Protein AF-0000000078642042 (afdb_homodimer)

Radius of gyration: 28.48 Å; Cα contacts (8 Å, |Δi|>4): 533; chains: 2; bounding box: 114×72×61 Å

Foldseek 3Di:
DPPLPDDLVVLLVQLVVCVVVVNLVSNQVSLVSNLVVQQPPVHAADDPSSLVSNCVSLCVQLVVLVVVLVVLVVLLPDPDPVCVVCNVVSVVVSVVSLVVLVVSLVVCLCSLPPGQLVNDPDLLSNLSSLLVNLQSLLSNLLVDDDPSNVVSLVSNQVSLVVSQVSCVVPHQLLALSNLVSLLRNLCSCCRHVNNLVVSLVSLVVSLVRNVVCLVVDDPVRNVSSVVSSVSSVVVNVVSVVVVVVVVVVVVVVPPPPPDD/DPPLPDDLVVLLVQLVVCVVVVNLVSNQVSLVSNLVVQQPPVHAADDPSSLVSNVVSLCVVLVVLVVVLVVLVVLLPDPDPVCVVCNVVSVVVSVVSLVVLVVSLVVCLCSLVPGQLVNDPDLLSNLSSLLVNLQSLLSNLLPDDDPSNVVSLVSNQVSLVVSQVSCVVPHQLLALSNLVSLLRNLCSCCPHVNNLVVSLVSLVVSLVRNVVCLVVDDPVRNVSSVVSSVSSVVVNVVSVVVVVVVVVVVVVPPPPPPDD

Nearest PDB structures (foldseek):
  7v9b-assembly1_A  TM=9.541E-01  e=5.172E-17  Homo sapiens
  5d2d-assembly1_A  TM=9.434E-01  e=5.401E-17  Homo sapiens
  6gn0-assembly2_D  TM=9.665E-01  e=3.203E-16  Homo sapiens
  5ltw-assembly3_I  TM=9.566E-01  e=2.933E-15  Homo sapiens
  6twz-assembly2_D  TM=9.523E-01  e=2.462E-14  Homo sapiens

InterPro domains:
  IPR000308 14-3-3 protein [PIRSF000868] (7-248)
  IPR000308 14-3-3 protein [PR00305] (45-74)
  IPR000308 14-3-3 protein [PR00305] (93-117)
  IPR000308 14-3-3 protein [PR00305] (124-146)
  IPR000308 14-3-3 protein [PR00305] (159-185)
  IPR000308 14-3-3 protein [PR00305] (186-212)
  IPR000308 14-3-3 protein [PR00305] (213-242)
  IPR000308 14-3-3 protein [PTHR18860] (8-244)
  IPR023410 14-3-3 domain [PF00244] (14-240)
  IPR023410 14-3-3 domain [SM00101] (8-253)
  IPR036815 14-3-3 domain superfamily [G3DSA:1.20.190.20] (2-253)
  IPR036815 14-3-3 domain superfamily [SSF48445] (7-242)

Organism: Amborella trichopoda (NCBI:txid13333)

Solvent-accessible surface area (backbone atoms only — not comparable to full-atom values): 27070 Å² total; per-residue (Å²): 123,78,75,69,84,63,54,62,69,49,25,52,49,49,22,52,52,21,50,72,28,69,32,49,70,57,14,36,54,24,42,50,45,38,50,59,56,42,64,37,86,89,39,64,64,79,49,74,66,51,50,51,50,45,51,51,28,53,46,53,61,46,48,55,45,49,51,22,38,55,45,41,51,53,47,62,70,40,85,48,70,72,38,61,79,39,37,69,58,43,51,52,51,38,51,51,42,51,49,51,50,46,51,55,36,62,63,47,46,56,48,40,67,70,41,51,41,73,56,37,84,46,67,68,53,30,26,51,41,26,40,50,50,15,51,44,28,46,57,47,34,74,76,42,62,72,68,62,20,53,53,29,46,49,52,17,52,51,26,38,51,55,21,46,55,48,35,67,72,74,43,55,57,29,35,48,69,48,42,52,48,41,49,53,47,21,50,45,32,35,71,68,82,59,35,54,66,63,15,44,50,49,32,50,49,46,43,55,46,14,66,76,35,46,84,77,47,57,73,75,54,36,56,55,22,51,52,50,43,49,50,38,51,50,50,45,54,51,51,53,52,51,54,49,49,55,53,54,61,54,56,66,70,66,61,76,71,85,76,138,123,79,77,67,84,61,55,63,67,49,25,53,49,48,21,51,52,22,48,73,27,69,33,50,69,58,14,36,54,25,41,50,44,38,52,59,55,40,64,37,85,89,39,65,66,79,49,75,66,52,48,51,51,45,51,49,28,54,46,52,59,46,48,56,44,49,51,23,39,53,46,41,52,52,48,62,67,40,84,49,70,73,34,62,81,39,37,71,59,45,51,52,50,38,51,50,42,51,49,52,50,47,51,56,38,62,63,49,46,58,49,39,66,70,42,51,40,73,58,39,83,47,69,68,52,30,25,50,42,25,39,52,50,14,50,45,29,46,58,46,34,73,75,43,60,70,69,62,20,53,52,30,45,49,51,17,52,52,26,39,50,54,20,48,56,48,36,66,73,75,43,57,56,30,34,47,67,48,42,52,48,42,46,53,47,21,49,44,32,36,72,67,81,60,34,52,66,60,14,44,50,49,33,49,49,48,44,55,48,14,66,76,35,45,86,76,48,56,74,75,53,34,55,55,21,52,53,49,44,50,50,39,50,51,50,46,53,51,52,54,51,51,55,49,50,56,56,55,61,56,59,66,68,68,62,76,74,81,79,132

pLDDT: mean 89.25, std 15.01, range [21.25, 98.12]

Structure (mmCIF, N/CA/C/O backbone):
data_AF-0000000078642042-model_v1
#
loop_
_entity.id
_entity.type
_entity.pdbx_description
1 polymer '14-3-3 domain-containing protein'
#
loop_
_atom_site.group_PDB
_atom_site.id
_atom_site.type_symbol
_atom_site.label_atom_id
_atom_site.label_alt_id
_atom_site.label_comp_id
_atom_site.label_asym_id
_atom_site.label_entity_id
_atom_site.label_seq_id
_atom_site.pdbx_PDB_ins_code
_atom_site.Cartn_x
_atom_site.Cartn_y
_atom_site.Cartn_z
_atom_site.occupancy
_atom_site.B_iso_or_equiv
_atom_site.auth_seq_id
_atom_site.auth_comp_id
_atom_site.auth_asym_id
_atom_site.auth_atom_id
_atom_site.pdbx_PDB_model_num
ATOM 1 N N . MET A 1 1 ? -6.234 -23.125 18.719 1 21.48 1 MET A N 1
ATOM 2 C CA . MET A 1 1 ? -7.012 -23.297 17.5 1 21.48 1 MET A CA 1
ATOM 3 C C . MET A 1 1 ? -7.621 -21.969 17.047 1 21.48 1 MET A C 1
ATOM 5 O O . MET A 1 1 ? -8.305 -21.297 17.828 1 21.48 1 MET A O 1
ATOM 9 N N . ILE A 1 2 ? -7.023 -21.125 16.344 1 31.45 2 ILE A N 1
ATOM 10 C CA . ILE A 1 2 ? -7.484 -19.75 16.188 1 31.45 2 ILE A CA 1
ATOM 11 C C . ILE A 1 2 ? -8.977 -19.734 15.852 1 31.45 2 ILE A C 1
ATOM 13 O O . ILE A 1 2 ? -9.422 -20.5 14.984 1 31.45 2 ILE A O 1
ATOM 17 N N . ASP A 1 3 ? -9.828 -19.781 16.672 1 36.25 3 ASP A N 1
ATOM 18 C CA . ASP A 1 3 ? -11.273 -19.906 16.562 1 36.25 3 ASP A CA 1
ATOM 19 C C . ASP A 1 3 ? -11.758 -19.484 15.172 1 36.25 3 ASP A C 1
ATOM 21 O O . ASP A 1 3 ? -11.617 -18.312 14.797 1 36.25 3 ASP A O 1
ATOM 25 N N . PRO A 1 4 ? -11.414 -20.25 14.094 1 46.56 4 PRO A N 1
ATOM 26 C CA . PRO A 1 4 ? -11.805 -19.969 12.711 1 46.56 4 PRO A CA 1
ATOM 27 C C . PRO A 1 4 ? -13.219 -19.391 12.602 1 46.56 4 PRO A C 1
ATOM 29 O O . PRO A 1 4 ? -14.195 -20.141 12.734 1 46.56 4 PRO A O 1
ATOM 32 N N . GLU A 1 5 ? -13.516 -18.375 13.133 1 56.38 5 GLU A N 1
ATOM 33 C CA . GLU A 1 5 ? -14.789 -17.656 13.156 1 56.38 5 GLU A CA 1
ATOM 34 C C . GLU A 1 5 ? -15.273 -17.344 11.742 1 56.38 5 GLU A C 1
ATOM 36 O O . GLU A 1 5 ? -14.594 -16.641 10.992 1 56.38 5 GLU A O 1
ATOM 41 N N . GLY A 1 6 ? -16.109 -18.188 11.266 1 78.31 6 GLY A N 1
ATOM 42 C CA . GLY A 1 6 ? -17.031 -18.094 10.141 1 78.31 6 GLY A CA 1
ATOM 43 C C . GLY A 1 6 ? -16.938 -19.297 9.203 1 78.31 6 GLY A C 1
ATOM 44 O O . GLY A 1 6 ? -15.977 -20.062 9.266 1 78.31 6 GLY A O 1
ATOM 45 N N . SER A 1 7 ? -17.906 -19.672 8.5 1 91 7 SER A N 1
ATOM 46 C CA . SER A 1 7 ? -17.969 -20.719 7.484 1 91 7 SER A CA 1
ATOM 47 C C . SER A 1 7 ? -16.953 -20.469 6.375 1 91 7 SER A C 1
ATOM 49 O O . SER A 1 7 ? -16.391 -19.375 6.27 1 91 7 SER A O 1
ATOM 51 N N . ARG A 1 8 ? -16.516 -21.547 5.68 1 94.81 8 ARG A N 1
ATOM 52 C CA . ARG A 1 8 ? -15.633 -21.438 4.527 1 94.81 8 ARG A CA 1
ATOM 53 C C . ARG A 1 8 ? -16.109 -20.359 3.562 1 94.81 8 ARG A C 1
ATOM 55 O O . ARG A 1 8 ? -15.328 -19.5 3.135 1 94.81 8 ARG A O 1
ATOM 62 N N . GLU A 1 9 ? -17.391 -20.344 3.338 1 93.38 9 GLU A N 1
ATOM 63 C CA . GLU A 1 9 ? -17.984 -19.375 2.416 1 93.38 9 GLU A CA 1
ATOM 64 C C . GLU A 1 9 ? -17.844 -17.953 2.945 1 93.38 9 GLU A C 1
ATOM 66 O O . GLU A 1 9 ? -17.609 -17.016 2.176 1 93.38 9 GLU A O 1
ATOM 71 N N . GLU A 1 10 ? -17.984 -17.875 4.191 1 93.25 10 GLU A N 1
ATOM 72 C CA . GLU A 1 10 ? -17.844 -16.562 4.816 1 93.25 10 GLU A CA 1
ATOM 73 C C . GLU A 1 10 ? -16.422 -16.047 4.723 1 93.25 10 GLU A C 1
ATOM 75 O O . GLU A 1 10 ? -16.188 -14.859 4.457 1 93.25 10 GLU A O 1
ATOM 80 N N . ASN A 1 11 ? -15.469 -16.891 4.973 1 96.5 11 ASN A N 1
ATOM 81 C CA . ASN A 1 11 ? -14.07 -16.484 4.898 1 96.5 11 ASN A CA 1
ATOM 82 C C . ASN A 1 11 ? -13.656 -16.141 3.467 1 96.5 11 ASN A C 1
ATOM 84 O O . ASN A 1 11 ? -12.836 -15.25 3.248 1 96.5 11 ASN A O 1
ATOM 88 N N . VAL A 1 12 ? -14.25 -16.844 2.504 1 96.94 12 VAL A N 1
ATOM 89 C CA . VAL A 1 12 ? -13.992 -16.516 1.103 1 96.94 12 VAL A CA 1
ATOM 90 C C . VAL A 1 12 ? -14.555 -15.133 0.782 1 96.94 12 VAL A C 1
ATOM 92 O O . VAL A 1 12 ? -13.883 -14.32 0.142 1 96.94 12 VAL A O 1
ATOM 95 N N . TYR A 1 13 ? -15.703 -14.914 1.28 1 95.06 13 TYR A N 1
ATOM 96 C CA . TYR A 1 13 ? -16.312 -13.609 1.062 1 95.06 13 TYR A CA 1
ATOM 97 C C . TYR A 1 13 ? -15.492 -12.5 1.693 1 95.06 13 TYR A C 1
ATOM 99 O O . TYR A 1 13 ? -15.258 -11.461 1.073 1 95.06 13 TYR A O 1
ATOM 107 N N . MET A 1 14 ? -15.094 -12.734 2.867 1 96.31 14 MET A N 1
ATOM 108 C CA . MET A 1 14 ? -14.305 -11.734 3.584 1 96.31 14 MET A CA 1
ATOM 109 C C . MET A 1 14 ? -12.969 -11.492 2.891 1 96.31 14 MET A C 1
ATOM 111 O O . MET A 1 14 ? -12.477 -10.367 2.869 1 96.31 14 MET A O 1
ATOM 115 N N . ALA A 1 15 ? -12.375 -12.523 2.379 1 97.75 15 ALA A N 1
ATOM 116 C CA . ALA A 1 15 ? -11.125 -12.367 1.635 1 97.75 15 ALA A CA 1
ATOM 117 C C . ALA A 1 15 ? -11.32 -11.453 0.428 1 97.75 15 ALA A C 1
ATOM 119 O O . ALA A 1 15 ? -10.484 -10.586 0.159 1 97.75 15 ALA A O 1
ATOM 120 N N . LYS A 1 16 ? -12.422 -11.625 -0.232 1 96.94 16 LYS A N 1
ATOM 121 C CA . LYS A 1 16 ? -12.727 -10.789 -1.388 1 96.94 16 LYS A CA 1
ATOM 122 C C . LYS A 1 16 ? -12.984 -9.344 -0.969 1 96.94 16 LYS A C 1
ATOM 124 O O . LYS A 1 16 ? -12.516 -8.414 -1.625 1 96.94 16 LYS A O 1
ATOM 129 N N . LEU A 1 17 ? -13.727 -9.211 0.118 1 95.69 17 LEU A N 1
ATOM 130 C CA . LEU A 1 17 ? -14.023 -7.887 0.646 1 95.69 17 LEU A CA 1
ATOM 131 C C . LEU A 1 17 ? -12.742 -7.164 1.053 1 95.69 17 LEU A C 1
ATOM 133 O O . LEU A 1 17 ? -12.57 -5.98 0.751 1 95.69 17 LEU A O 1
ATOM 137 N N . ALA A 1 18 ? -11.875 -7.867 1.681 1 97.62 18 ALA A N 1
ATOM 138 C CA . ALA A 1 18 ? -10.602 -7.305 2.105 1 97.62 18 ALA A CA 1
ATOM 139 C C . ALA A 1 18 ? -9.742 -6.914 0.903 1 97.62 18 ALA A C 1
ATOM 141 O O . ALA A 1 18 ? -9.07 -5.883 0.922 1 97.62 18 ALA A O 1
ATOM 142 N N . GLU A 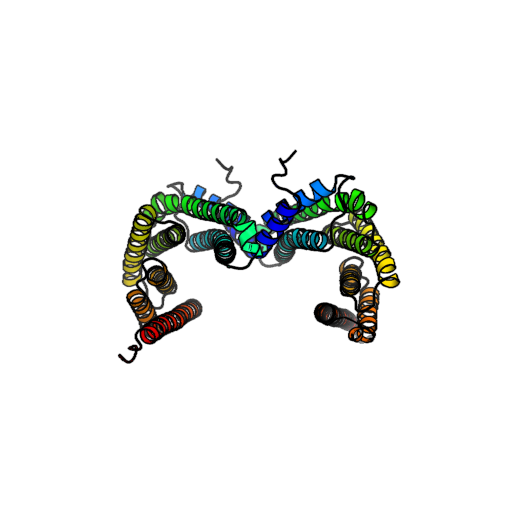1 19 ? -9.766 -7.723 -0.097 1 97.44 19 GLU A N 1
ATOM 143 C CA . GLU A 1 19 ? -9.031 -7.402 -1.318 1 97.44 19 GLU A CA 1
ATOM 144 C C . GLU A 1 19 ? -9.531 -6.105 -1.94 1 97.44 19 GLU A C 1
ATOM 146 O O . GLU A 1 19 ? -8.742 -5.234 -2.303 1 97.44 19 GLU A O 1
ATOM 151 N N . GLU A 1 20 ? -10.82 -6.012 -2.066 1 95.88 20 GLU A N 1
ATOM 152 C CA . GLU A 1 20 ? -11.422 -4.816 -2.643 1 95.88 20 GLU A CA 1
ATOM 153 C C . GLU A 1 20 ? -11.094 -3.578 -1.815 1 95.88 20 GLU A C 1
ATOM 155 O O . GLU A 1 20 ? -10.891 -2.494 -2.365 1 95.88 20 GLU A O 1
ATOM 160 N N . ALA A 1 21 ? -11.047 -3.787 -0.562 1 96.88 21 ALA A N 1
ATOM 161 C CA . ALA A 1 21 ? -10.773 -2.689 0.363 1 96.88 21 ALA A CA 1
ATOM 162 C C . ALA A 1 21 ? -9.273 -2.439 0.485 1 96.88 21 ALA A C 1
ATOM 164 O O . ALA A 1 21 ? -8.836 -1.603 1.28 1 96.88 21 ALA A O 1
ATOM 165 N N . GLU A 1 22 ? -8.453 -3.193 -0.223 1 96.75 22 GLU A N 1
ATOM 166 C CA . GLU A 1 22 ? -7 -3.084 -0.254 1 96.75 22 GLU A CA 1
ATOM 167 C C . GLU A 1 22 ? -6.398 -3.367 1.119 1 96.75 22 GLU A C 1
ATOM 169 O O . GLU A 1 22 ? -5.441 -2.709 1.529 1 96.75 22 GLU A O 1
ATOM 174 N N . ARG A 1 23 ? -7.055 -4.191 1.844 1 97.44 23 ARG A N 1
ATOM 175 C CA . ARG A 1 23 ? -6.57 -4.668 3.137 1 97.44 23 ARG A CA 1
ATOM 176 C C . ARG A 1 23 ? -5.984 -6.07 3.021 1 97.44 23 ARG A C 1
ATOM 178 O O . ARG A 1 23 ? -6.613 -7.047 3.428 1 97.44 23 ARG A O 1
ATOM 185 N N . TYR A 1 24 ? -4.781 -6.164 2.658 1 97 24 TYR A N 1
ATOM 186 C CA . TYR A 1 24 ? -4.18 -7.414 2.215 1 97 24 TYR A CA 1
ATOM 187 C C . TYR A 1 24 ? -3.781 -8.281 3.406 1 97 24 TYR A C 1
ATOM 189 O O . TYR A 1 24 ? -3.812 -9.508 3.324 1 97 24 TYR A O 1
ATOM 197 N N . ASP A 1 25 ? -3.459 -7.648 4.52 1 95.81 25 ASP A N 1
ATOM 198 C CA . ASP A 1 25 ? -3.221 -8.438 5.727 1 95.81 25 ASP A CA 1
ATOM 199 C C . ASP A 1 25 ? -4.484 -9.18 6.152 1 95.81 25 ASP A C 1
ATOM 201 O O . ASP A 1 25 ? -4.422 -10.352 6.52 1 95.81 25 ASP A O 1
ATOM 205 N N . ASP A 1 26 ? -5.59 -8.461 6.102 1 97.5 26 ASP A N 1
ATOM 206 C CA . ASP A 1 26 ? -6.867 -9.109 6.395 1 97.5 26 ASP A CA 1
ATOM 207 C C . ASP A 1 26 ? -7.16 -10.227 5.395 1 97.5 26 ASP A C 1
ATOM 209 O O . ASP A 1 26 ? -7.594 -11.312 5.781 1 97.5 26 ASP A O 1
ATOM 213 N N . MET A 1 27 ? -6.918 -9.898 4.129 1 97.88 27 MET A N 1
ATOM 214 C CA . MET A 1 27 ? -7.141 -10.898 3.09 1 97.88 27 MET A CA 1
ATOM 215 C C . MET A 1 27 ? -6.383 -12.188 3.396 1 97.88 27 MET A C 1
ATOM 217 O O . MET A 1 27 ? -6.941 -13.281 3.303 1 97.88 27 MET A O 1
ATOM 221 N N . LEU A 1 28 ? -5.145 -12.023 3.775 1 97.12 28 LEU A N 1
ATOM 222 C CA . LEU A 1 28 ? -4.305 -13.18 4.082 1 97.12 28 LEU A CA 1
ATOM 223 C C . LEU A 1 28 ? -4.863 -13.961 5.262 1 97.12 28 LEU A C 1
ATOM 225 O O . LEU A 1 28 ? -4.883 -15.195 5.242 1 97.12 28 LEU A O 1
ATOM 229 N N . THR A 1 29 ? -5.32 -13.258 6.262 1 97.19 29 THR A N 1
ATOM 230 C CA . THR A 1 29 ? -5.895 -13.891 7.441 1 97.19 29 THR A CA 1
ATOM 231 C C . THR A 1 29 ? -7.094 -14.758 7.062 1 97.19 29 THR A C 1
ATOM 233 O O . THR A 1 29 ? -7.195 -15.914 7.484 1 97.19 29 THR A O 1
ATOM 236 N N . TYR A 1 30 ? -7.934 -14.227 6.23 1 97.62 30 TYR A N 1
ATOM 237 C CA . TYR A 1 30 ? -9.141 -14.953 5.855 1 97.62 30 TYR A CA 1
ATOM 238 C C . TYR A 1 30 ? -8.82 -16.125 4.945 1 97.62 30 TYR A C 1
ATOM 240 O O . TYR A 1 30 ? -9.43 -17.188 5.055 1 97.62 30 TYR A O 1
ATOM 248 N N . ILE A 1 31 ? -7.887 -15.938 4.07 1 97.38 31 ILE A N 1
ATOM 249 C CA . ILE A 1 31 ? -7.516 -17.031 3.176 1 97.38 31 ILE A CA 1
ATOM 250 C C . ILE A 1 31 ? -6.859 -18.156 3.977 1 97.38 31 ILE A C 1
ATOM 252 O O . ILE A 1 31 ? -7.051 -19.328 3.678 1 97.38 31 ILE A O 1
ATOM 256 N N . ASN A 1 32 ? -6.086 -17.797 4.969 1 95.69 32 ASN A N 1
ATOM 257 C CA . ASN A 1 32 ? -5.48 -18.812 5.824 1 95.69 32 ASN A CA 1
ATOM 258 C C . ASN A 1 32 ? -6.535 -19.609 6.594 1 95.69 32 ASN A C 1
ATOM 260 O O . ASN A 1 32 ? -6.363 -20.797 6.848 1 95.69 32 ASN A O 1
ATOM 264 N N . LYS A 1 33 ? -7.609 -18.938 6.938 1 96.31 33 LYS A N 1
ATOM 265 C CA . LYS A 1 33 ? -8.727 -19.641 7.559 1 96.31 33 LYS A CA 1
ATOM 266 C C . LYS A 1 33 ? -9.359 -20.641 6.582 1 96.31 33 LYS A C 1
ATOM 268 O O . LYS A 1 33 ? -9.711 -21.75 6.965 1 96.31 33 LYS A O 1
ATOM 273 N N . VAL A 1 34 ? -9.516 -20.219 5.328 1 96.19 34 VAL A N 1
ATOM 274 C CA . VAL A 1 34 ? -10.031 -21.109 4.293 1 96.19 34 VAL A CA 1
ATOM 275 C C . VAL A 1 34 ? -9.117 -22.328 4.148 1 96.19 34 VAL A C 1
ATOM 277 O O . VAL A 1 34 ? -9.594 -23.469 4.082 1 96.19 34 VAL A O 1
ATOM 280 N N . LEU A 1 35 ? -7.836 -22.109 4.152 1 93.56 35 LEU A N 1
ATOM 281 C CA . LEU A 1 35 ? -6.855 -23.188 4.023 1 93.56 35 LEU A CA 1
ATOM 282 C C . LEU A 1 35 ? -6.949 -24.156 5.199 1 93.56 35 LEU A C 1
ATOM 284 O O . LEU A 1 35 ? -6.859 -25.375 5.02 1 93.56 35 LEU A O 1
ATOM 288 N N . ALA A 1 36 ? -7.133 -23.594 6.367 1 91.94 36 ALA A N 1
ATOM 289 C CA . ALA A 1 36 ? -7.234 -24.422 7.57 1 91.94 36 ALA A CA 1
ATOM 290 C C . ALA A 1 36 ? -8.453 -25.328 7.508 1 91.94 36 ALA A C 1
ATOM 292 O O . ALA A 1 36 ? -8.383 -26.5 7.898 1 91.94 36 ALA A O 1
ATOM 293 N N . ILE A 1 37 ? -9.523 -24.781 6.992 1 92.5 37 ILE A N 1
ATOM 294 C CA . ILE A 1 37 ? -10.742 -25.562 6.844 1 92.5 37 ILE A CA 1
ATOM 295 C C . ILE A 1 37 ? -10.547 -26.641 5.77 1 92.5 37 ILE A C 1
ATOM 297 O O . ILE A 1 37 ? -10.914 -27.797 5.961 1 92.5 37 ILE A O 1
ATOM 301 N N . ALA A 1 38 ? -9.938 -26.266 4.738 1 89.38 38 ALA A N 1
ATOM 302 C CA . ALA A 1 38 ? -9.719 -27.156 3.602 1 89.38 38 ALA A CA 1
ATOM 303 C C . ALA A 1 38 ? -8.703 -28.25 3.941 1 89.38 38 ALA A C 1
ATOM 305 O O . ALA A 1 38 ? -8.57 -29.234 3.205 1 89.38 38 ALA A O 1
ATOM 306 N N . ALA A 1 39 ? -7.988 -28.094 5.004 1 84.94 39 ALA A N 1
ATOM 307 C CA . ALA A 1 39 ? -6.996 -29.078 5.43 1 84.94 39 ALA A CA 1
ATOM 308 C C . ALA A 1 39 ? -7.668 -30.359 5.914 1 84.94 39 ALA A C 1
ATOM 310 O O . ALA A 1 39 ? -7.039 -31.422 5.953 1 84.94 39 ALA A O 1
ATOM 311 N N . ASP A 1 40 ? -8.891 -30.141 6.281 1 86.69 40 ASP A N 1
ATOM 312 C CA . ASP A 1 40 ? -9.672 -31.312 6.629 1 86.69 40 ASP A CA 1
ATOM 313 C C . ASP A 1 40 ? -9.906 -32.188 5.406 1 86.69 40 ASP A C 1
ATOM 315 O O . ASP A 1 40 ? -10.461 -31.75 4.406 1 86.69 40 ASP A O 1
ATOM 319 N N . PRO A 1 41 ? -9.539 -33.5 5.52 1 84.38 41 PRO A N 1
ATOM 320 C CA . PRO A 1 41 ? -9.688 -34.406 4.371 1 84.38 41 PRO A CA 1
ATOM 321 C C . PRO A 1 41 ? -11.141 -34.562 3.936 1 84.38 41 PRO A C 1
ATOM 323 O O . PRO A 1 41 ? -11.406 -34.969 2.801 1 84.38 41 PRO A O 1
ATOM 326 N N . GLN A 1 42 ? -12.031 -34.25 4.805 1 87.31 42 GLN A N 1
ATOM 327 C CA . GLN A 1 42 ? -13.445 -34.375 4.484 1 87.31 42 GLN A CA 1
ATOM 328 C C . GLN A 1 42 ? -13.945 -33.188 3.682 1 87.31 42 GLN A C 1
ATOM 330 O O . GLN A 1 42 ? -15.055 -33.219 3.143 1 87.31 42 GLN A O 1
ATOM 335 N N . GLN A 1 43 ? -13.102 -32.25 3.559 1 88.38 43 GLN A N 1
ATOM 336 C CA . GLN A 1 43 ? -13.484 -31.031 2.83 1 88.38 43 GLN A CA 1
ATOM 337 C C . GLN A 1 43 ? -12.977 -31.078 1.391 1 88.38 43 GLN A C 1
ATOM 339 O O . GLN A 1 43 ? -11.945 -31.672 1.11 1 88.38 43 GLN A O 1
ATOM 344 N N . PRO A 1 44 ? -13.758 -30.453 0.598 1 89.62 44 PRO A N 1
ATOM 345 C CA . PRO A 1 44 ? -13.289 -30.406 -0.79 1 89.62 44 PRO A CA 1
ATOM 346 C C . PRO A 1 44 ? -12.016 -29.594 -0.954 1 89.62 44 PRO A C 1
ATOM 348 O O . PRO A 1 44 ? -11.711 -28.734 -0.115 1 89.62 44 PRO A O 1
ATOM 351 N N . GLU A 1 45 ? -11.336 -29.891 -1.999 1 91.81 45 GLU A N 1
ATOM 352 C CA . GLU A 1 45 ? -10.164 -29.094 -2.35 1 91.81 45 GLU A CA 1
ATOM 353 C C . GLU A 1 45 ? -10.539 -27.656 -2.674 1 91.81 45 GLU A C 1
ATOM 355 O O . GLU A 1 45 ? -11.727 -27.344 -2.834 1 91.81 45 GLU A O 1
ATOM 360 N N . LEU A 1 46 ? -9.547 -26.844 -2.727 1 94.56 46 LEU A N 1
ATOM 361 C CA . LEU A 1 46 ? -9.812 -25.438 -3.035 1 94.56 46 LEU A CA 1
ATOM 362 C C . LEU A 1 46 ? -10.398 -25.297 -4.438 1 94.56 46 LEU A C 1
ATOM 364 O O . LEU A 1 46 ? -9.938 -25.953 -5.375 1 94.56 46 LEU A O 1
ATOM 368 N N . SER A 1 47 ? -11.438 -24.531 -4.52 1 93.25 47 SER A N 1
ATOM 369 C CA . SER A 1 47 ? -12.008 -24.219 -5.824 1 93.25 47 SER A CA 1
ATOM 370 C C . SER A 1 47 ? -11.07 -23.328 -6.637 1 93.25 47 SER A C 1
ATOM 372 O O . SER A 1 47 ? -10.078 -22.812 -6.109 1 93.25 47 SER A O 1
ATOM 374 N N . THR A 1 48 ? -11.359 -23.094 -7.895 1 91.75 48 THR A N 1
ATOM 375 C CA . THR A 1 48 ? -10.578 -22.234 -8.766 1 91.75 48 THR A CA 1
ATOM 376 C C . THR A 1 48 ? -10.523 -20.812 -8.211 1 91.75 48 THR A C 1
ATOM 378 O O . THR A 1 48 ? -9.461 -20.188 -8.18 1 91.75 48 THR A O 1
ATOM 381 N N . GLU A 1 49 ? -11.586 -20.391 -7.715 1 94.44 49 GLU A N 1
ATOM 382 C CA . GLU A 1 49 ? -11.672 -19.047 -7.148 1 94.44 49 GLU A CA 1
ATOM 383 C C . GLU A 1 49 ? -10.828 -18.922 -5.879 1 94.44 49 GLU A C 1
ATOM 385 O O . GLU A 1 49 ? -10.117 -17.938 -5.688 1 94.44 49 GLU A O 1
ATOM 390 N N . GLU A 1 50 ? -10.906 -19.922 -5.082 1 95.94 50 GLU A N 1
ATOM 391 C CA . GLU A 1 50 ? -10.156 -19.922 -3.832 1 95.94 50 GLU A CA 1
ATOM 392 C C . GLU A 1 50 ? -8.648 -19.969 -4.09 1 95.94 50 GLU A C 1
ATOM 394 O O . GLU A 1 50 ? -7.875 -19.312 -3.391 1 95.94 50 GLU A O 1
ATOM 399 N N . ARG A 1 51 ? -8.227 -20.703 -5.078 1 95.06 51 ARG A N 1
ATOM 400 C CA . ARG A 1 51 ? -6.816 -20.75 -5.457 1 95.06 51 ARG A CA 1
ATOM 401 C C . ARG A 1 51 ? -6.34 -19.391 -5.941 1 95.06 51 ARG A C 1
ATOM 403 O O . ARG A 1 51 ? -5.23 -18.953 -5.609 1 95.06 51 ARG A O 1
ATOM 410 N N . GLY A 1 52 ? -7.172 -18.781 -6.703 1 94.06 52 GLY A N 1
ATOM 411 C CA . GLY A 1 52 ? -6.859 -17.438 -7.145 1 94.06 52 GLY A CA 1
ATOM 412 C C . GLY A 1 52 ? -6.68 -16.453 -6 1 94.06 52 GLY A C 1
ATOM 413 O O . GLY A 1 52 ? -5.734 -15.664 -5.996 1 94.06 52 GLY A O 1
ATOM 414 N N . LEU A 1 53 ? -7.586 -16.516 -5.016 1 97.06 53 LEU A N 1
ATOM 415 C CA . LEU A 1 53 ? -7.512 -15.648 -3.85 1 97.06 53 LEU A CA 1
ATOM 416 C C . LEU A 1 53 ? -6.258 -15.945 -3.029 1 97.06 53 LEU A C 1
ATOM 418 O O . LEU A 1 53 ? -5.625 -15.031 -2.504 1 97.06 53 LEU A O 1
ATOM 422 N N . LEU A 1 54 ? -5.961 -17.219 -2.908 1 96.88 54 LEU A N 1
ATOM 423 C CA . LEU A 1 54 ? -4.754 -17.656 -2.207 1 96.88 54 LEU A CA 1
ATOM 424 C C . LEU A 1 54 ? -3.512 -17.031 -2.836 1 96.88 54 LEU A C 1
ATOM 426 O O . LEU A 1 54 ? -2.699 -16.422 -2.143 1 96.88 54 LEU A O 1
ATOM 430 N N . SER A 1 55 ? -3.41 -17.172 -4.086 1 95.31 55 SER A N 1
ATOM 431 C CA . SER A 1 55 ? -2.268 -16.625 -4.82 1 95.31 55 SER A CA 1
ATOM 432 C C . SER A 1 55 ? -2.189 -15.117 -4.684 1 95.31 55 SER A C 1
ATOM 434 O O . SER A 1 55 ? -1.118 -14.562 -4.418 1 95.31 55 SER A O 1
ATOM 436 N N . LEU A 1 56 ? -3.305 -14.523 -4.832 1 96 56 LEU A N 1
ATOM 437 C CA . LEU A 1 56 ? -3.365 -13.07 -4.762 1 96 56 LEU A CA 1
ATOM 438 C C . LEU A 1 56 ? -2.959 -12.57 -3.377 1 96 56 LEU A C 1
ATOM 440 O O . LEU A 1 56 ? -2.193 -11.609 -3.256 1 96 56 LEU A O 1
ATOM 444 N N . ALA A 1 57 ? -3.445 -13.203 -2.342 1 97.38 57 ALA A N 1
ATOM 445 C CA . ALA A 1 57 ? -3.17 -12.797 -0.965 1 97.38 57 ALA A CA 1
ATOM 446 C C . ALA A 1 57 ? -1.679 -12.891 -0.653 1 97.38 57 ALA A C 1
ATOM 448 O O . ALA A 1 57 ? -1.076 -11.922 -0.181 1 97.38 57 ALA A O 1
ATOM 449 N N . TYR A 1 58 ? -1.096 -13.977 -0.976 1 96.75 58 TYR A N 1
ATOM 450 C CA . TYR A 1 58 ? 0.316 -14.18 -0.67 1 96.75 58 TYR A CA 1
ATOM 451 C C . TYR A 1 58 ? 1.196 -13.312 -1.56 1 96.75 58 TYR A C 1
ATOM 453 O O . TYR A 1 58 ? 2.219 -12.789 -1.11 1 96.75 58 TYR A O 1
ATOM 461 N N . ASN A 1 59 ? 0.805 -13.156 -2.787 1 94.75 59 ASN A N 1
ATOM 462 C CA . ASN A 1 59 ? 1.585 -12.32 -3.695 1 94.75 59 ASN A CA 1
ATOM 463 C C . ASN A 1 59 ? 1.62 -10.867 -3.232 1 94.75 59 ASN A C 1
ATOM 465 O O . ASN A 1 59 ? 2.658 -10.211 -3.312 1 94.75 59 ASN A O 1
ATOM 469 N N . ASN A 1 60 ? 0.539 -10.367 -2.785 1 95.56 60 ASN A N 1
ATOM 470 C CA . ASN A 1 60 ? 0.484 -8.984 -2.316 1 95.56 60 ASN A CA 1
ATOM 471 C C . ASN A 1 60 ? 1.41 -8.766 -1.123 1 95.56 60 ASN A C 1
ATOM 473 O O . ASN A 1 60 ? 2.146 -7.777 -1.081 1 95.56 60 ASN A O 1
ATOM 477 N N . ILE A 1 61 ? 1.3 -9.68 -0.216 1 96 61 ILE A N 1
ATOM 478 C CA . ILE A 1 61 ? 2.113 -9.562 0.989 1 96 61 ILE A CA 1
ATOM 479 C C . ILE A 1 61 ? 3.592 -9.688 0.627 1 96 61 ILE A C 1
ATOM 481 O O . ILE A 1 61 ? 4.426 -8.914 1.112 1 96 61 ILE A O 1
ATOM 485 N N . PHE A 1 62 ? 3.914 -10.594 -0.212 1 96.12 62 PHE A N 1
ATOM 486 C CA . PHE A 1 62 ? 5.285 -10.812 -0.656 1 96.12 62 PHE A CA 1
ATOM 487 C C . PHE A 1 62 ? 5.805 -9.617 -1.44 1 96.12 62 PHE A C 1
ATOM 489 O O . PHE A 1 62 ? 6.902 -9.125 -1.176 1 96.12 62 PHE A O 1
ATOM 496 N N . GLU A 1 63 ? 5.051 -9.133 -2.404 1 95 63 GLU A N 1
ATOM 497 C CA . GLU A 1 63 ? 5.473 -8.062 -3.301 1 95 63 GLU A CA 1
ATOM 498 C C . GLU A 1 63 ? 5.805 -6.793 -2.523 1 95 63 GLU A C 1
ATOM 500 O O . GLU A 1 63 ? 6.766 -6.094 -2.848 1 95 63 GLU A O 1
ATOM 505 N N . ALA A 1 64 ? 5.012 -6.508 -1.568 1 96.06 64 ALA A N 1
ATOM 506 C CA . ALA A 1 64 ? 5.285 -5.332 -0.747 1 96.06 64 ALA A CA 1
ATOM 507 C C . ALA A 1 64 ? 6.664 -5.422 -0.1 1 96.06 64 ALA A C 1
ATOM 509 O O . ALA A 1 64 ? 7.418 -4.449 -0.1 1 96.06 64 ALA A O 1
ATOM 510 N N . ARG A 1 65 ? 7.027 -6.582 0.432 1 97.31 65 ARG A N 1
ATOM 511 C CA . ARG A 1 65 ? 8.328 -6.773 1.067 1 97.31 65 ARG A CA 1
ATOM 512 C C . ARG A 1 65 ? 9.445 -6.773 0.033 1 97.31 65 ARG A C 1
ATOM 514 O O . ARG A 1 65 ? 10.531 -6.254 0.288 1 97.31 65 ARG A O 1
ATOM 521 N N . ARG A 1 66 ? 9.125 -7.355 -1.079 1 95.62 66 ARG A N 1
ATOM 522 C CA . ARG A 1 66 ? 10.133 -7.398 -2.133 1 95.62 66 ARG A CA 1
ATOM 523 C C . ARG A 1 66 ? 10.484 -5.996 -2.611 1 95.62 66 ARG A C 1
ATOM 525 O O . ARG A 1 66 ? 11.656 -5.676 -2.816 1 95.62 66 ARG A O 1
ATOM 532 N N . ILE A 1 67 ? 9.547 -5.176 -2.764 1 96.12 67 ILE A N 1
ATOM 533 C CA . ILE A 1 67 ? 9.766 -3.791 -3.17 1 96.12 67 ILE A CA 1
ATOM 534 C C . ILE A 1 67 ? 10.633 -3.08 -2.137 1 96.12 67 ILE A C 1
ATOM 536 O O . ILE A 1 67 ? 11.609 -2.414 -2.49 1 96.12 67 ILE A O 1
ATOM 540 N N . SER A 1 68 ? 10.25 -3.246 -0.913 1 97.62 68 SER A N 1
ATOM 541 C CA . SER A 1 68 ? 11.047 -2.666 0.159 1 97.62 68 SER A CA 1
ATOM 542 C C . SER A 1 68 ? 12.492 -3.152 0.091 1 97.62 68 SER A C 1
ATOM 544 O O . SER A 1 68 ? 13.43 -2.357 0.215 1 97.62 68 SER A O 1
ATOM 546 N N . TRP A 1 69 ? 12.609 -4.43 -0.099 1 96.75 69 TRP A N 1
ATOM 547 C CA . TRP A 1 69 ? 13.93 -5.055 -0.159 1 96.75 69 TRP A CA 1
ATOM 548 C C . TRP A 1 69 ? 14.75 -4.48 -1.305 1 96.75 69 TRP A C 1
ATOM 550 O O . TRP A 1 69 ? 15.93 -4.152 -1.129 1 96.75 69 TRP A O 1
ATOM 560 N N . CYS A 1 70 ? 14.148 -4.359 -2.471 1 94.94 70 CYS A N 1
ATOM 561 C CA . CYS A 1 70 ? 14.836 -3.826 -3.645 1 94.94 70 CYS A CA 1
ATOM 562 C C . CYS A 1 70 ? 15.305 -2.396 -3.4 1 94.94 70 CYS A C 1
ATOM 564 O O . CYS A 1 70 ? 16.438 -2.049 -3.715 1 94.94 70 CYS A O 1
ATOM 566 N N . ILE A 1 71 ? 14.5 -1.597 -2.76 1 95.75 71 ILE A N 1
ATOM 567 C CA . ILE A 1 71 ? 14.812 -0.195 -2.504 1 95.75 71 ILE A CA 1
ATOM 568 C C . ILE A 1 71 ? 15.961 -0.098 -1.5 1 95.75 71 ILE A C 1
ATOM 570 O O . ILE A 1 71 ? 16.953 0.594 -1.745 1 95.75 71 ILE A O 1
ATOM 574 N N . VAL A 1 72 ? 15.852 -0.804 -0.439 1 95.5 72 VAL A N 1
ATOM 575 C CA . VAL A 1 72 ? 16.859 -0.722 0.617 1 95.5 72 VAL A CA 1
ATOM 576 C C . VAL A 1 72 ? 18.188 -1.293 0.117 1 95.5 72 VAL A C 1
ATOM 578 O O . VAL A 1 72 ? 19.25 -0.763 0.429 1 95.5 72 VAL A O 1
ATOM 581 N N . SER A 1 73 ? 18.094 -2.354 -0.66 1 92.81 73 SER A N 1
ATOM 582 C CA . SER A 1 73 ? 19.297 -2.945 -1.238 1 92.81 73 SER A CA 1
ATOM 583 C C . SER A 1 73 ? 20 -1.965 -2.166 1 92.81 73 SER A C 1
ATOM 585 O O . SER A 1 73 ? 21.234 -1.883 -2.168 1 92.81 73 SER A O 1
ATOM 587 N N . SER A 1 74 ? 19.234 -1.263 -2.912 1 92.19 74 SER A N 1
ATOM 588 C CA . SER A 1 74 ? 19.812 -0.26 -3.801 1 92.19 74 SER A CA 1
ATOM 589 C C . SER A 1 74 ? 20.484 0.858 -3.01 1 92.19 74 SER A C 1
ATOM 591 O O . SER A 1 74 ? 21.516 1.384 -3.424 1 92.19 74 SER A O 1
ATOM 593 N N . MET A 1 75 ? 19.938 1.225 -1.885 1 90.19 75 MET A N 1
ATOM 594 C CA . MET A 1 75 ? 20.5 2.26 -1.03 1 90.19 75 MET A CA 1
ATOM 595 C C . MET A 1 75 ? 21.812 1.786 -0.401 1 90.19 75 MET A C 1
ATOM 597 O O . MET A 1 75 ? 22.734 2.582 -0.183 1 90.19 75 MET A O 1
ATOM 601 N N . GLU A 1 76 ? 21.812 0.604 -0.066 1 88.94 76 GLU A N 1
ATOM 602 C CA . GLU A 1 76 ? 23 0.02 0.532 1 88.94 76 GLU A CA 1
ATOM 603 C C . GLU A 1 76 ? 24.188 0.083 -0.43 1 88.94 76 GLU A C 1
ATOM 605 O O . GLU A 1 76 ? 25.328 0.229 -0.003 1 88.94 76 GLU A O 1
ATOM 610 N N . HIS A 1 77 ? 23.922 0.023 -1.731 1 83.81 77 HIS A N 1
ATOM 611 C CA . HIS A 1 77 ? 24.984 -0.014 -2.73 1 83.81 77 HIS A CA 1
ATOM 612 C C . HIS A 1 77 ? 25.266 1.375 -3.301 1 83.81 77 HIS A C 1
ATOM 614 O O . HIS A 1 77 ? 26.172 1.552 -4.109 1 83.81 77 HIS A O 1
ATOM 620 N N . PHE A 1 78 ? 24.422 2.271 -2.826 1 77.25 78 PHE A N 1
ATOM 621 C CA . PHE A 1 78 ? 24.594 3.637 -3.307 1 77.25 78 PHE A CA 1
ATOM 622 C C . PHE A 1 78 ? 25.797 4.289 -2.643 1 77.25 78 PHE A C 1
ATOM 624 O O . PHE A 1 78 ? 25.969 4.215 -1.423 1 77.25 78 PHE A O 1
ATOM 631 N N . ASP A 1 79 ? 26.828 4.73 -3.35 1 68.31 79 ASP A N 1
ATOM 632 C CA . ASP A 1 79 ? 28.109 5.25 -2.893 1 68.31 79 ASP A CA 1
ATOM 633 C C . ASP A 1 79 ? 27.969 6.68 -2.373 1 68.31 79 ASP A C 1
ATOM 635 O O . ASP A 1 79 ? 28.969 7.359 -2.137 1 68.31 79 ASP A O 1
ATOM 639 N N . GLY A 1 80 ? 26.828 7.129 -2.168 1 65.38 80 GLY A N 1
ATOM 640 C CA . GLY A 1 80 ? 26.766 8.484 -1.637 1 65.38 80 GLY A CA 1
ATOM 641 C C . GLY A 1 80 ? 27.156 8.57 -0.176 1 65.38 80 GLY A C 1
ATOM 642 O O . GLY A 1 80 ? 27.016 7.598 0.571 1 65.38 80 GLY A O 1
ATOM 643 N N . VAL A 1 81 ? 27.734 9.664 0.255 1 61.12 81 VAL A N 1
ATOM 644 C CA . VAL A 1 81 ? 28.312 9.938 1.562 1 61.12 81 VAL A CA 1
ATOM 645 C C . VAL A 1 81 ? 27.328 9.562 2.662 1 61.12 81 VAL A C 1
ATOM 647 O O . VAL A 1 81 ? 27.688 8.883 3.625 1 61.12 81 VAL A O 1
ATOM 650 N N . ALA A 1 82 ? 26.109 9.969 2.574 1 62.09 82 ALA A N 1
ATOM 651 C CA . ALA A 1 82 ? 25.125 9.719 3.615 1 62.09 82 ALA A CA 1
ATOM 652 C C . ALA A 1 82 ? 24.906 8.219 3.811 1 62.09 82 ALA A C 1
ATOM 654 O O . ALA A 1 82 ? 24.766 7.746 4.941 1 62.09 82 ALA A O 1
ATOM 655 N N . ALA A 1 83 ? 25.016 7.492 2.854 1 66.75 83 ALA A N 1
ATOM 656 C CA . ALA A 1 83 ? 24.797 6.047 2.906 1 66.75 83 ALA A CA 1
ATOM 657 C C . ALA A 1 83 ? 25.984 5.344 3.576 1 66.75 83 ALA A C 1
ATOM 659 O O . ALA A 1 83 ? 25.797 4.383 4.324 1 66.75 83 ALA A O 1
ATOM 660 N N . ILE A 1 84 ? 27.047 6.012 3.408 1 71.62 84 ILE A N 1
ATOM 661 C CA . ILE A 1 84 ? 28.25 5.379 3.945 1 71.62 84 ILE A CA 1
ATOM 662 C C . ILE A 1 84 ? 28.234 5.453 5.473 1 71.62 84 ILE A C 1
ATOM 664 O O . ILE A 1 84 ? 28.547 4.473 6.148 1 71.62 84 ILE A O 1
ATOM 668 N N . ASP A 1 85 ? 27.672 6.512 6.039 1 83.25 85 ASP A N 1
ATOM 669 C CA . ASP A 1 85 ? 27.656 6.711 7.484 1 83.25 85 ASP A CA 1
ATOM 670 C C . ASP A 1 85 ? 26.594 5.836 8.148 1 83.25 85 ASP A C 1
ATOM 672 O O . ASP A 1 85 ? 26.688 5.531 9.336 1 83.25 85 ASP A O 1
ATOM 676 N N . HIS A 1 86 ? 25.656 5.391 7.312 1 88.38 86 HIS A N 1
ATOM 677 C CA . HIS A 1 86 ? 24.547 4.633 7.887 1 88.38 86 HIS A CA 1
ATOM 678 C C . HIS A 1 86 ? 24.5 3.213 7.328 1 88.38 86 HIS A C 1
ATOM 680 O O . HIS A 1 86 ? 23.5 2.521 7.453 1 88.38 86 HIS A O 1
ATOM 686 N N . LEU A 1 87 ? 25.594 2.826 6.762 1 90.75 87 LEU A N 1
ATOM 687 C CA . LEU A 1 87 ? 25.656 1.551 6.055 1 90.75 87 LEU A CA 1
ATOM 688 C C . LEU A 1 87 ? 25.266 0.4 6.98 1 90.75 87 LEU A C 1
ATOM 690 O O . LEU A 1 87 ? 24.484 -0.474 6.598 1 90.75 87 LEU A O 1
ATOM 694 N N . PRO A 1 88 ? 25.766 0.413 8.242 1 91.19 88 PRO A N 1
ATOM 695 C CA . PRO A 1 88 ? 25.375 -0.688 9.125 1 91.19 88 PRO A CA 1
ATOM 696 C C . PRO A 1 88 ? 23.859 -0.711 9.398 1 91.19 88 PRO A C 1
ATOM 698 O O . PRO A 1 88 ? 23.266 -1.786 9.477 1 91.19 88 PRO A O 1
ATOM 701 N N . THR A 1 89 ? 23.297 0.423 9.5 1 92.38 89 THR A N 1
ATOM 702 C CA . THR A 1 89 ? 21.859 0.542 9.758 1 92.38 89 THR A CA 1
ATOM 703 C C . THR A 1 89 ? 21.047 0.074 8.555 1 92.38 89 THR A C 1
ATOM 705 O O . THR A 1 89 ? 20.062 -0.653 8.703 1 92.38 89 THR A O 1
ATOM 708 N N . ILE A 1 90 ? 21.5 0.461 7.438 1 94.25 90 ILE A N 1
ATOM 709 C CA . ILE A 1 90 ? 20.828 0.077 6.199 1 94.25 90 ILE A CA 1
ATOM 710 C C . ILE A 1 90 ? 20.922 -1.436 6.008 1 94.25 90 ILE A C 1
ATOM 712 O O . ILE A 1 90 ? 19.922 -2.088 5.676 1 94.25 90 ILE A O 1
ATOM 716 N N . SER A 1 91 ? 22.078 -1.978 6.266 1 94.25 91 SER A N 1
ATOM 717 C CA . SER A 1 91 ? 22.297 -3.412 6.121 1 94.25 91 SER A CA 1
ATOM 718 C C . SER A 1 91 ? 21.438 -4.207 7.09 1 94.25 91 SER A C 1
ATOM 720 O O . SER A 1 91 ? 20.875 -5.242 6.727 1 94.25 91 SER A O 1
ATOM 722 N N . ALA A 1 92 ? 21.344 -3.719 8.281 1 95.25 92 ALA A N 1
ATOM 723 C CA . ALA A 1 92 ? 20.516 -4.383 9.273 1 95.25 92 ALA A CA 1
ATOM 724 C C . ALA A 1 92 ? 19.047 -4.355 8.867 1 95.25 92 ALA A C 1
ATOM 726 O O . ALA A 1 92 ? 18.328 -5.336 9.055 1 95.25 92 ALA A O 1
ATOM 727 N N . TYR A 1 93 ? 18.641 -3.23 8.367 1 96.12 93 TYR A N 1
ATOM 728 C CA . TYR A 1 93 ? 17.266 -3.088 7.91 1 96.12 93 TYR A CA 1
ATOM 729 C C . TYR A 1 93 ? 16.984 -4.02 6.738 1 96.12 93 TYR A C 1
ATOM 731 O O . TYR A 1 93 ? 15.922 -4.66 6.688 1 96.12 93 TYR A O 1
ATOM 739 N N . ARG A 1 94 ? 17.891 -4.125 5.801 1 96.06 94 ARG A N 1
ATOM 740 C CA . ARG A 1 94 ? 17.781 -5.039 4.668 1 96.06 94 ARG A CA 1
ATOM 741 C C . ARG A 1 94 ? 17.625 -6.48 5.141 1 96.06 94 ARG A C 1
ATOM 743 O O . ARG A 1 94 ? 16.766 -7.211 4.652 1 96.06 94 ARG A O 1
ATOM 750 N N . THR A 1 95 ? 18.406 -6.832 6.09 1 96.5 95 THR A N 1
ATOM 751 C CA . THR A 1 95 ? 18.391 -8.18 6.637 1 96.5 95 THR A CA 1
ATOM 752 C C . THR A 1 95 ? 17.047 -8.477 7.301 1 96.5 95 THR A C 1
ATOM 754 O O . THR A 1 95 ? 16.516 -9.586 7.188 1 96.5 95 THR A O 1
ATOM 757 N N . ARG A 1 96 ? 16.531 -7.504 7.969 1 97.31 96 ARG A N 1
ATOM 758 C CA . ARG A 1 96 ? 15.227 -7.664 8.594 1 97.31 96 ARG A CA 1
ATOM 759 C C . ARG A 1 96 ? 14.148 -7.93 7.547 1 97.31 96 ARG A C 1
ATOM 761 O O . ARG A 1 96 ? 13.312 -8.82 7.723 1 97.31 96 ARG A O 1
ATOM 768 N N . ILE A 1 97 ? 14.188 -7.188 6.477 1 97.38 97 ILE A N 1
ATOM 769 C CA . ILE A 1 97 ? 13.211 -7.355 5.41 1 97.38 97 ILE A CA 1
ATOM 770 C C . ILE A 1 97 ? 13.367 -8.734 4.781 1 97.38 97 ILE A C 1
ATOM 772 O O . ILE A 1 97 ? 12.367 -9.406 4.492 1 97.38 97 ILE A O 1
ATOM 776 N N . GLU A 1 98 ? 14.586 -9.195 4.594 1 96.94 98 GLU A N 1
ATOM 777 C CA . GLU A 1 98 ? 14.844 -10.531 4.055 1 96.94 98 GLU A CA 1
ATOM 778 C C . GLU A 1 98 ? 14.25 -11.617 4.945 1 96.94 98 GLU A C 1
ATOM 780 O O . GLU A 1 98 ? 13.68 -12.586 4.449 1 96.94 98 GLU A O 1
ATOM 785 N N . SER A 1 99 ? 14.383 -11.391 6.191 1 97.12 99 SER A N 1
ATOM 786 C CA . SER A 1 99 ? 13.828 -12.352 7.137 1 97.12 99 SER A CA 1
ATOM 787 C C . SER A 1 99 ? 12.305 -12.406 7.031 1 97.12 99 SER A C 1
ATOM 789 O O . SER A 1 99 ? 11.703 -13.469 7.195 1 97.12 99 SER A O 1
ATOM 791 N N . GLU A 1 100 ? 11.734 -11.258 6.828 1 97 100 GLU A N 1
ATOM 792 C CA . GLU A 1 100 ? 10.289 -11.211 6.633 1 97 100 GLU A CA 1
ATOM 793 C C . GLU A 1 100 ? 9.875 -11.969 5.371 1 97 100 GLU A C 1
ATOM 795 O O . GLU A 1 100 ? 8.883 -12.703 5.375 1 97 100 GLU A O 1
ATOM 800 N N . ILE A 1 101 ? 10.594 -11.781 4.281 1 96.81 101 ILE A N 1
ATOM 801 C CA . ILE A 1 101 ? 10.336 -12.477 3.025 1 96.81 101 ILE A CA 1
ATOM 802 C C . ILE A 1 101 ? 10.445 -13.984 3.234 1 96.81 101 ILE A C 1
ATOM 804 O O . ILE A 1 101 ? 9.562 -14.742 2.816 1 96.81 101 ILE A O 1
ATOM 808 N N . GLU A 1 102 ? 11.438 -14.391 3.887 1 95.56 102 GLU A N 1
ATOM 809 C CA . GLU A 1 102 ? 11.656 -15.805 4.156 1 95.56 102 GLU A CA 1
ATOM 810 C C . GLU A 1 102 ? 10.516 -16.391 4.98 1 95.56 102 GLU A C 1
ATOM 812 O O . GLU A 1 102 ? 10.062 -17.516 4.715 1 95.56 102 GLU A O 1
ATOM 817 N N . ALA A 1 103 ? 10.117 -15.648 5.961 1 96.06 103 ALA A N 1
ATOM 818 C CA . ALA A 1 103 ? 9.039 -16.109 6.824 1 96.06 103 ALA A CA 1
ATOM 819 C C . ALA A 1 103 ? 7.758 -16.344 6.027 1 96.06 103 ALA A C 1
ATOM 821 O O . ALA A 1 103 ? 7.031 -17.312 6.277 1 96.06 103 ALA A O 1
ATOM 822 N N . ILE A 1 104 ? 7.492 -15.469 5.047 1 95.62 104 ILE A N 1
ATOM 823 C CA . ILE A 1 104 ? 6.316 -15.617 4.195 1 95.62 104 ILE A CA 1
ATOM 824 C C . ILE A 1 104 ? 6.434 -16.891 3.363 1 95.62 104 ILE A C 1
ATOM 826 O O . ILE A 1 104 ? 5.5 -17.703 3.318 1 95.62 104 ILE A O 1
ATOM 830 N N . CYS A 1 105 ? 7.547 -17.094 2.766 1 95.19 105 CYS A N 1
ATOM 831 C CA . CYS A 1 105 ? 7.77 -18.266 1.921 1 95.19 105 CYS A CA 1
ATOM 832 C C . CYS A 1 105 ? 7.719 -19.547 2.74 1 95.19 105 CYS A C 1
ATOM 834 O O . CYS A 1 105 ? 7.125 -20.547 2.309 1 95.19 105 CYS A O 1
ATOM 836 N N . GLU A 1 106 ? 8.273 -19.469 3.904 1 92.88 106 GLU A N 1
ATOM 837 C CA . GLU A 1 106 ? 8.312 -20.641 4.773 1 92.88 106 GLU A CA 1
ATOM 838 C C . GLU A 1 106 ? 6.926 -20.984 5.301 1 92.88 106 GLU A C 1
ATOM 840 O O . GLU A 1 106 ? 6.68 -22.109 5.73 1 92.88 106 GLU A O 1
ATOM 845 N N . SER A 1 107 ? 6.09 -20.094 5.371 1 93.75 107 SER A N 1
ATOM 846 C CA . SER A 1 107 ? 4.742 -20.344 5.863 1 93.75 107 SER A CA 1
ATOM 847 C C . SER A 1 107 ? 3.893 -21.047 4.812 1 93.75 107 SER A C 1
ATOM 849 O O . SER A 1 107 ? 3.018 -21.844 5.152 1 93.75 107 SER A O 1
ATOM 851 N N . ILE A 1 108 ? 4.168 -20.781 3.529 1 94.56 108 ILE A N 1
ATOM 852 C CA . ILE A 1 108 ? 3.252 -21.297 2.514 1 94.56 108 ILE A CA 1
ATOM 853 C C . ILE A 1 108 ? 3.842 -22.531 1.86 1 94.56 108 ILE A C 1
ATOM 855 O O . ILE A 1 108 ? 3.105 -23.438 1.443 1 94.56 108 ILE A O 1
ATOM 859 N N . LEU A 1 109 ? 5.16 -22.688 1.796 1 95.81 109 LEU A N 1
ATOM 860 C CA . LEU A 1 109 ? 5.812 -23.766 1.049 1 95.81 109 LEU A CA 1
ATOM 861 C C . LEU A 1 109 ? 5.461 -25.125 1.637 1 95.81 109 LEU A C 1
ATOM 863 O O . LEU A 1 109 ? 5.082 -26.047 0.906 1 95.81 109 LEU A O 1
ATOM 867 N N . PRO A 1 110 ? 5.504 -25.281 2.951 1 93.56 110 PRO A N 1
ATOM 868 C CA . PRO A 1 110 ? 5.133 -26.578 3.502 1 93.56 110 PRO A CA 1
ATOM 869 C C . PRO A 1 110 ? 3.678 -26.953 3.223 1 93.56 110 PRO A C 1
ATOM 871 O O . PRO A 1 110 ? 3.361 -28.125 3.012 1 93.56 110 PRO A O 1
ATOM 874 N N . LEU A 1 111 ? 2.826 -25.984 3.229 1 91.62 111 LEU A N 1
ATOM 875 C CA . LEU A 1 111 ? 1.42 -26.219 2.93 1 91.62 111 LEU A CA 1
ATOM 876 C C . LEU A 1 111 ? 1.244 -26.688 1.489 1 91.62 111 LEU A C 1
ATOM 878 O O . LEU A 1 111 ? 0.468 -27.609 1.221 1 91.62 111 LEU A O 1
ATOM 882 N N . ILE A 1 112 ? 1.952 -26.062 0.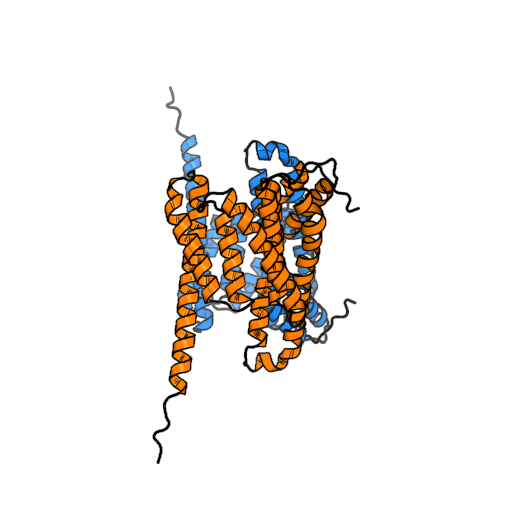602 1 94.25 112 ILE A N 1
ATOM 883 C CA . ILE A 1 112 ? 1.901 -26.422 -0.81 1 94.25 112 ILE A CA 1
ATOM 884 C C . ILE A 1 112 ? 2.385 -27.859 -0.988 1 94.25 112 ILE A C 1
ATOM 886 O O . ILE A 1 112 ? 1.709 -28.688 -1.619 1 94.25 112 ILE A O 1
ATOM 890 N N . ASP A 1 113 ? 3.418 -28.219 -0.367 1 90.56 113 ASP A N 1
ATOM 891 C CA . ASP A 1 113 ? 4.09 -29.5 -0.562 1 90.56 113 ASP A CA 1
ATOM 892 C C . ASP A 1 113 ? 3.318 -30.625 0.116 1 90.56 113 ASP A C 1
ATOM 894 O O . ASP A 1 113 ? 3.139 -31.703 -0.466 1 90.56 113 ASP A O 1
ATOM 898 N N . SER A 1 114 ? 2.881 -30.375 1.242 1 85.56 114 SER A N 1
ATOM 899 C CA . SER A 1 114 ? 2.357 -31.469 2.051 1 85.56 114 SER A CA 1
ATOM 900 C C . SER A 1 114 ? 0.865 -31.672 1.812 1 85.56 114 SER A C 1
ATOM 902 O O . SER A 1 114 ? 0.351 -32.781 1.958 1 85.56 114 SER A O 1
ATOM 904 N N . ARG A 1 115 ? 0.258 -30.672 1.301 1 86.44 115 ARG A N 1
ATOM 905 C CA . ARG A 1 115 ? -1.194 -30.812 1.335 1 86.44 115 ARG A CA 1
ATOM 906 C C . ARG A 1 115 ? -1.814 -30.406 -0.001 1 86.44 115 ARG A C 1
ATOM 908 O O . ARG A 1 115 ? -2.564 -31.188 -0.596 1 86.44 115 ARG A O 1
ATOM 915 N N . LEU A 1 116 ? -1.45 -29.344 -0.521 1 92.44 116 LEU A N 1
ATOM 916 C CA . LEU A 1 116 ? -2.193 -28.766 -1.636 1 92.44 116 LEU A CA 1
ATOM 917 C C . LEU A 1 116 ? -1.907 -29.516 -2.93 1 92.44 116 LEU A C 1
ATOM 919 O O . LEU A 1 116 ? -2.83 -29.844 -3.68 1 92.44 116 LEU A O 1
ATOM 923 N N . ILE A 1 117 ? -0.679 -29.922 -3.145 1 93.12 117 ILE A N 1
ATOM 924 C CA . ILE A 1 117 ? -0.331 -30.656 -4.355 1 93.12 117 ILE A CA 1
ATOM 925 C C . ILE A 1 117 ? -0.945 -32.062 -4.309 1 93.12 117 ILE A C 1
ATOM 927 O O . ILE A 1 117 ? -1.538 -32.5 -5.285 1 93.12 117 ILE A O 1
ATOM 931 N N . SER A 1 118 ? -0.882 -32.656 -3.168 1 89.31 118 SER A N 1
ATOM 932 C CA . SER A 1 118 ? -1.352 -34.031 -3.029 1 89.31 118 SER A CA 1
ATOM 933 C C . SER A 1 118 ? -2.873 -34.094 -3.074 1 89.31 118 SER A C 1
ATOM 935 O O . SER A 1 118 ? -3.439 -35.094 -3.502 1 89.31 118 SER A O 1
ATOM 937 N N . SER A 1 119 ? -3.521 -33.062 -2.643 1 87.56 119 SER A N 1
ATOM 938 C CA . SER A 1 119 ? -4.98 -33.062 -2.596 1 87.56 119 SER A CA 1
ATOM 939 C C . SER A 1 119 ? -5.574 -32.625 -3.93 1 87.56 119 SER A C 1
ATOM 941 O O . SER A 1 119 ? -6.789 -32.719 -4.133 1 87.56 119 SER A O 1
ATOM 943 N N . ALA A 1 120 ? -4.699 -32.156 -4.82 1 91.5 120 ALA A N 1
ATOM 944 C CA . ALA A 1 120 ? -5.203 -31.688 -6.105 1 91.5 120 ALA A CA 1
ATOM 945 C C . ALA A 1 120 ? -5.758 -32.844 -6.938 1 91.5 120 ALA A C 1
ATOM 947 O O . ALA A 1 120 ? -5.062 -33.844 -7.18 1 91.5 120 ALA A O 1
ATOM 948 N N . THR A 1 121 ? -7.008 -32.719 -7.32 1 89 121 THR A N 1
ATOM 949 C CA . THR A 1 121 ? -7.648 -33.75 -8.102 1 89 121 THR A CA 1
ATOM 950 C C . THR A 1 121 ? -7.523 -33.469 -9.594 1 89 121 THR A C 1
ATOM 952 O O . THR A 1 121 ? -7.492 -34.406 -10.414 1 89 121 THR A O 1
ATOM 955 N N . SER A 1 122 ? -7.535 -32.25 -9.953 1 88.88 122 SER A N 1
ATOM 956 C CA . SER A 1 122 ? -7.391 -31.906 -11.359 1 88.88 122 SER A CA 1
ATOM 957 C C . SER A 1 122 ? -5.941 -31.578 -11.703 1 88.88 122 SER A C 1
ATOM 959 O O . SER A 1 122 ? -5.188 -31.094 -10.859 1 88.88 122 SER A O 1
ATOM 961 N N . ARG A 1 123 ? -5.539 -31.844 -12.883 1 90.31 123 ARG A N 1
ATOM 962 C CA . ARG A 1 123 ? -4.195 -31.578 -13.375 1 90.31 123 ARG A CA 1
ATOM 963 C C . ARG A 1 123 ? -3.914 -30.078 -13.383 1 90.31 123 ARG A C 1
ATOM 965 O O . ARG A 1 123 ? -2.793 -29.641 -13.102 1 90.31 123 ARG A O 1
ATOM 972 N N . GLU A 1 124 ? -4.879 -29.297 -13.641 1 89.31 124 GLU A N 1
ATOM 973 C CA . GLU A 1 124 ? -4.742 -27.844 -13.641 1 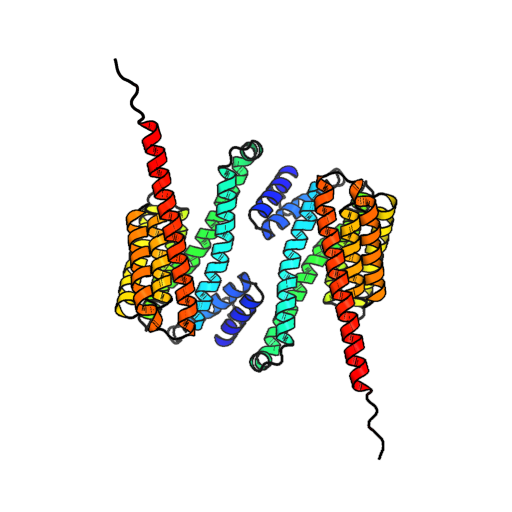89.31 124 GLU A CA 1
ATOM 974 C C . GLU A 1 124 ? -4.441 -27.312 -12.234 1 89.31 124 GLU A C 1
ATOM 976 O O . GLU A 1 124 ? -3.604 -26.422 -12.07 1 89.31 124 GLU A O 1
ATOM 981 N N . ALA A 1 125 ? -5.105 -27.891 -11.289 1 92.5 125 ALA A N 1
ATOM 982 C CA . ALA A 1 125 ? -4.852 -27.516 -9.906 1 92.5 125 ALA A CA 1
ATOM 983 C C . ALA A 1 125 ? -3.434 -27.875 -9.484 1 92.5 125 ALA A C 1
ATOM 985 O O . ALA A 1 125 ? -2.748 -27.094 -8.828 1 92.5 125 ALA A O 1
ATOM 986 N N . LYS A 1 126 ? -3.059 -29.031 -9.883 1 94.38 126 LYS A N 1
ATOM 987 C CA . LYS A 1 126 ? -1.705 -29.469 -9.562 1 94.38 126 LYS A CA 1
ATOM 988 C C . LYS A 1 126 ? -0.663 -28.547 -10.172 1 94.38 126 LYS A C 1
ATOM 990 O O . LYS A 1 126 ? 0.301 -28.156 -9.5 1 94.38 126 LYS A O 1
ATOM 995 N N . ALA A 1 127 ? -0.863 -28.188 -11.43 1 95.12 127 ALA A N 1
ATOM 996 C CA . ALA A 1 127 ? 0.052 -27.266 -12.102 1 95.12 127 ALA A CA 1
ATOM 997 C C . ALA A 1 127 ? 0.09 -25.922 -11.398 1 95.12 127 ALA A C 1
ATOM 999 O O . ALA A 1 127 ? 1.152 -25.297 -11.281 1 95.12 127 ALA A O 1
ATOM 1000 N N . PHE A 1 128 ? -1.058 -25.531 -10.914 1 94.81 128 PHE A N 1
ATOM 1001 C CA . PHE A 1 128 ? -1.169 -24.266 -10.195 1 94.81 128 PHE A CA 1
ATOM 1002 C C . PHE A 1 128 ? -0.302 -24.281 -8.945 1 94.81 128 PHE A C 1
ATOM 1004 O O . PHE A 1 128 ? 0.474 -23.344 -8.711 1 94.81 128 PHE A O 1
ATOM 1011 N N . TYR A 1 129 ? -0.361 -25.266 -8.188 1 96.62 129 TYR A N 1
ATOM 1012 C CA . TYR A 1 129 ? 0.38 -25.344 -6.934 1 96.62 129 TYR A CA 1
ATOM 1013 C C . TYR A 1 129 ? 1.872 -25.516 -7.191 1 96.62 129 TYR A C 1
ATOM 1015 O O . TYR A 1 129 ? 2.703 -25 -6.441 1 96.62 129 TYR A O 1
ATOM 1023 N N . LEU A 1 130 ? 2.168 -26.25 -8.227 1 97.12 130 LEU A N 1
ATOM 1024 C CA . LEU A 1 130 ? 3.568 -26.422 -8.594 1 97.12 130 LEU A CA 1
ATOM 1025 C C . LEU A 1 130 ? 4.188 -25.094 -9.016 1 97.12 130 LEU A C 1
ATOM 1027 O O . LEU A 1 130 ? 5.336 -24.797 -8.672 1 97.12 130 LEU A O 1
ATOM 1031 N N . GLN A 1 131 ? 3.436 -24.328 -9.773 1 97.25 131 GLN A N 1
ATOM 1032 C CA . GLN A 1 131 ? 3.91 -23 -10.109 1 97.25 131 GLN A CA 1
ATOM 1033 C C . GLN A 1 131 ? 4.156 -22.172 -8.852 1 97.25 131 GLN A C 1
ATOM 1035 O O . GLN A 1 131 ? 5.18 -21.484 -8.742 1 97.25 131 GLN A O 1
ATOM 1040 N N . MET A 1 132 ? 3.232 -22.203 -7.945 1 96.88 132 MET A N 1
ATOM 1041 C CA . MET A 1 132 ? 3.373 -21.469 -6.688 1 96.88 132 MET A CA 1
ATOM 1042 C C . MET A 1 132 ? 4.637 -21.891 -5.949 1 96.88 132 MET A C 1
ATOM 1044 O O . MET A 1 132 ? 5.371 -21.062 -5.426 1 96.88 132 MET A O 1
ATOM 1048 N N . LYS A 1 133 ? 4.82 -23.234 -5.891 1 97 133 LYS A N 1
ATOM 1049 C CA . LYS A 1 133 ? 6.02 -23.781 -5.258 1 97 133 LYS A CA 1
ATOM 1050 C C . LYS A 1 133 ? 7.285 -23.219 -5.906 1 97 133 LYS A C 1
ATOM 1052 O O . LYS A 1 133 ? 8.219 -22.812 -5.211 1 97 133 LYS A O 1
ATOM 1057 N N . GLY A 1 134 ? 7.312 -23.219 -7.215 1 97.69 134 GLY A N 1
ATOM 1058 C CA . GLY A 1 134 ? 8.43 -22.625 -7.938 1 97.69 134 GLY A CA 1
ATOM 1059 C C . GLY A 1 134 ? 8.633 -21.156 -7.633 1 97.69 134 GLY A C 1
ATOM 1060 O O . GLY A 1 134 ? 9.758 -20.719 -7.371 1 97.69 134 GLY A O 1
ATOM 1061 N N . ASP A 1 135 ? 7.555 -20.422 -7.617 1 96.94 135 ASP A N 1
ATOM 1062 C CA . ASP A 1 135 ? 7.605 -18.984 -7.391 1 96.94 135 ASP A CA 1
ATOM 1063 C C . ASP A 1 135 ? 8.219 -18.656 -6.027 1 96.94 135 ASP A C 1
ATOM 1065 O O . ASP A 1 135 ? 9.141 -17.844 -5.93 1 96.94 135 ASP A O 1
ATOM 1069 N N . TYR A 1 136 ? 7.734 -19.25 -5.031 1 96.94 136 TYR A N 1
ATOM 1070 C CA . TYR A 1 136 ? 8.156 -18.891 -3.686 1 96.94 136 TYR A CA 1
ATOM 1071 C C . TYR A 1 136 ? 9.562 -19.391 -3.4 1 96.94 136 TYR A C 1
ATOM 1073 O O . TYR A 1 136 ? 10.328 -18.75 -2.666 1 96.94 136 TYR A O 1
ATOM 1081 N N . ASN A 1 137 ? 9.961 -20.547 -4.004 1 96.44 137 ASN A N 1
ATOM 1082 C CA . ASN A 1 137 ? 11.359 -20.953 -3.945 1 96.44 137 ASN A CA 1
ATOM 1083 C C . ASN A 1 137 ? 12.258 -19.969 -4.691 1 96.44 137 ASN A C 1
ATOM 1085 O O . ASN A 1 137 ? 13.375 -19.688 -4.254 1 96.44 137 ASN A O 1
ATOM 1089 N N . ARG A 1 138 ? 11.773 -19.516 -5.793 1 96.38 138 ARG A N 1
ATOM 1090 C CA . ARG A 1 138 ? 12.516 -18.516 -6.559 1 96.38 138 ARG A CA 1
ATOM 1091 C C . ARG A 1 138 ? 12.758 -17.266 -5.727 1 96.38 138 ARG A C 1
ATOM 1093 O O . ARG A 1 138 ? 13.852 -16.688 -5.754 1 96.38 138 ARG A O 1
ATOM 1100 N N . TYR A 1 139 ? 11.758 -16.859 -4.973 1 94.88 139 TYR A N 1
ATOM 1101 C CA . TYR A 1 139 ? 11.883 -15.664 -4.137 1 94.88 139 TYR A CA 1
ATOM 1102 C C . TYR A 1 139 ? 12.93 -15.875 -3.051 1 94.88 139 TYR A C 1
ATOM 1104 O O . TYR A 1 139 ? 13.719 -14.969 -2.762 1 94.88 139 TYR A O 1
ATOM 1112 N N . ILE A 1 140 ? 12.961 -17.078 -2.521 1 95.5 140 ILE A N 1
ATOM 1113 C CA . ILE A 1 140 ? 13.977 -17.406 -1.524 1 95.5 140 ILE A CA 1
ATOM 1114 C C . ILE A 1 140 ? 15.359 -17.391 -2.172 1 95.5 140 ILE A C 1
ATOM 1116 O O . ILE A 1 140 ? 16.328 -16.906 -1.573 1 95.5 140 ILE A O 1
ATOM 1120 N N . ALA A 1 141 ? 15.5 -17.812 -3.371 1 95.56 141 ALA A N 1
ATOM 1121 C CA . ALA A 1 141 ? 16.766 -17.891 -4.086 1 95.56 141 ALA A CA 1
ATOM 1122 C C . ALA A 1 141 ? 17.359 -16.516 -4.34 1 95.56 141 ALA A C 1
ATOM 1124 O O . ALA A 1 141 ? 18.578 -16.359 -4.469 1 95.56 141 ALA A O 1
ATOM 1125 N N . GLU A 1 142 ? 16.531 -15.531 -4.418 1 92.25 142 GLU A N 1
ATOM 1126 C CA . GLU A 1 142 ? 16.969 -14.164 -4.668 1 92.25 142 GLU A CA 1
ATOM 1127 C C . GLU A 1 142 ? 17.797 -13.625 -3.494 1 92.25 142 GLU A C 1
ATOM 1129 O O . GLU A 1 142 ? 18.609 -12.727 -3.664 1 92.25 142 GLU A O 1
ATOM 1134 N N . ILE A 1 143 ? 17.547 -14.195 -2.318 1 92.94 143 ILE A N 1
ATOM 1135 C CA . ILE A 1 143 ? 18.156 -13.57 -1.15 1 92.94 143 ILE A CA 1
ATOM 1136 C C . ILE A 1 143 ? 19.172 -14.531 -0.528 1 92.94 143 ILE A C 1
ATOM 1138 O O . ILE A 1 143 ? 20 -14.117 0.287 1 92.94 143 ILE A O 1
ATOM 1142 N N . LYS A 1 144 ? 19.047 -15.82 -0.924 1 93.38 144 LYS A N 1
ATOM 1143 C CA . LYS A 1 144 ? 19.953 -16.812 -0.337 1 93.38 144 LYS A CA 1
ATOM 1144 C C . LYS A 1 144 ? 21.219 -16.953 -1.174 1 93.38 144 LYS A C 1
ATOM 1146 O O . LYS A 1 144 ? 21.25 -16.562 -2.346 1 93.38 144 LYS A O 1
ATOM 1151 N N . THR A 1 145 ? 22.234 -17.438 -0.486 1 92.25 145 THR A N 1
ATOM 1152 C CA . THR A 1 145 ? 23.516 -17.688 -1.149 1 92.25 145 THR A CA 1
ATOM 1153 C C . THR A 1 145 ? 24.062 -19.062 -0.753 1 92.25 145 THR A C 1
ATOM 1155 O O . THR A 1 145 ? 23.516 -19.719 0.127 1 92.25 145 THR A O 1
ATOM 1158 N N . GLY A 1 146 ? 25.016 -19.562 -1.499 1 94.19 146 G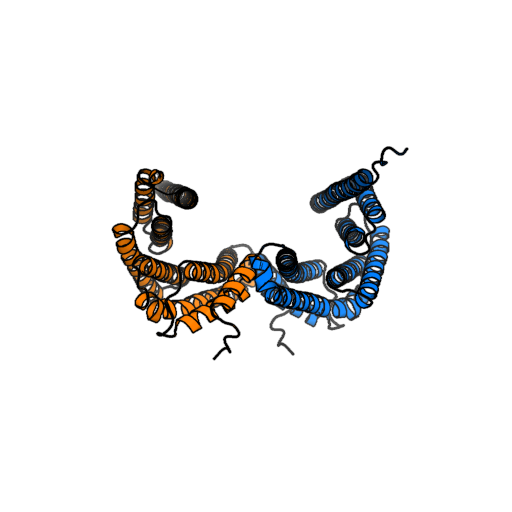LY A N 1
ATOM 1159 C CA . GLY A 1 146 ? 25.734 -20.781 -1.143 1 94.19 146 GLY A CA 1
ATOM 1160 C C . GLY A 1 146 ? 24.906 -22.031 -1.336 1 94.19 146 GLY A C 1
ATOM 1161 O O . GLY A 1 146 ? 24.25 -22.203 -2.361 1 94.19 146 GLY A O 1
ATOM 1162 N N . GLU A 1 147 ? 24.953 -22.891 -0.39 1 95.19 147 GLU A N 1
ATOM 1163 C CA . GLU A 1 147 ? 24.312 -24.203 -0.487 1 95.19 147 GLU A CA 1
ATOM 1164 C C . GLU A 1 147 ? 22.797 -24.078 -0.493 1 95.19 147 GLU A C 1
ATOM 1166 O O . GLU A 1 147 ? 22.109 -24.797 -1.226 1 95.19 147 GLU A O 1
ATOM 1171 N N . GLN A 1 148 ? 22.328 -23.234 0.301 1 94.06 148 GLN A N 1
ATOM 1172 C CA . GLN A 1 148 ? 20.891 -23.031 0.353 1 94.06 148 GLN A CA 1
ATOM 1173 C C . GLN A 1 148 ? 20.359 -22.516 -0.984 1 94.06 148 GLN A C 1
ATOM 1175 O O . GLN A 1 148 ? 19.281 -22.938 -1.426 1 94.06 148 GLN A O 1
ATOM 1180 N N . TRP A 1 149 ? 21.109 -21.625 -1.598 1 95.75 149 TRP A N 1
ATOM 1181 C CA . TRP A 1 149 ? 20.734 -21.125 -2.918 1 95.75 149 TRP A CA 1
ATOM 1182 C C . TRP A 1 149 ? 20.625 -22.266 -3.924 1 95.75 149 TRP A C 1
ATOM 1184 O O . TRP A 1 149 ? 19.672 -22.344 -4.688 1 95.75 149 TRP A O 1
ATOM 1194 N N . LEU A 1 150 ? 21.562 -23.172 -3.926 1 96.25 150 LEU A N 1
ATOM 1195 C CA . LEU A 1 150 ? 21.594 -24.312 -4.852 1 96.25 150 LEU A CA 1
ATOM 1196 C C . LEU A 1 150 ? 20.375 -25.203 -4.652 1 96.25 150 LEU A C 1
ATOM 1198 O O . LEU A 1 150 ? 19.719 -25.594 -5.625 1 96.25 150 LEU A O 1
ATOM 1202 N N . GLU A 1 151 ? 20.094 -25.438 -3.422 1 96.12 151 GLU A N 1
ATOM 1203 C CA . GLU A 1 151 ? 18.969 -26.328 -3.096 1 96.12 151 GLU A CA 1
ATOM 1204 C C . GLU A 1 151 ? 17.641 -25.719 -3.557 1 96.12 151 GLU A C 1
ATOM 1206 O O . GLU A 1 151 ? 16.844 -26.406 -4.191 1 96.12 151 GLU A O 1
ATOM 1211 N N . VAL A 1 152 ? 17.484 -24.5 -3.244 1 96.12 152 VAL A N 1
ATOM 1212 C CA . VAL A 1 152 ? 16.219 -23.859 -3.564 1 96.12 152 VAL A CA 1
ATOM 1213 C C . VAL A 1 152 ? 16.109 -23.641 -5.074 1 96.12 152 VAL A C 1
ATOM 1215 O O . VAL A 1 152 ? 15.023 -23.719 -5.645 1 96.12 152 VAL A O 1
ATOM 1218 N N . THR A 1 153 ? 17.219 -23.359 -5.719 1 97.06 153 THR A N 1
ATOM 1219 C CA . THR A 1 153 ? 17.25 -23.188 -7.168 1 97.06 153 THR A CA 1
ATOM 1220 C C . THR A 1 153 ? 16.844 -24.484 -7.871 1 97.06 153 THR A C 1
ATOM 1222 O O . THR A 1 153 ? 16.047 -24.453 -8.82 1 97.06 153 THR A O 1
ATOM 1225 N N . GLU A 1 154 ? 17.328 -25.531 -7.379 1 97.19 154 GLU A N 1
ATOM 1226 C CA . GLU A 1 154 ? 16.969 -26.828 -7.953 1 97.19 154 GLU A CA 1
ATOM 1227 C C . GLU A 1 154 ? 15.492 -27.141 -7.727 1 97.19 154 GLU A C 1
ATOM 1229 O O . GLU A 1 154 ? 14.82 -27.656 -8.617 1 97.19 154 GLU A O 1
ATOM 1234 N N . ALA A 1 155 ? 15.062 -26.859 -6.539 1 96.38 155 ALA A N 1
ATOM 1235 C CA . ALA A 1 155 ? 13.656 -27.078 -6.23 1 96.38 155 ALA A CA 1
ATOM 1236 C C . ALA A 1 155 ? 12.766 -26.234 -7.141 1 96.38 155 ALA A C 1
ATOM 1238 O O . ALA A 1 155 ? 11.711 -26.688 -7.582 1 96.38 155 ALA A O 1
ATOM 1239 N N . THR A 1 156 ? 13.172 -25.016 -7.383 1 97.69 156 THR A N 1
ATOM 1240 C CA . THR A 1 156 ? 12.445 -24.109 -8.273 1 97.69 156 THR A CA 1
ATOM 1241 C C . THR A 1 156 ? 12.367 -24.703 -9.68 1 97.69 156 THR A C 1
ATOM 1243 O O . THR A 1 156 ? 11.273 -24.812 -10.25 1 97.69 156 THR A O 1
ATOM 1246 N N . ASN A 1 157 ? 13.523 -25.109 -10.172 1 97.62 157 ASN A N 1
ATOM 1247 C CA . ASN A 1 157 ? 13.594 -25.672 -11.523 1 97.62 157 ASN A CA 1
ATOM 1248 C C . ASN A 1 157 ? 12.711 -26.906 -11.664 1 97.62 157 ASN A C 1
ATOM 1250 O O . ASN A 1 157 ? 11.977 -27.031 -12.648 1 97.62 157 ASN A O 1
ATOM 1254 N N . SER A 1 158 ? 12.805 -27.719 -10.719 1 97.81 158 SER A N 1
ATOM 1255 C CA . SER A 1 158 ? 12.039 -28.969 -10.742 1 97.81 158 SER A CA 1
ATOM 1256 C C . SER A 1 158 ? 10.539 -28.688 -10.727 1 97.81 158 SER A C 1
ATOM 1258 O O . SER A 1 158 ? 9.773 -29.312 -11.477 1 97.81 158 SER A O 1
ATOM 1260 N N . ALA A 1 159 ? 10.125 -27.766 -9.898 1 97.81 159 ALA A N 1
ATOM 1261 C CA . ALA A 1 159 ? 8.711 -27.438 -9.781 1 97.81 159 ALA A CA 1
ATOM 1262 C C . ALA A 1 159 ? 8.172 -26.859 -11.086 1 97.81 159 ALA A C 1
ATOM 1264 O O . ALA A 1 159 ? 7.117 -27.266 -11.57 1 97.81 159 ALA A O 1
ATOM 1265 N N . TYR A 1 160 ? 8.898 -25.906 -11.656 1 98.12 160 TYR A N 1
ATOM 1266 C CA . TYR A 1 160 ? 8.477 -25.281 -12.906 1 98.12 160 TYR A CA 1
ATOM 1267 C C . TYR A 1 160 ? 8.445 -26.312 -14.039 1 98.12 160 TYR A C 1
ATOM 1269 O O . TYR A 1 160 ? 7.535 -26.297 -14.875 1 98.12 160 TYR A O 1
ATOM 1277 N N . LYS A 1 161 ? 9.438 -27.203 -14.086 1 97.62 161 LYS A N 1
ATOM 1278 C CA . LYS A 1 161 ? 9.492 -28.219 -15.133 1 97.62 161 LYS A CA 1
ATOM 1279 C C . LYS A 1 161 ? 8.281 -29.156 -15.055 1 97.62 161 LYS A C 1
ATOM 1281 O O . LYS A 1 161 ? 7.648 -29.422 -16.078 1 97.62 161 LYS A O 1
ATOM 1286 N N . GLU A 1 162 ? 8.039 -29.625 -13.883 1 97.25 162 GLU A N 1
ATOM 1287 C CA . GLU A 1 162 ? 6.891 -30.516 -13.703 1 97.25 162 GLU A CA 1
ATOM 1288 C C . GLU A 1 162 ? 5.59 -29.812 -14.07 1 97.25 162 GLU A C 1
ATOM 1290 O O . GLU A 1 162 ? 4.734 -30.391 -14.742 1 97.25 162 GLU A O 1
ATOM 1295 N N . ALA A 1 163 ? 5.398 -28.594 -13.609 1 97.75 163 ALA A N 1
ATOM 1296 C CA . ALA A 1 163 ? 4.215 -27.812 -13.953 1 97.75 163 ALA A CA 1
ATOM 1297 C C . ALA A 1 163 ? 4.098 -27.641 -15.469 1 97.75 163 ALA A C 1
ATOM 1299 O O . ALA A 1 163 ? 3.004 -27.75 -16.031 1 97.75 163 ALA A O 1
ATOM 1300 N N . THR A 1 164 ? 5.211 -27.344 -16.109 1 97.44 164 THR A N 1
ATOM 1301 C CA . THR A 1 164 ? 5.242 -27.141 -17.547 1 97.44 164 THR A CA 1
ATOM 1302 C C . THR A 1 164 ? 4.781 -28.391 -18.281 1 97.44 164 THR A C 1
ATOM 1304 O O . THR A 1 164 ? 4.016 -28.297 -19.25 1 97.44 164 THR A O 1
ATOM 1307 N N . GLU A 1 165 ? 5.23 -29.5 -17.844 1 97.12 165 GLU A N 1
ATOM 1308 C CA . GLU A 1 165 ? 4.828 -30.75 -18.469 1 97.12 165 GLU A CA 1
ATOM 1309 C C . GLU A 1 165 ? 3.32 -30.953 -18.391 1 97.12 165 GLU A C 1
ATOM 1311 O O . GLU A 1 165 ? 2.689 -31.391 -19.359 1 97.12 165 GLU A O 1
ATOM 1316 N N . ILE A 1 166 ? 2.76 -30.625 -17.297 1 96.31 166 ILE A N 1
ATOM 1317 C CA . ILE A 1 166 ? 1.328 -30.797 -17.078 1 96.31 166 ILE A CA 1
ATOM 1318 C C . ILE A 1 166 ? 0.549 -29.859 -18 1 96.31 166 ILE A C 1
ATOM 1320 O O . ILE A 1 166 ? -0.357 -30.281 -18.719 1 96.31 166 ILE A O 1
ATOM 1324 N N . VAL A 1 167 ? 0.914 -28.625 -18.031 1 95.69 167 VAL A N 1
ATOM 1325 C CA . VAL A 1 167 ? 0.122 -27.625 -18.766 1 95.69 167 VAL A CA 1
ATOM 1326 C C . VAL A 1 167 ? 0.305 -27.812 -20.266 1 95.69 167 VAL A C 1
ATOM 1328 O O . VAL A 1 167 ? -0.617 -27.578 -21.047 1 95.69 167 VAL A O 1
ATOM 1331 N N . GLU A 1 168 ? 1.453 -28.219 -20.672 1 94.81 168 GLU A N 1
ATOM 1332 C CA . GLU A 1 168 ? 1.69 -28.438 -22.094 1 94.81 168 GLU A CA 1
ATOM 1333 C C . GLU A 1 168 ? 0.865 -29.609 -22.625 1 94.81 168 GLU A C 1
ATOM 1335 O O . GLU A 1 168 ? 0.49 -29.641 -23.797 1 94.81 168 GLU A O 1
ATOM 1340 N N . ALA A 1 169 ? 0.561 -30.5 -21.75 1 94.5 169 ALA A N 1
ATOM 1341 C CA . ALA A 1 169 ? -0.216 -31.672 -22.141 1 94.5 169 ALA A CA 1
ATOM 1342 C C . ALA A 1 169 ? -1.71 -31.359 -22.156 1 94.5 169 ALA A C 1
ATOM 1344 O O . ALA A 1 169 ? -2.451 -31.906 -22.984 1 94.5 169 ALA A O 1
ATOM 1345 N N . ASP A 1 170 ? -2.164 -30.453 -21.359 1 91.5 170 ASP A N 1
ATOM 1346 C CA . ASP A 1 170 ? -3.6 -30.375 -21.109 1 91.5 170 ASP A CA 1
ATOM 1347 C C . ASP A 1 170 ? -4.176 -29.047 -21.578 1 91.5 170 ASP A C 1
ATOM 1349 O O . ASP A 1 170 ? -5.383 -28.922 -21.797 1 91.5 170 ASP A O 1
ATOM 1353 N N . LEU A 1 171 ? -3.312 -28.078 -21.672 1 90.69 171 LEU A N 1
ATOM 1354 C CA . LEU A 1 171 ? -3.85 -26.75 -21.922 1 90.69 171 LEU A CA 1
ATOM 1355 C C . LEU A 1 171 ? -3.352 -26.203 -23.266 1 90.69 171 LEU A C 1
ATOM 1357 O O . LEU A 1 171 ? -2.258 -26.562 -23.703 1 90.69 171 LEU A O 1
ATOM 1361 N N . SER A 1 172 ? -4.184 -25.344 -23.859 1 92.44 172 SER A N 1
ATOM 1362 C CA . SER A 1 172 ? -3.795 -24.641 -25.062 1 92.44 172 SER A CA 1
ATOM 1363 C C . SER A 1 172 ? -2.574 -23.75 -24.812 1 92.44 172 SER A C 1
ATOM 1365 O O . SER A 1 172 ? -2.414 -23.203 -23.734 1 92.44 172 SER A O 1
ATOM 1367 N N . PRO A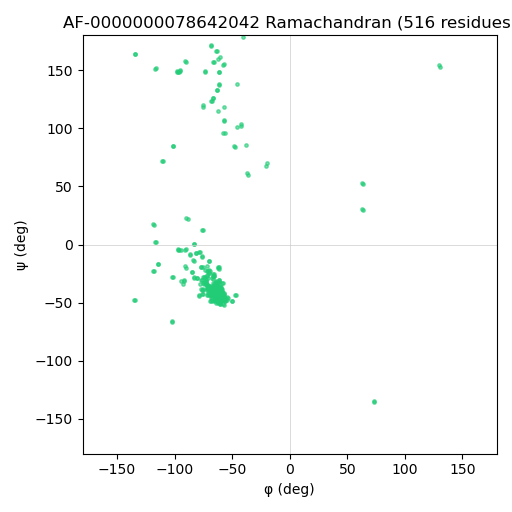 1 173 ? -1.747 -23.578 -25.844 1 94.5 173 PRO A N 1
ATOM 1368 C CA . PRO A 1 173 ? -0.575 -22.703 -25.688 1 94.5 173 PRO A CA 1
ATOM 1369 C C . PRO A 1 173 ? -0.946 -21.266 -25.375 1 94.5 173 PRO A C 1
ATOM 1371 O O . PRO A 1 173 ? -0.13 -20.516 -24.812 1 94.5 173 PRO A O 1
ATOM 1374 N N . ALA A 1 174 ? -2.111 -20.906 -25.641 1 94.62 174 ALA A N 1
ATOM 1375 C CA . ALA A 1 174 ? -2.535 -19.531 -25.406 1 94.62 174 ALA A CA 1
ATOM 1376 C C . ALA A 1 174 ? -3.234 -19.391 -24.062 1 94.62 174 ALA A C 1
ATOM 1378 O O . ALA A 1 174 ? -3.584 -18.281 -23.641 1 94.62 174 ALA A O 1
ATOM 1379 N N . HIS A 1 175 ? -3.418 -20.5 -23.422 1 91.75 175 HIS A N 1
ATOM 1380 C CA . HIS A 1 175 ? -4.117 -20.453 -22.141 1 91.75 175 HIS A CA 1
ATOM 1381 C C . HIS A 1 175 ? -3.359 -19.609 -21.141 1 91.75 175 HIS A C 1
ATOM 1383 O O . HIS A 1 175 ? -2.145 -19.75 -20.984 1 91.75 175 HIS A O 1
ATOM 1389 N N . PRO A 1 176 ? -4.059 -18.781 -20.375 1 90.69 176 PRO A N 1
ATOM 1390 C CA . PRO A 1 176 ? -3.395 -17.859 -19.453 1 90.69 176 PRO A CA 1
ATOM 1391 C C . PRO A 1 176 ? -2.531 -18.578 -18.422 1 90.69 176 PRO A C 1
ATOM 1393 O O . PRO A 1 176 ? -1.453 -18.078 -18.062 1 90.69 176 PRO A O 1
ATOM 1396 N N . THR A 1 177 ? -2.926 -19.656 -17.938 1 90.44 177 THR A N 1
ATOM 1397 C CA . THR A 1 177 ? -2.176 -20.406 -16.922 1 90.44 177 THR A CA 1
ATOM 1398 C C . THR A 1 177 ? -0.842 -20.875 -17.5 1 90.44 177 THR A C 1
ATOM 1400 O O . THR A 1 177 ? 0.186 -20.812 -16.812 1 90.44 177 THR A O 1
ATOM 1403 N N . ARG A 1 178 ? -0.903 -21.375 -18.703 1 94.19 178 ARG A N 1
ATOM 1404 C CA . ARG A 1 178 ? 0.311 -21.828 -19.375 1 94.19 178 ARG A CA 1
ATOM 1405 C C . ARG A 1 178 ? 1.257 -20.672 -19.641 1 94.19 178 ARG A C 1
ATOM 1407 O O . ARG A 1 178 ? 2.465 -20.781 -19.422 1 94.19 178 ARG A O 1
ATOM 1414 N N . LEU A 1 179 ? 0.697 -19.562 -20.031 1 95.75 179 LEU A N 1
ATOM 1415 C CA . LEU A 1 179 ? 1.495 -18.359 -20.312 1 95.75 179 LEU A CA 1
ATOM 1416 C C . LEU A 1 179 ? 2.102 -17.812 -19.016 1 95.75 179 LEU A C 1
ATOM 1418 O O . LEU A 1 179 ? 3.266 -17.406 -19 1 95.75 179 LEU A O 1
ATOM 1422 N N . ALA A 1 180 ? 1.343 -17.812 -17.969 1 94.62 180 ALA A N 1
ATOM 1423 C CA . ALA A 1 180 ? 1.828 -17.328 -16.688 1 94.62 180 ALA A CA 1
ATOM 1424 C C . ALA A 1 180 ? 3.016 -18.156 -16.203 1 94.62 180 ALA A C 1
ATOM 1426 O O . ALA A 1 180 ? 3.99 -17.609 -15.672 1 94.62 180 ALA A O 1
ATOM 1427 N N . LEU A 1 181 ? 2.932 -19.406 -16.344 1 97 181 LEU A N 1
ATOM 1428 C CA . LEU A 1 181 ? 4.02 -20.312 -15.969 1 97 181 LEU A CA 1
ATOM 1429 C C . LEU A 1 181 ? 5.266 -20.031 -16.812 1 97 181 LEU A C 1
ATOM 1431 O O . LEU A 1 181 ? 6.375 -19.984 -16.266 1 97 181 LEU A O 1
ATOM 1435 N N . ALA A 1 182 ? 5.078 -19.859 -18.109 1 97.62 182 ALA A N 1
ATOM 1436 C CA . ALA A 1 182 ? 6.203 -19.562 -19 1 97.62 182 ALA A CA 1
ATOM 1437 C C . ALA A 1 182 ? 6.898 -18.266 -18.594 1 97.62 182 ALA A C 1
ATOM 1439 O O . ALA A 1 182 ? 8.133 -18.188 -18.609 1 97.62 182 ALA A O 1
ATOM 1440 N N . ILE A 1 183 ? 6.109 -17.312 -18.203 1 97.56 183 ILE A N 1
ATOM 1441 C CA . ILE A 1 183 ? 6.656 -16.047 -17.75 1 97.56 183 ILE A CA 1
ATOM 1442 C C . ILE A 1 183 ? 7.512 -16.266 -16.5 1 97.56 183 ILE A C 1
ATOM 1444 O O . ILE A 1 183 ? 8.68 -15.859 -16.453 1 97.56 183 ILE A O 1
ATOM 1448 N N . SER A 1 184 ? 7 -16.922 -15.555 1 97.06 184 SER A N 1
ATOM 1449 C CA . SER A 1 184 ? 7.695 -17.156 -14.297 1 97.06 184 SER A CA 1
ATOM 1450 C C . SER A 1 184 ? 8.961 -17.984 -14.5 1 97.06 184 SER A C 1
ATOM 1452 O O . SER A 1 184 ? 10.016 -17.656 -13.945 1 97.06 184 SER A O 1
ATOM 1454 N N . PHE A 1 185 ? 8.82 -18.984 -15.297 1 97.88 185 PHE A N 1
ATOM 1455 C CA . PHE A 1 185 ? 9.938 -19.891 -15.539 1 97.88 185 PHE A CA 1
ATOM 1456 C C . PHE A 1 185 ? 11.055 -19.172 -16.281 1 97.88 185 PHE A C 1
ATOM 1458 O O . PHE A 1 185 ? 12.227 -19.297 -15.922 1 97.88 185 PHE A O 1
ATOM 1465 N N . SER A 1 186 ? 10.703 -18.391 -17.266 1 97.88 186 SER A N 1
ATOM 1466 C CA . SER A 1 186 ? 11.703 -17.656 -18.016 1 97.88 186 SER A CA 1
ATOM 1467 C C . SER A 1 186 ? 12.398 -16.609 -17.141 1 97.88 186 SER A C 1
ATOM 1469 O O . SER A 1 186 ? 13.617 -16.422 -17.25 1 97.88 186 SER A O 1
ATOM 1471 N N . VAL A 1 187 ? 11.695 -15.953 -16.328 1 96.56 187 VAL A N 1
ATOM 1472 C CA . VAL A 1 187 ? 12.281 -14.984 -15.406 1 96.56 187 VAL A CA 1
ATOM 1473 C C . VAL A 1 187 ? 13.25 -15.688 -14.461 1 96.56 187 VAL A C 1
ATOM 1475 O O . VAL A 1 187 ? 14.344 -15.18 -14.195 1 96.56 187 VAL A O 1
ATOM 1478 N N . PHE A 1 188 ? 12.852 -16.797 -13.977 1 97.38 188 PHE A N 1
ATOM 1479 C CA . PHE A 1 188 ? 13.719 -17.594 -13.109 1 97.38 188 PHE A CA 1
ATOM 1480 C C . PHE A 1 188 ? 15.039 -17.906 -13.812 1 97.38 188 PHE A C 1
ATOM 1482 O O . PHE A 1 188 ? 16.109 -17.656 -13.258 1 97.38 188 PHE A O 1
ATOM 1489 N N . LEU A 1 189 ? 14.961 -18.375 -15.023 1 97 189 LEU A N 1
ATOM 1490 C CA . LEU A 1 189 ? 16.141 -18.766 -15.773 1 97 189 LEU A CA 1
ATOM 1491 C C . LEU A 1 189 ? 17.062 -17.578 -16.016 1 97 189 LEU A C 1
ATOM 1493 O O . LEU A 1 189 ? 18.281 -17.703 -16 1 97 189 LEU A O 1
ATOM 1497 N N . TYR A 1 190 ? 16.5 -16.469 -16.156 1 95.5 190 TYR A N 1
ATOM 1498 C CA . TYR A 1 190 ? 17.266 -15.266 -16.453 1 95.5 190 TYR A CA 1
ATOM 1499 C C . TYR A 1 190 ? 17.922 -14.719 -15.18 1 95.5 190 TYR A C 1
ATOM 1501 O O . TYR A 1 190 ? 19.094 -14.359 -15.188 1 95.5 190 TYR A O 1
ATOM 1509 N N . GLU A 1 191 ? 17.219 -14.664 -14.125 1 92.69 191 GLU A N 1
ATOM 1510 C CA . GLU A 1 191 ? 17.594 -13.875 -12.961 1 92.69 191 GLU A CA 1
ATOM 1511 C C . GLU A 1 191 ? 18.406 -14.703 -11.977 1 92.69 191 GLU A C 1
ATOM 1513 O O . GLU A 1 191 ? 19.25 -14.164 -11.242 1 92.69 191 GLU A O 1
ATOM 1518 N N . ILE A 1 192 ? 18.141 -15.984 -11.93 1 94.06 192 ILE A N 1
ATOM 1519 C CA . ILE A 1 192 ? 18.703 -16.734 -10.812 1 94.06 192 ILE A CA 1
ATOM 1520 C C . ILE A 1 192 ? 19.922 -17.531 -11.273 1 94.06 192 ILE A C 1
ATOM 1522 O O . ILE A 1 192 ? 21.062 -17.188 -10.938 1 94.06 192 ILE A O 1
ATOM 1526 N N . PRO A 1 193 ? 19.766 -18.562 -12.18 1 89.5 193 PRO A N 1
ATOM 1527 C CA . PRO A 1 193 ? 20.953 -19.281 -12.641 1 89.5 193 PRO A CA 1
ATOM 1528 C C . PRO A 1 193 ? 21.734 -18.531 -13.711 1 89.5 193 PRO A C 1
ATOM 1530 O O . PRO A 1 193 ? 22.812 -18.953 -14.133 1 89.5 193 PRO A O 1
ATOM 1533 N N . ASP A 1 194 ? 21.219 -17.406 -14.203 1 87.44 194 ASP A N 1
ATOM 1534 C CA . ASP A 1 194 ? 21.859 -16.531 -15.188 1 87.44 194 ASP A CA 1
ATOM 1535 C C . ASP A 1 194 ? 22.062 -17.266 -16.516 1 87.44 194 ASP A C 1
ATOM 1537 O O . ASP A 1 194 ? 23.172 -17.328 -17.031 1 87.44 194 ASP A O 1
ATOM 1541 N N . CYS A 1 195 ? 20.984 -17.812 -16.969 1 90.94 195 CYS A N 1
ATOM 1542 C CA . CYS A 1 195 ? 20.922 -18.438 -18.281 1 90.94 195 CYS A CA 1
ATOM 1543 C C . CYS A 1 195 ? 20.047 -17.625 -19.234 1 90.94 195 CYS A C 1
ATOM 1545 O O . CYS A 1 195 ? 18.969 -18.078 -19.625 1 90.94 195 CYS A O 1
ATOM 1547 N N . PRO A 1 196 ? 20.531 -16.484 -19.656 1 93.94 196 PRO A N 1
ATOM 1548 C CA . PRO A 1 196 ? 19.703 -15.57 -20.438 1 93.94 196 PRO A CA 1
ATOM 1549 C C . PRO A 1 196 ? 19.266 -16.172 -21.781 1 93.94 196 PRO A C 1
ATOM 1551 O O . PRO A 1 196 ? 18.156 -15.914 -22.25 1 93.94 196 PRO A O 1
ATOM 1554 N N . HIS A 1 197 ? 20.094 -17 -22.375 1 94.62 197 HIS A N 1
ATOM 1555 C CA . HIS A 1 197 ? 19.75 -17.594 -23.672 1 94.62 197 HIS A CA 1
ATOM 1556 C C . HIS A 1 197 ? 18.594 -18.578 -23.531 1 94.62 197 HIS A C 1
ATOM 1558 O O . HIS A 1 197 ? 17.641 -18.531 -24.328 1 94.62 197 HIS A O 1
ATOM 1564 N N . ARG A 1 198 ? 18.703 -19.391 -22.562 1 95.62 198 ARG A N 1
ATOM 1565 C CA . ARG A 1 198 ? 17.609 -20.328 -22.312 1 95.62 198 ARG A CA 1
ATOM 1566 C C . ARG A 1 198 ? 16.328 -19.578 -21.938 1 95.62 198 ARG A C 1
ATOM 1568 O O . ARG A 1 198 ? 15.234 -20 -22.344 1 95.62 198 ARG A O 1
ATOM 1575 N N . ALA A 1 199 ? 16.453 -18.562 -21.156 1 97.06 199 ALA A N 1
ATOM 1576 C CA . ALA A 1 199 ? 15.305 -17.734 -20.766 1 97.06 199 ALA A CA 1
ATOM 1577 C C . ALA A 1 199 ? 14.609 -17.141 -21.984 1 97.06 199 ALA A C 1
ATOM 1579 O O . ALA A 1 199 ? 13.391 -17.25 -22.125 1 97.06 199 ALA A O 1
ATOM 1580 N N . CYS A 1 200 ? 15.43 -16.594 -22.844 1 96.62 200 CYS A N 1
ATOM 1581 C CA . CYS A 1 200 ? 14.891 -15.977 -24.047 1 96.62 200 CYS A CA 1
ATOM 1582 C C . CYS A 1 200 ? 14.234 -17.016 -24.953 1 96.62 200 CYS A C 1
ATOM 1584 O O . CYS A 1 200 ? 13.18 -16.75 -25.547 1 96.62 200 CYS A O 1
ATOM 1586 N N . LYS A 1 201 ? 14.883 -18.125 -25.078 1 97.06 201 LYS A N 1
ATOM 1587 C CA . LYS A 1 201 ? 14.328 -19.188 -25.906 1 97.06 201 LYS A CA 1
ATOM 1588 C C . LYS A 1 201 ? 12.961 -19.625 -25.391 1 97.06 201 LYS A C 1
ATOM 1590 O O . LYS A 1 201 ? 12.008 -19.766 -26.172 1 97.06 201 LYS A O 1
ATOM 1595 N N . LEU A 1 202 ? 12.867 -19.859 -24.141 1 97 202 LEU A N 1
ATOM 1596 C CA . LEU A 1 202 ? 11.617 -20.281 -23.531 1 97 202 LEU A CA 1
ATOM 1597 C C . LEU A 1 202 ? 10.531 -19.219 -23.703 1 97 202 LEU A C 1
ATOM 1599 O O . LEU A 1 202 ? 9.406 -19.547 -24.094 1 97 202 LEU A O 1
ATOM 1603 N N . ALA A 1 203 ? 10.836 -17.984 -23.453 1 97.5 203 ALA A N 1
ATOM 1604 C CA . ALA A 1 203 ? 9.883 -16.875 -23.578 1 97.5 203 ALA A CA 1
ATOM 1605 C C . ALA A 1 203 ? 9.406 -16.734 -25.016 1 97.5 203 ALA A C 1
ATOM 1607 O O . ALA A 1 203 ? 8.211 -16.547 -25.266 1 97.5 203 ALA A O 1
ATOM 1608 N N . LYS A 1 204 ? 10.32 -16.812 -25.938 1 97.5 204 LYS A N 1
ATOM 1609 C CA . LYS A 1 204 ? 9.984 -16.672 -27.344 1 97.5 204 LYS A CA 1
ATOM 1610 C C . LYS A 1 204 ? 9.086 -17.812 -27.812 1 97.5 204 LYS A C 1
ATOM 1612 O O . LYS A 1 204 ? 8.109 -17.594 -28.531 1 97.5 204 LYS A O 1
ATOM 1617 N N . GLN A 1 205 ? 9.484 -18.984 -27.453 1 97.38 205 GLN A N 1
ATOM 1618 C CA . GLN A 1 205 ? 8.68 -20.141 -27.828 1 97.38 205 GLN A CA 1
ATOM 1619 C C . GLN A 1 205 ? 7.262 -20.031 -27.281 1 97.38 205 GLN A C 1
ATOM 1621 O O . GLN A 1 205 ? 6.293 -20.312 -27.984 1 97.38 205 GLN A O 1
ATOM 1626 N N . ALA A 1 206 ? 7.164 -19.672 -26.062 1 97.44 206 ALA A N 1
ATOM 1627 C CA . ALA A 1 206 ? 5.848 -19.516 -25.438 1 97.44 206 ALA A CA 1
ATOM 1628 C C . ALA A 1 206 ? 5.027 -18.453 -26.172 1 97.44 206 ALA A C 1
ATOM 1630 O O . ALA A 1 206 ? 3.836 -18.656 -26.438 1 97.44 206 ALA A O 1
ATOM 1631 N N . PHE A 1 207 ? 5.648 -17.344 -26.516 1 97.38 207 PHE A N 1
ATOM 1632 C CA . PHE A 1 207 ? 4.988 -16.266 -27.234 1 97.38 207 PHE A CA 1
ATOM 1633 C C . PHE A 1 207 ? 4.504 -16.75 -28.609 1 97.38 207 PHE A C 1
ATOM 1635 O O . PHE A 1 207 ? 3.344 -16.547 -28.969 1 97.38 207 PHE A O 1
ATOM 1642 N N . ASP A 1 208 ? 5.355 -17.406 -29.344 1 96.94 208 ASP A N 1
ATOM 1643 C CA . ASP A 1 208 ? 5.055 -17.859 -30.703 1 96.94 208 ASP A CA 1
ATOM 1644 C C . ASP A 1 208 ? 3.936 -18.906 -30.703 1 96.94 208 ASP A C 1
ATOM 1646 O O . ASP A 1 208 ? 3.021 -18.844 -31.516 1 96.94 208 ASP A O 1
ATOM 1650 N N . ASP A 1 209 ? 4.047 -19.797 -29.781 1 96.31 209 ASP A N 1
ATOM 1651 C CA . ASP A 1 209 ? 3.018 -20.828 -29.672 1 96.31 209 ASP A CA 1
ATOM 1652 C C . ASP A 1 209 ? 1.66 -20.203 -29.344 1 96.31 209 ASP A C 1
ATOM 1654 O O . ASP A 1 209 ? 0.635 -20.625 -29.891 1 96.31 209 ASP A O 1
ATOM 1658 N N . ALA A 1 210 ? 1.695 -19.297 -28.453 1 96.31 210 ALA A N 1
ATOM 1659 C CA . ALA A 1 210 ? 0.447 -18.656 -28.047 1 96.31 210 ALA A CA 1
ATOM 1660 C C . ALA A 1 210 ? -0.153 -17.844 -29.188 1 96.31 210 ALA A C 1
ATOM 1662 O O . ALA A 1 210 ? -1.375 -17.797 -29.344 1 96.31 210 ALA A O 1
ATOM 1663 N N . ALA A 1 211 ? 0.694 -17.203 -29.938 1 94.5 211 ALA A N 1
ATOM 1664 C CA . ALA A 1 211 ? 0.255 -16.359 -31.062 1 94.5 211 ALA A CA 1
ATOM 1665 C C . ALA A 1 211 ? -0.542 -17.188 -32.062 1 94.5 211 ALA A C 1
ATOM 1667 O O . ALA A 1 211 ? -1.496 -16.688 -32.688 1 94.5 211 ALA A O 1
ATOM 1668 N N . THR A 1 212 ? -0.224 -18.422 -32.219 1 93.06 212 THR A N 1
ATOM 1669 C CA . THR A 1 212 ? -0.875 -19.281 -33.219 1 93.06 212 THR A CA 1
ATOM 1670 C C . THR A 1 212 ? -2.184 -19.844 -32.656 1 93.06 212 THR A C 1
ATOM 1672 O O . THR A 1 212 ? -3.035 -20.312 -33.406 1 93.06 212 THR A O 1
ATOM 1675 N N . ALA A 1 213 ? -2.326 -19.688 -31.344 1 92.56 213 ALA A N 1
ATOM 1676 C CA . ALA A 1 213 ? -3.465 -20.344 -30.719 1 92.56 213 ALA A CA 1
ATOM 1677 C C . ALA A 1 213 ? -4.434 -19.328 -30.109 1 92.56 213 ALA A C 1
ATOM 1679 O O . ALA A 1 213 ? -5.469 -19.703 -29.562 1 92.56 213 ALA A O 1
ATOM 1680 N N . LEU A 1 214 ? -4.191 -18.062 -30.234 1 89.06 214 LEU A N 1
ATOM 1681 C CA . LEU A 1 214 ? -4.941 -17.016 -29.562 1 89.06 214 LEU A CA 1
ATOM 1682 C C . LEU A 1 214 ? -6.391 -16.984 -30.031 1 89.06 214 LEU A C 1
ATOM 1684 O O . LEU A 1 214 ? -7.305 -16.75 -29.234 1 89.06 214 LEU A O 1
ATOM 1688 N N . ASP A 1 215 ? -6.602 -17.344 -31.297 1 84.5 215 ASP A N 1
ATOM 1689 C CA . ASP A 1 215 ? -7.926 -17.234 -31.906 1 84.5 215 ASP A CA 1
ATOM 1690 C C . ASP A 1 215 ? -8.836 -18.359 -31.422 1 84.5 215 ASP A C 1
ATOM 1692 O O . ASP A 1 215 ? -10.055 -18.297 -31.594 1 84.5 215 ASP A O 1
ATOM 1696 N N . THR A 1 216 ? -8.25 -19.344 -30.75 1 83.06 216 THR A N 1
ATOM 1697 C CA . THR A 1 216 ? -9.039 -20.484 -30.312 1 83.06 216 THR A CA 1
ATOM 1698 C C . THR A 1 216 ? -9.625 -20.25 -28.922 1 83.06 216 THR A C 1
ATOM 1700 O O . THR A 1 216 ? -10.461 -21.016 -28.453 1 83.06 216 THR A O 1
ATOM 1703 N N . LEU A 1 217 ? -9.336 -19.188 -28.281 1 83 217 LEU A N 1
ATOM 1704 C CA . LEU A 1 217 ? -9.742 -18.938 -26.891 1 83 217 LEU A CA 1
ATOM 1705 C C . LEU A 1 217 ? -11.023 -18.109 -26.844 1 83 217 LEU A C 1
ATOM 1707 O O . LEU A 1 217 ? -11.328 -17.375 -27.797 1 83 217 LEU A O 1
ATOM 1711 N N . GLY A 1 218 ? -11.789 -18.359 -25.812 1 78.56 218 GLY A N 1
ATOM 1712 C CA . GLY A 1 218 ? -12.93 -17.5 -25.547 1 78.56 218 GLY A CA 1
ATOM 1713 C C . GLY A 1 218 ? -12.539 -16.047 -25.297 1 78.56 218 GLY A C 1
ATOM 1714 O O . GLY A 1 218 ? -11.367 -15.758 -25.031 1 78.56 218 GLY A O 1
ATOM 1715 N N . LYS A 1 219 ? -13.43 -15.156 -25.406 1 74.06 219 LYS A N 1
ATOM 1716 C CA . LYS A 1 219 ? -13.195 -13.711 -25.375 1 74.06 219 LYS A CA 1
ATOM 1717 C C . LYS A 1 219 ? -12.508 -13.305 -24.062 1 74.06 219 LYS A C 1
ATOM 1719 O O . LYS A 1 219 ? -11.555 -12.523 -24.078 1 74.06 219 LYS A O 1
ATOM 1724 N N . GLY A 1 220 ? -13.031 -13.828 -22.859 1 78.25 220 GLY A N 1
ATOM 1725 C CA . GLY A 1 220 ? -12.469 -13.477 -21.562 1 78.25 220 GLY A CA 1
ATOM 1726 C C . GLY A 1 220 ? -11.039 -13.953 -21.391 1 78.25 220 GLY A C 1
ATOM 1727 O O . GLY A 1 220 ? -10.18 -13.203 -20.922 1 78.25 220 GLY A O 1
ATOM 1728 N N . GLN A 1 221 ? -10.75 -15.07 -21.781 1 81.31 221 GLN A N 1
ATOM 1729 C CA . GLN A 1 221 ? -9.414 -15.656 -21.672 1 81.31 221 GLN A CA 1
ATOM 1730 C C . GLN A 1 221 ? -8.453 -14.984 -22.656 1 81.31 221 GLN A C 1
ATOM 1732 O O . GLN A 1 221 ? -7.262 -14.844 -22.359 1 81.31 221 GLN A O 1
ATOM 1737 N N . CYS A 1 222 ? -9.047 -14.453 -23.594 1 86.38 222 CYS A N 1
ATOM 1738 C CA . CYS A 1 222 ? -8.234 -13.844 -24.641 1 86.38 222 CYS A CA 1
ATOM 1739 C C . CYS A 1 222 ? -7.57 -12.562 -24.141 1 86.38 222 CYS A C 1
ATOM 1741 O O . CYS A 1 222 ? -6.398 -12.32 -24.422 1 86.38 222 CYS A O 1
ATOM 1743 N N . LYS A 1 223 ? -8.297 -11.766 -23.453 1 90.56 223 LYS A N 1
ATOM 1744 C CA . LYS A 1 223 ? -7.719 -10.531 -22.922 1 90.56 223 LYS A CA 1
ATOM 1745 C C . LYS A 1 223 ? -6.57 -10.828 -21.969 1 90.56 223 LYS A C 1
ATOM 1747 O O . LYS A 1 223 ? -5.508 -10.203 -22.062 1 90.56 223 LYS A O 1
ATOM 1752 N N . LYS A 1 224 ? -6.707 -11.68 -21.094 1 90.44 224 LYS A N 1
ATOM 1753 C CA . LYS A 1 224 ? -5.676 -12.062 -20.141 1 90.44 224 LYS A CA 1
ATOM 1754 C C . LYS A 1 224 ? -4.445 -12.625 -20.844 1 90.44 224 LYS A C 1
ATOM 1756 O O . LYS A 1 224 ? -3.312 -12.273 -20.5 1 90.44 224 LYS A O 1
ATOM 1761 N N . SER A 1 225 ? -4.719 -13.445 -21.797 1 94.31 225 SER A N 1
ATOM 1762 C CA . SER A 1 225 ? -3.631 -14.047 -22.562 1 94.31 225 SER A CA 1
ATOM 1763 C C . SER A 1 225 ? -2.83 -12.992 -23.312 1 94.31 225 SER A C 1
ATOM 1765 O O . SER A 1 225 ? -1.598 -13.031 -23.328 1 94.31 225 SER A O 1
ATOM 1767 N N . ARG A 1 226 ? -3.545 -12.047 -23.875 1 94.06 226 ARG A N 1
ATOM 1768 C CA . ARG A 1 226 ? -2.867 -10.969 -24.594 1 94.06 226 ARG A CA 1
ATOM 1769 C C . ARG A 1 226 ? -1.972 -10.164 -23.656 1 94.06 226 ARG A C 1
ATOM 1771 O O . ARG A 1 226 ? -0.857 -9.789 -24.031 1 94.06 226 ARG A O 1
ATOM 1778 N N . ASN A 1 227 ? -2.461 -9.938 -22.516 1 95 227 ASN A N 1
ATOM 1779 C CA . ASN A 1 227 ? -1.665 -9.219 -21.531 1 95 227 ASN A CA 1
ATOM 1780 C C . ASN A 1 227 ? -0.409 -9.992 -21.141 1 95 227 ASN A C 1
ATOM 1782 O O . ASN A 1 227 ? 0.671 -9.414 -21.016 1 95 227 ASN A O 1
ATOM 1786 N N . MET A 1 228 ? -0.542 -11.234 -20.953 1 95.5 228 MET A N 1
ATOM 1787 C CA . MET A 1 228 ? 0.594 -12.078 -20.594 1 95.5 228 MET A CA 1
ATOM 1788 C C . MET A 1 228 ? 1.604 -12.156 -21.734 1 95.5 228 MET A C 1
ATOM 1790 O O . MET A 1 228 ? 2.814 -12.156 -21.5 1 95.5 228 MET A O 1
ATOM 1794 N N . MET A 1 229 ? 1.053 -12.211 -22.938 1 96.19 229 MET A N 1
ATOM 1795 C CA . MET A 1 229 ? 1.924 -12.227 -24.109 1 96.19 229 MET A CA 1
ATOM 1796 C C . MET A 1 229 ? 2.719 -10.922 -24.203 1 96.19 229 MET A C 1
ATOM 1798 O O . MET A 1 229 ? 3.898 -10.938 -24.547 1 96.19 229 MET A O 1
ATOM 1802 N N . LYS A 1 230 ? 2.076 -9.867 -23.875 1 96.69 230 LYS A N 1
ATOM 1803 C CA . LYS A 1 230 ? 2.764 -8.578 -23.875 1 96.69 230 LYS A CA 1
ATOM 1804 C C . LYS A 1 230 ? 3.893 -8.562 -22.844 1 96.69 230 LYS A C 1
ATOM 1806 O O . LYS A 1 230 ? 4.957 -7.996 -23.094 1 96.69 230 LYS A O 1
ATOM 1811 N N . LEU A 1 231 ? 3.609 -9.148 -21.781 1 96.56 231 LEU A N 1
ATOM 1812 C CA . LEU A 1 231 ? 4.633 -9.242 -20.734 1 96.56 231 LEU A CA 1
ATOM 1813 C C . LEU A 1 231 ? 5.828 -10.055 -21.219 1 96.56 231 LEU A C 1
ATOM 1815 O O . LEU A 1 231 ? 6.977 -9.672 -21 1 96.56 231 LEU A O 1
ATOM 1819 N N . LEU A 1 232 ? 5.559 -11.164 -21.875 1 97.06 232 LEU A N 1
ATOM 1820 C CA . LEU A 1 232 ? 6.621 -11.992 -22.453 1 97.06 232 LEU A CA 1
ATOM 1821 C C . LEU A 1 232 ? 7.453 -11.195 -23.453 1 97.06 232 LEU A C 1
ATOM 1823 O O . LEU A 1 232 ? 8.688 -11.227 -23.406 1 97.06 232 LEU A O 1
ATOM 1827 N N . GLU A 1 233 ? 6.746 -10.508 -24.25 1 96.44 233 GLU A N 1
ATOM 1828 C CA . GLU A 1 233 ? 7.41 -9.688 -25.266 1 96.44 233 GLU A CA 1
ATOM 1829 C C . GLU A 1 233 ? 8.266 -8.602 -24.609 1 96.44 233 GLU A C 1
ATOM 1831 O O . GLU A 1 233 ? 9.391 -8.344 -25.031 1 96.44 233 GLU A O 1
ATOM 1836 N N . GLY A 1 234 ? 7.699 -7.973 -23.688 1 96.5 234 GLY A N 1
ATOM 1837 C CA . GLY A 1 234 ? 8.445 -6.957 -22.953 1 96.5 234 GLY A CA 1
ATOM 1838 C C . GLY A 1 234 ? 9.711 -7.488 -22.328 1 96.5 234 GLY A C 1
ATOM 1839 O O . GLY A 1 234 ? 10.766 -6.852 -22.406 1 96.5 234 GLY A O 1
ATOM 1840 N N . ASN A 1 235 ? 9.633 -8.602 -21.672 1 95.56 235 ASN A N 1
ATOM 1841 C CA . ASN A 1 235 ? 10.812 -9.227 -21.078 1 95.56 235 ASN A CA 1
ATOM 1842 C C . ASN A 1 235 ? 11.867 -9.562 -22.125 1 95.56 235 ASN A C 1
ATOM 1844 O O . ASN A 1 235 ? 13.055 -9.297 -21.938 1 95.56 235 ASN A O 1
ATOM 1848 N N . LEU A 1 236 ? 11.391 -10.109 -23.219 1 95.62 236 LEU A N 1
ATOM 1849 C CA . LEU A 1 236 ? 12.297 -10.484 -24.297 1 95.62 236 LEU A CA 1
ATOM 1850 C C . LEU A 1 236 ? 13.062 -9.266 -24.812 1 95.62 236 LEU A C 1
ATOM 1852 O O . LEU A 1 236 ? 14.273 -9.336 -25.016 1 95.62 236 LEU A O 1
ATOM 1856 N N . SER A 1 237 ? 12.367 -8.211 -24.953 1 95.56 237 SER A N 1
ATOM 1857 C CA . SER A 1 237 ? 12.984 -6.977 -25.438 1 95.56 237 SER A CA 1
ATOM 1858 C C . SER A 1 237 ? 14.039 -6.473 -24.453 1 95.56 237 SER A C 1
ATOM 1860 O O . SER A 1 237 ? 15.156 -6.121 -24.859 1 95.56 237 SER A O 1
ATOM 1862 N N . LYS A 1 238 ? 13.695 -6.473 -23.266 1 94.94 238 LYS A N 1
ATOM 1863 C CA . LYS A 1 238 ? 14.609 -6.02 -22.234 1 94.94 238 LYS A CA 1
ATOM 1864 C C . LYS A 1 238 ? 15.852 -6.91 -22.156 1 94.94 238 LYS A C 1
ATOM 1866 O O . LYS A 1 238 ? 16.969 -6.414 -22.109 1 94.94 238 LYS A O 1
ATOM 1871 N N . TRP A 1 239 ? 15.672 -8.195 -22.156 1 94.56 239 TRP A N 1
ATOM 1872 C CA . TRP A 1 239 ? 16.766 -9.148 -21.984 1 94.56 239 TRP A CA 1
ATOM 1873 C C . TRP A 1 239 ? 17.703 -9.125 -23.188 1 94.56 239 TRP A C 1
ATOM 1875 O O . TRP A 1 239 ? 18.922 -9.211 -23.031 1 94.56 239 TRP A O 1
ATOM 1885 N N . THR A 1 240 ? 17.109 -8.992 -24.312 1 92.44 240 THR A N 1
ATOM 1886 C CA . THR A 1 240 ? 17.922 -8.93 -25.516 1 92.44 240 THR A CA 1
ATOM 1887 C C . THR A 1 240 ? 18.766 -7.648 -25.531 1 92.44 240 THR A C 1
ATOM 1889 O O . THR A 1 240 ? 19.922 -7.664 -25.969 1 92.44 240 THR A O 1
ATOM 1892 N N . SER A 1 241 ? 18.188 -6.594 -25.094 1 91.56 241 SER A N 1
ATOM 1893 C CA . SER A 1 241 ? 18.922 -5.34 -24.984 1 91.56 241 SER A CA 1
ATOM 1894 C C . SER A 1 241 ? 20.062 -5.453 -23.969 1 91.56 241 SER A C 1
ATOM 1896 O O . SER A 1 241 ? 21.172 -4.98 -24.219 1 91.56 241 SER A O 1
ATOM 1898 N N . ASP A 1 242 ? 19.828 -6.074 -22.922 1 90.06 242 ASP A N 1
ATOM 1899 C CA . ASP A 1 242 ? 20.828 -6.262 -21.859 1 90.06 242 ASP A CA 1
ATOM 1900 C C . ASP A 1 242 ? 22 -7.105 -22.359 1 90.06 242 ASP A C 1
ATOM 1902 O O . ASP A 1 242 ? 23.156 -6.84 -22.016 1 90.06 242 ASP A O 1
ATOM 1906 N N . MET A 1 243 ? 21.625 -8.117 -23.078 1 88.19 243 MET A N 1
ATOM 1907 C CA . MET A 1 243 ? 22.656 -9.023 -23.609 1 88.19 243 MET A CA 1
ATOM 1908 C C . MET A 1 243 ? 23.531 -8.32 -24.641 1 88.19 243 MET A C 1
ATOM 1910 O O . MET A 1 243 ? 24.719 -8.625 -24.75 1 88.19 243 MET A O 1
ATOM 1914 N N . LYS A 1 244 ? 22.969 -7.355 -25.328 1 83.06 244 LYS A N 1
ATOM 1915 C CA . LYS A 1 244 ? 23.719 -6.586 -26.312 1 83.06 244 LYS A CA 1
ATOM 1916 C C . LYS A 1 244 ? 24.641 -5.586 -25.625 1 83.06 244 LYS A C 1
ATOM 1918 O O . LYS A 1 244 ? 25.781 -5.371 -26.078 1 83.06 244 LYS A O 1
ATOM 1923 N N . GLU A 1 245 ? 24.219 -5.023 -24.625 1 76.5 245 GLU A N 1
ATOM 1924 C CA . GLU A 1 245 ? 25.031 -4.059 -23.891 1 76.5 245 GLU A CA 1
ATOM 1925 C C . GLU A 1 245 ? 26.188 -4.746 -23.172 1 76.5 245 GLU A C 1
ATOM 1927 O O . GLU A 1 245 ? 27.297 -4.211 -23.109 1 76.5 245 GLU A O 1
ATOM 1932 N N . ASP A 1 246 ? 25.953 -5.82 -22.688 1 73.19 246 ASP A N 1
ATOM 1933 C CA . ASP A 1 246 ? 27.016 -6.566 -22.031 1 73.19 246 ASP A CA 1
ATOM 1934 C C . ASP A 1 246 ? 28.078 -7.02 -23.031 1 73.19 246 ASP A C 1
ATOM 1936 O O . ASP A 1 246 ? 29.266 -7.027 -22.703 1 73.19 246 ASP A O 1
ATOM 1940 N N . ARG A 1 247 ? 27.641 -7.402 -24.25 1 63.5 247 ARG A N 1
ATOM 1941 C CA . ARG A 1 247 ? 28.578 -7.797 -25.297 1 63.5 247 ARG A CA 1
ATOM 1942 C C . ARG A 1 247 ? 29.359 -6.594 -25.828 1 63.5 247 ARG A C 1
ATOM 1944 O O . ARG A 1 247 ? 30.547 -6.699 -26.141 1 63.5 247 ARG A O 1
ATOM 1951 N N . SER A 1 248 ? 28.625 -5.387 -25.922 1 58.88 248 SER A N 1
ATOM 1952 C CA . SER A 1 248 ? 29.281 -4.172 -26.391 1 58.88 248 SER A CA 1
ATOM 1953 C C . SER A 1 248 ? 30.234 -3.617 -25.328 1 58.88 248 SER A C 1
ATOM 1955 O O . SER A 1 248 ? 31.25 -3.008 -25.656 1 58.88 248 SER A O 1
ATOM 1957 N N . GLY A 1 249 ? 30 -3.73 -24.203 1 52 249 GLY A N 1
ATOM 1958 C CA . GLY A 1 249 ? 30.922 -3.305 -23.156 1 52 249 GLY A CA 1
ATOM 1959 C C . GLY A 1 249 ? 32.125 -4.191 -23.031 1 52 249 GLY A C 1
ATOM 1960 O O . GLY A 1 249 ? 33.188 -3.736 -22.594 1 52 249 GLY A O 1
ATOM 1961 N N . GLN A 1 250 ? 32.125 -5.426 -23.359 1 50.75 250 GLN A N 1
ATOM 1962 C CA . GLN A 1 250 ? 33.281 -6.324 -23.391 1 50.75 250 GLN A CA 1
ATOM 1963 C C . GLN A 1 250 ? 34.125 -6.086 -24.625 1 50.75 250 GLN A C 1
ATOM 1965 O O . GLN A 1 250 ? 35.344 -6.266 -24.578 1 50.75 250 GLN A O 1
ATOM 1970 N N . VAL A 1 251 ? 33.75 -5.75 -25.75 1 43.06 251 VAL A N 1
ATOM 1971 C CA . VAL A 1 251 ? 34.562 -5.484 -26.922 1 43.06 251 VAL A CA 1
ATOM 1972 C C . VAL A 1 251 ? 35.312 -4.164 -26.75 1 43.06 251 VAL A C 1
ATOM 1974 O O . VAL A 1 251 ? 36.375 -3.965 -27.344 1 43.06 251 VAL A O 1
ATOM 1977 N N . LYS A 1 252 ? 34.812 -3.285 -25.984 1 43.81 252 LYS A N 1
ATOM 1978 C CA . LYS A 1 252 ? 35.594 -2.039 -25.891 1 43.81 252 LYS A CA 1
ATOM 1979 C C . LYS A 1 252 ? 36.875 -2.24 -25.109 1 43.81 252 LYS A C 1
ATOM 1981 O O . LYS A 1 252 ? 37.75 -1.359 -25.109 1 43.81 252 LYS A O 1
ATOM 1986 N N . GLU A 1 253 ? 37.062 -3.203 -24.344 1 42.62 253 GLU A N 1
ATOM 1987 C CA . GLU A 1 253 ? 38.312 -3.361 -23.594 1 42.62 253 GLU A CA 1
ATOM 1988 C C . GLU A 1 253 ? 39.375 -4.059 -24.438 1 42.62 253 GLU A C 1
ATOM 1990 O O . GLU A 1 253 ? 40.531 -4.109 -24.062 1 42.62 253 GLU A O 1
ATOM 1995 N N . SER A 1 254 ? 38.938 -4.805 -25.422 1 35.31 254 SER A N 1
ATOM 1996 C CA . SER A 1 254 ? 40.031 -5.5 -26.094 1 35.31 254 SER A CA 1
ATOM 1997 C C . SER A 1 254 ? 40.594 -4.672 -27.266 1 35.31 254 SER A C 1
ATOM 1999 O O . SER A 1 254 ? 40.562 -5.113 -28.406 1 35.31 254 SER A O 1
ATOM 2001 N N . ALA A 1 255 ? 40.375 -3.336 -27.203 1 42.97 255 ALA A N 1
ATOM 2002 C CA . ALA A 1 255 ? 41.062 -2.635 -28.281 1 42.97 255 ALA A CA 1
ATOM 2003 C C . ALA A 1 255 ? 42.562 -2.918 -28.25 1 42.97 255 ALA A C 1
ATOM 2005 O O . ALA A 1 255 ? 43.188 -2.775 -27.203 1 42.97 255 ALA A O 1
ATOM 2006 N N . PRO A 1 256 ? 43.062 -3.537 -29.344 1 37.31 256 PRO A N 1
ATOM 2007 C CA . PRO A 1 256 ? 44.469 -3.959 -29.484 1 37.31 256 PRO A CA 1
ATOM 2008 C C . PRO A 1 256 ? 45.438 -2.803 -29.312 1 37.31 256 PRO A C 1
ATOM 2010 O O . PRO A 1 256 ? 45.156 -1.68 -29.75 1 37.31 256 PRO A O 1
ATOM 2013 N N . ILE A 1 257 ? 46.188 -2.672 -28.219 1 39.56 257 ILE A N 1
ATOM 2014 C CA . ILE A 1 257 ? 47.344 -1.788 -28.156 1 39.56 257 ILE A CA 1
ATOM 2015 C C . ILE A 1 257 ? 48.156 -1.903 -29.453 1 39.56 257 ILE A C 1
ATOM 2017 O O . ILE A 1 257 ? 48.406 -3.008 -29.938 1 39.56 257 ILE A O 1
ATOM 2021 N N . PRO A 1 258 ? 48.031 -0.866 -30.359 1 40.81 258 PRO A N 1
ATOM 2022 C CA . PRO A 1 258 ? 48.906 -0.861 -31.531 1 40.81 258 PRO A CA 1
ATOM 2023 C C . PRO A 1 258 ? 50.312 -1.347 -31.234 1 40.81 258 PRO A C 1
ATOM 2025 O O . PRO A 1 258 ? 50.938 -0.866 -30.297 1 40.81 258 PRO A O 1
ATOM 2028 N N . GLY A 1 259 ? 50.469 -2.637 -31.297 1 24.97 259 GLY A N 1
ATOM 2029 C CA . GLY A 1 259 ? 51.75 -3.293 -31.094 1 24.97 259 GLY A CA 1
ATOM 2030 C C . GLY A 1 259 ? 52.906 -2.559 -31.75 1 24.97 259 GLY A C 1
ATOM 2031 O O . GLY A 1 259 ? 52.719 -1.763 -32.688 1 24.97 259 GLY A O 1
ATOM 2032 N N . ARG A 1 260 ? 54.406 -3.014 -31.672 1 24.45 260 ARG A N 1
ATOM 2033 C CA . ARG A 1 260 ? 55.781 -2.625 -32.031 1 24.45 260 ARG A CA 1
ATOM 2034 C C . ARG A 1 260 ? 55.969 -2.529 -33.531 1 24.45 260 ARG A C 1
ATOM 2036 O O . ARG A 1 260 ? 55.5 -3.402 -34.281 1 24.45 260 ARG A O 1
ATOM 2043 N N . MET B 1 1 ? 8.055 1.526 28.719 1 21.25 1 MET B N 1
ATOM 2044 C CA . MET B 1 1 ? 8.898 2.523 28.062 1 21.25 1 MET B CA 1
ATOM 2045 C C . MET B 1 1 ? 9.5 1.971 26.781 1 21.25 1 MET B C 1
ATOM 2047 O O . MET B 1 1 ? 10.141 0.919 26.797 1 21.25 1 MET B O 1
ATOM 2051 N N . ILE B 1 2 ? 8.859 1.979 25.672 1 31.8 2 ILE B N 1
ATOM 2052 C CA . ILE B 1 2 ? 9.312 1.215 24.516 1 31.8 2 ILE B CA 1
ATOM 2053 C C . ILE B 1 2 ? 10.805 1.446 24.297 1 31.8 2 ILE B C 1
ATOM 2055 O O . ILE B 1 2 ? 11.273 2.588 24.328 1 31.8 2 ILE B O 1
ATOM 2059 N N . ASP B 1 3 ? 11.648 0.835 24.875 1 35.84 3 ASP B N 1
ATOM 2060 C CA . ASP B 1 3 ? 13.102 0.973 24.812 1 35.84 3 ASP B CA 1
ATOM 2061 C C . ASP B 1 3 ? 13.539 1.694 23.547 1 35.84 3 ASP B C 1
ATOM 2063 O O . ASP B 1 3 ? 13.328 1.193 22.438 1 35.84 3 ASP B O 1
ATOM 2067 N N . PRO B 1 4 ? 13.266 3.037 23.438 1 46.66 4 PRO B N 1
ATOM 2068 C CA . PRO B 1 4 ? 13.656 3.857 22.281 1 46.66 4 PRO B CA 1
ATOM 2069 C C . PRO B 1 4 ? 15.023 3.469 21.719 1 46.66 4 PRO B C 1
ATOM 2071 O O . PRO B 1 4 ? 16.047 3.814 22.297 1 46.66 4 PRO B O 1
ATOM 2074 N N . GLU B 1 5 ? 15.227 2.395 21.281 1 57.06 5 GLU B N 1
ATOM 2075 C CA . GLU B 1 5 ? 16.484 1.93 20.688 1 57.06 5 GLU B CA 1
ATOM 2076 C C . GLU B 1 5 ? 16.891 2.809 19.516 1 57.06 5 GLU B C 1
ATOM 2078 O O . GLU B 1 5 ? 16.156 2.926 18.531 1 57.06 5 GLU B O 1
ATOM 2083 N N . GLY B 1 6 ? 17.734 3.74 19.797 1 78.56 6 GLY B N 1
ATOM 2084 C CA . GLY B 1 6 ? 18.594 4.562 18.953 1 78.56 6 GLY B CA 1
ATOM 2085 C C . GLY B 1 6 ? 18.469 6.047 19.25 1 78.56 6 GLY B C 1
ATOM 2086 O O . GLY B 1 6 ? 17.547 6.473 19.938 1 78.56 6 GLY B O 1
ATOM 2087 N N . SER B 1 7 ? 19.406 6.867 19 1 91.12 7 SER B N 1
ATOM 2088 C CA . SER B 1 7 ? 19.422 8.32 19.109 1 91.12 7 SER B CA 1
ATOM 2089 C C . SER B 1 7 ? 18.328 8.961 18.281 1 91.12 7 SER B C 1
ATOM 2091 O O . SER B 1 7 ? 17.734 8.305 17.422 1 91.12 7 SER B O 1
ATOM 2093 N N . ARG B 1 8 ? 17.891 10.18 18.656 1 94.81 8 ARG B N 1
ATOM 2094 C CA . ARG B 1 8 ? 16.922 10.945 17.891 1 94.81 8 ARG B CA 1
ATOM 2095 C C . ARG B 1 8 ? 17.281 10.984 16.422 1 94.81 8 ARG B C 1
ATOM 2097 O O . ARG B 1 8 ? 16.453 10.719 15.555 1 94.81 8 ARG B O 1
ATOM 2104 N N . GLU B 1 9 ? 18.547 11.188 16.156 1 93.31 9 GLU B N 1
ATOM 2105 C CA . GLU B 1 9 ? 19.031 11.273 14.789 1 93.31 9 GLU B CA 1
ATOM 2106 C C . GLU B 1 9 ? 18.906 9.938 14.07 1 93.31 9 GLU B C 1
ATOM 2108 O O . GLU B 1 9 ? 18.562 9.898 12.883 1 93.31 9 GLU B O 1
ATOM 2113 N N . GLU B 1 10 ? 19.109 8.953 14.812 1 93.25 10 GLU B N 1
ATOM 2114 C CA . GLU B 1 10 ? 18.984 7.617 14.234 1 93.25 10 GLU B CA 1
ATOM 2115 C C . GLU B 1 10 ? 17.531 7.301 13.891 1 93.25 10 GLU B C 1
ATOM 2117 O O . GLU B 1 10 ? 17.25 6.719 12.844 1 93.25 10 GLU B O 1
ATOM 2122 N N . ASN B 1 11 ? 16.656 7.633 14.766 1 96.56 11 ASN B N 1
ATOM 2123 C CA . ASN B 1 11 ? 15.234 7.383 14.516 1 96.56 11 ASN B CA 1
ATOM 2124 C C . ASN B 1 11 ? 14.711 8.227 13.359 1 96.56 11 ASN B C 1
ATOM 2126 O O . ASN B 1 11 ? 13.844 7.777 12.602 1 96.56 11 ASN B O 1
ATOM 2130 N N . VAL B 1 12 ? 15.242 9.43 13.211 1 96.94 12 VAL B N 1
ATOM 2131 C CA . VAL B 1 12 ? 14.875 10.273 12.07 1 96.94 12 VAL B CA 1
ATOM 2132 C C . VAL B 1 12 ? 15.367 9.625 10.773 1 96.94 12 VAL B C 1
ATOM 2134 O O . VAL B 1 12 ? 14.625 9.555 9.789 1 96.94 12 VAL B O 1
ATOM 2137 N N . TYR B 1 13 ? 16.547 9.148 10.859 1 95.06 13 TYR B N 1
ATOM 2138 C CA . TYR B 1 13 ? 17.094 8.477 9.688 1 95.06 13 TYR B CA 1
ATOM 2139 C C . TYR B 1 13 ? 16.281 7.246 9.32 1 95.06 13 TYR B C 1
ATOM 2141 O O . TYR B 1 13 ? 15.977 7.023 8.148 1 95.06 13 TYR B O 1
ATOM 2149 N N . MET B 1 14 ? 15.977 6.5 10.289 1 96.31 14 MET B N 1
ATOM 2150 C CA . MET B 1 14 ? 15.219 5.273 10.055 1 96.31 14 MET B CA 1
ATOM 2151 C C . MET B 1 14 ? 13.828 5.594 9.516 1 96.31 14 MET B C 1
ATOM 2153 O O . MET B 1 14 ? 13.297 4.859 8.688 1 96.31 14 MET B O 1
ATOM 2157 N N . ALA B 1 15 ? 13.234 6.645 10.008 1 97.75 15 ALA B N 1
ATOM 2158 C CA . ALA B 1 15 ? 11.93 7.062 9.5 1 97.75 15 ALA B CA 1
ATOM 2159 C C . ALA B 1 15 ? 12 7.383 8.008 1 97.75 15 ALA B C 1
ATOM 2161 O O . ALA B 1 15 ? 11.125 6.984 7.238 1 97.75 15 ALA B O 1
ATOM 2162 N N . LYS B 1 16 ? 13.047 8.031 7.621 1 96.88 16 LYS B N 1
ATOM 2163 C CA . LYS B 1 16 ? 13.25 8.367 6.215 1 96.88 16 LYS B CA 1
ATOM 2164 C C . LYS B 1 16 ? 13.484 7.113 5.379 1 96.88 16 LYS B C 1
ATOM 2166 O O . LYS B 1 16 ? 12.938 6.98 4.281 1 96.88 16 LYS B O 1
ATOM 2171 N N . LEU B 1 17 ? 14.305 6.227 5.934 1 95.69 17 LEU B N 1
ATOM 2172 C CA . LEU B 1 17 ? 14.594 4.973 5.25 1 95.69 17 LEU B CA 1
ATOM 2173 C C . LEU B 1 17 ? 13.328 4.145 5.062 1 95.69 17 LEU B C 1
ATOM 2175 O O . LEU B 1 17 ? 13.094 3.594 3.986 1 95.69 17 LEU B O 1
ATOM 2179 N N . ALA B 1 18 ? 12.531 4.102 6.07 1 97.62 18 ALA B N 1
ATOM 2180 C CA . ALA B 1 18 ? 11.273 3.365 6.012 1 97.62 18 ALA B CA 1
ATOM 2181 C C . ALA B 1 18 ? 10.32 3.99 4.996 1 97.62 18 ALA B C 1
ATOM 2183 O O . ALA B 1 18 ? 9.609 3.277 4.277 1 97.62 18 ALA B O 1
ATOM 2184 N N . GLU B 1 19 ? 10.281 5.273 4.957 1 97.44 19 GLU B N 1
ATOM 2185 C CA . GLU B 1 19 ? 9.445 5.961 3.973 1 97.44 19 GLU B CA 1
ATOM 2186 C C . GLU B 1 19 ? 9.867 5.602 2.549 1 97.44 19 GLU B C 1
ATOM 2188 O O . GLU B 1 19 ? 9.023 5.273 1.714 1 97.44 19 GLU B O 1
ATOM 2193 N N . GLU B 1 20 ? 11.133 5.695 2.305 1 95.81 20 GLU B N 1
ATOM 2194 C CA . GLU B 1 20 ? 11.656 5.367 0.981 1 95.81 20 GLU B CA 1
ATOM 2195 C C . GLU B 1 20 ? 11.352 3.922 0.607 1 95.81 20 GLU B C 1
ATOM 2197 O O . GLU B 1 20 ? 11.07 3.621 -0.556 1 95.81 20 GLU B O 1
ATOM 2202 N N . ALA B 1 21 ? 11.406 3.098 1.581 1 96.94 21 ALA B N 1
ATOM 2203 C CA . ALA B 1 21 ? 11.164 1.673 1.371 1 96.94 21 ALA B CA 1
ATOM 2204 C C . ALA B 1 21 ? 9.664 1.364 1.37 1 96.94 21 ALA B C 1
ATOM 2206 O O . ALA B 1 21 ? 9.266 0.2 1.284 1 96.94 21 ALA B O 1
ATOM 2207 N N . GLU B 1 22 ? 8.82 2.363 1.545 1 96.81 22 GLU B N 1
ATOM 2208 C CA . GLU B 1 22 ? 7.363 2.266 1.545 1 96.81 22 GLU B CA 1
ATOM 2209 C C . GLU B 1 22 ? 6.871 1.395 2.697 1 96.81 22 GLU B C 1
ATOM 2211 O O . GLU B 1 22 ? 5.926 0.621 2.535 1 96.81 22 GLU B O 1
ATOM 2216 N N . ARG B 1 23 ? 7.609 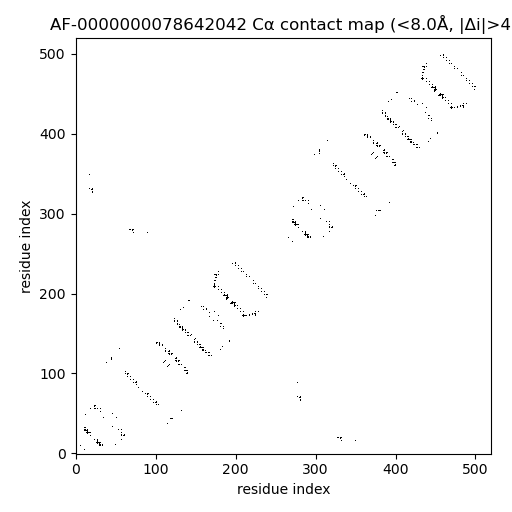1.403 3.736 1 97.44 23 ARG B N 1
ATOM 2217 C CA . ARG B 1 23 ? 7.234 0.721 4.973 1 97.44 23 ARG B CA 1
ATOM 2218 C C . ARG B 1 23 ? 6.688 1.707 5.996 1 97.44 23 ARG B C 1
ATOM 2220 O O . ARG B 1 23 ? 7.379 2.066 6.953 1 97.44 23 ARG B O 1
ATOM 2227 N N . TYR B 1 24 ? 5.465 2.014 5.93 1 96.94 24 TYR B N 1
ATOM 2228 C CA . TYR B 1 24 ? 4.871 3.148 6.625 1 96.94 24 TYR B CA 1
ATOM 2229 C C . TYR B 1 24 ? 4.59 2.807 8.086 1 96.94 24 TYR B C 1
ATOM 2231 O O . TYR B 1 24 ? 4.656 3.678 8.953 1 96.94 24 TYR B O 1
ATOM 2239 N N . ASP B 1 25 ? 4.336 1.536 8.359 1 95.75 25 ASP B N 1
ATOM 2240 C CA . ASP B 1 25 ? 4.211 1.133 9.758 1 95.75 25 ASP B CA 1
ATOM 2241 C C . ASP B 1 25 ? 5.523 1.339 10.508 1 95.75 25 ASP B C 1
ATOM 2243 O O . ASP B 1 25 ? 5.527 1.829 11.633 1 95.75 25 ASP B O 1
ATOM 2247 N N . ASP B 1 26 ? 6.602 0.952 9.852 1 97.5 26 ASP B N 1
ATOM 2248 C CA . ASP B 1 26 ? 7.918 1.189 10.438 1 97.5 26 ASP B CA 1
ATOM 2249 C C . ASP B 1 26 ? 8.18 2.684 10.609 1 97.5 26 ASP B C 1
ATOM 2251 O O . ASP B 1 26 ? 8.68 3.115 11.648 1 97.5 26 ASP B O 1
ATOM 2255 N N . MET B 1 27 ? 7.82 3.424 9.562 1 97.88 27 MET B N 1
ATOM 2256 C CA . MET B 1 27 ? 8 4.871 9.617 1 97.88 27 MET B CA 1
ATOM 2257 C C . MET B 1 27 ? 7.305 5.453 10.844 1 97.88 27 MET B C 1
ATOM 2259 O O . MET B 1 27 ? 7.891 6.262 11.57 1 97.88 27 MET B O 1
ATOM 2263 N N . LEU B 1 28 ? 6.109 5.016 11.062 1 97.12 28 LEU B N 1
ATOM 2264 C CA . LEU B 1 28 ? 5.328 5.508 12.195 1 97.12 28 LEU B CA 1
ATOM 2265 C C . LEU B 1 28 ? 6 5.148 13.516 1 97.12 28 LEU B C 1
ATOM 2267 O O . LEU B 1 28 ? 6.055 5.969 14.43 1 97.12 28 LEU B O 1
ATOM 2271 N N . THR B 1 29 ? 6.504 3.957 13.594 1 97.19 29 THR B N 1
ATOM 2272 C CA . THR B 1 29 ? 7.184 3.496 14.805 1 97.19 29 THR B CA 1
ATOM 2273 C C . THR B 1 29 ? 8.383 4.391 15.125 1 97.19 29 THR B C 1
ATOM 2275 O O . THR B 1 29 ? 8.547 4.828 16.266 1 97.19 29 THR B O 1
ATOM 2278 N N . TYR B 1 30 ? 9.141 4.699 14.133 1 97.62 30 TYR B N 1
ATOM 2279 C CA . TYR B 1 30 ? 10.344 5.496 14.344 1 97.62 30 TYR B CA 1
ATOM 2280 C C . TYR B 1 30 ? 9.992 6.941 14.664 1 97.62 30 TYR B C 1
ATOM 2282 O O . TYR B 1 30 ? 10.641 7.578 15.492 1 97.62 30 TYR B O 1
ATOM 2290 N N . ILE B 1 31 ? 9 7.453 14.016 1 97.38 31 ILE B N 1
ATOM 2291 C CA . ILE B 1 31 ? 8.594 8.828 14.281 1 97.38 31 ILE B CA 1
ATOM 2292 C C . ILE B 1 31 ? 8.031 8.938 15.695 1 97.38 31 ILE B C 1
ATOM 2294 O O . ILE B 1 31 ? 8.242 9.945 16.375 1 97.38 31 ILE B O 1
ATOM 2298 N N . ASN B 1 32 ? 7.328 7.926 16.141 1 95.69 32 ASN B N 1
ATOM 2299 C CA . ASN B 1 32 ? 6.82 7.926 17.5 1 95.69 32 ASN B CA 1
ATOM 2300 C C . ASN B 1 32 ? 7.953 7.895 18.531 1 95.69 32 ASN B C 1
ATOM 2302 O O . ASN B 1 32 ? 7.84 8.484 19.609 1 95.69 32 ASN B O 1
ATOM 2306 N N . LYS B 1 33 ? 9.023 7.238 18.172 1 96.25 33 LYS B N 1
ATOM 2307 C CA . LYS B 1 33 ? 10.211 7.273 19.031 1 96.25 33 LYS B CA 1
ATOM 2308 C C . LYS B 1 33 ? 10.805 8.672 19.094 1 96.25 33 LYS B C 1
ATOM 2310 O O . LYS B 1 33 ? 11.219 9.133 20.156 1 96.25 33 LYS B O 1
ATOM 2315 N N . VAL B 1 34 ? 10.844 9.352 17.953 1 96.19 34 VAL B N 1
ATOM 2316 C CA . VAL B 1 34 ? 11.312 10.734 17.906 1 96.19 34 VAL B CA 1
ATOM 2317 C C . VAL B 1 34 ? 10.43 11.609 18.797 1 96.19 34 VAL B C 1
ATOM 2319 O O . VAL B 1 34 ? 10.938 12.422 19.578 1 96.19 34 VAL B O 1
ATOM 2322 N N . LEU B 1 35 ? 9.148 11.43 18.734 1 93.56 35 LEU B N 1
ATOM 2323 C CA . LEU B 1 35 ? 8.195 12.195 19.531 1 93.56 35 LEU B CA 1
ATOM 2324 C C . LEU B 1 35 ? 8.398 11.938 21.016 1 93.56 35 LEU B C 1
ATOM 2326 O O . LEU B 1 35 ? 8.344 12.867 21.828 1 93.56 35 LEU B O 1
ATOM 2330 N N . ALA B 1 36 ? 8.664 10.703 21.344 1 91.94 36 ALA B N 1
ATOM 2331 C CA . ALA B 1 36 ? 8.875 10.336 22.75 1 91.94 36 ALA B CA 1
ATOM 2332 C C . ALA B 1 36 ? 10.117 11.023 23.312 1 91.94 36 ALA B C 1
ATOM 2334 O O . ALA B 1 36 ? 10.109 11.484 24.453 1 91.94 36 ALA B O 1
ATOM 2335 N N . ILE B 1 37 ? 11.125 11.086 22.484 1 92.5 37 ILE B N 1
ATOM 2336 C CA . ILE B 1 37 ? 12.352 11.758 22.891 1 92.5 37 ILE B CA 1
ATOM 2337 C C . ILE B 1 37 ? 12.109 13.258 23.016 1 92.5 37 ILE B C 1
ATOM 2339 O O . ILE B 1 37 ? 12.531 13.891 23.984 1 92.5 37 ILE B O 1
ATOM 2343 N N . ALA B 1 38 ? 11.414 13.773 22.109 1 89.38 38 ALA B N 1
ATOM 2344 C CA . ALA B 1 38 ? 11.141 15.211 22.047 1 89.38 38 ALA B CA 1
ATOM 2345 C C . ALA B 1 38 ? 10.188 15.625 23.172 1 89.38 38 ALA B C 1
ATOM 2347 O O . ALA B 1 38 ? 10.031 16.812 23.438 1 89.38 38 ALA B O 1
ATOM 2348 N N . ALA B 1 39 ? 9.555 14.688 23.797 1 84.88 39 ALA B N 1
ATOM 2349 C CA . ALA B 1 39 ? 8.633 14.977 24.875 1 84.88 39 ALA B CA 1
ATOM 2350 C C . ALA B 1 39 ? 9.375 15.469 26.125 1 84.88 39 ALA B C 1
ATOM 2352 O O . ALA B 1 39 ? 8.789 16.109 26.984 1 84.88 39 ALA B O 1
ATOM 2353 N N . ASP B 1 40 ? 10.609 15.094 26.094 1 86.75 40 ASP B N 1
ATOM 2354 C CA . ASP B 1 40 ? 11.453 15.625 27.156 1 86.75 40 ASP B CA 1
ATOM 2355 C C . ASP B 1 40 ? 11.633 17.141 27.016 1 86.75 40 ASP B C 1
ATOM 2357 O O . ASP B 1 40 ? 12.094 17.625 25.984 1 86.75 40 ASP B O 1
ATOM 2361 N N . PRO B 1 41 ? 11.32 17.891 28.094 1 84.31 41 PRO B N 1
ATOM 2362 C CA . PRO B 1 41 ? 11.406 19.344 28.016 1 84.31 41 PRO B CA 1
ATOM 2363 C C . PRO B 1 41 ? 12.828 19.844 27.75 1 84.31 41 PRO B C 1
ATOM 2365 O O . PRO B 1 41 ? 13.016 20.984 27.297 1 84.31 41 PRO B O 1
ATOM 2368 N N . GLN B 1 42 ? 13.766 19.016 28.016 1 87.31 42 GLN B N 1
ATOM 2369 C CA . GLN B 1 42 ? 15.156 19.391 27.812 1 87.31 42 GLN B CA 1
ATOM 2370 C C . GLN B 1 42 ? 15.562 19.234 26.344 1 87.31 42 GLN B C 1
ATOM 2372 O O . GLN B 1 42 ? 16.625 19.703 25.938 1 87.31 42 GLN B O 1
ATOM 2377 N N . GLN B 1 43 ? 14.672 18.672 25.609 1 88.31 43 GLN B N 1
ATOM 2378 C CA . GLN B 1 43 ? 14.969 18.438 24.188 1 88.31 43 GLN B CA 1
ATOM 2379 C C . GLN B 1 43 ? 14.359 19.547 23.328 1 88.31 43 GLN B C 1
ATOM 2381 O O . GLN B 1 43 ? 13.328 20.109 23.672 1 88.31 43 GLN B O 1
ATOM 2386 N N . PRO B 1 44 ? 15.055 19.766 22.281 1 89.62 44 PRO B N 1
ATOM 2387 C CA . PRO B 1 44 ? 14.492 20.766 21.375 1 89.62 44 PRO B CA 1
ATOM 2388 C C . PRO B 1 44 ? 13.18 20.312 20.734 1 89.62 44 PRO B C 1
ATOM 2390 O O . PRO B 1 44 ? 12.906 19.109 20.672 1 89.62 44 PRO B O 1
ATOM 2393 N N . GLU B 1 45 ? 12.453 21.281 20.328 1 91.75 45 GLU B N 1
ATOM 2394 C CA . GLU B 1 45 ? 11.227 20.984 19.578 1 91.75 45 GLU B CA 1
ATOM 2395 C C . GLU B 1 45 ? 11.539 20.297 18.266 1 91.75 45 GLU B C 1
ATOM 2397 O O . GLU B 1 45 ? 12.695 20.25 17.828 1 91.75 45 GLU B O 1
ATOM 2402 N N . LEU B 1 46 ? 10.508 19.766 17.703 1 94.5 46 LEU B N 1
ATOM 2403 C CA . LEU B 1 46 ? 10.711 19.094 16.422 1 94.5 46 LEU B CA 1
ATOM 2404 C C . LEU B 1 46 ? 11.188 20.078 15.359 1 94.5 46 LEU B C 1
ATOM 2406 O O . LEU B 1 46 ? 10.672 21.188 15.266 1 94.5 46 LEU B O 1
ATOM 2410 N N . SER B 1 47 ? 12.195 19.672 14.648 1 93.31 47 SER B N 1
ATOM 2411 C CA . SER B 1 47 ? 12.664 20.469 13.516 1 93.31 47 SER B CA 1
ATOM 2412 C C . SER B 1 47 ? 11.641 20.469 12.383 1 93.31 47 SER B C 1
ATOM 2414 O O . SER B 1 47 ? 10.672 19.703 12.414 1 93.31 47 SER B O 1
ATOM 2416 N N . THR B 1 48 ? 11.82 21.281 11.375 1 91.81 48 THR B N 1
ATOM 2417 C CA . THR B 1 48 ? 10.945 21.344 10.211 1 91.81 48 THR B CA 1
ATOM 2418 C C . THR B 1 48 ? 10.891 19.984 9.508 1 91.81 48 THR B C 1
ATOM 2420 O O . THR B 1 48 ? 9.812 19.516 9.133 1 91.81 48 THR B O 1
ATOM 2423 N N . GLU B 1 49 ? 11.969 19.375 9.43 1 94.44 49 GLU B N 1
ATOM 2424 C CA . GLU B 1 49 ? 12.047 18.062 8.781 1 94.44 49 GLU B CA 1
ATOM 2425 C C . GLU B 1 49 ? 11.297 17 9.586 1 94.44 49 GLU B C 1
ATOM 2427 O O . GLU B 1 49 ? 10.57 16.188 9.016 1 94.44 49 GLU B O 1
ATOM 2432 N N . GLU B 1 50 ? 11.469 17.062 10.852 1 95.94 50 GLU B N 1
ATOM 2433 C CA . GLU B 1 50 ? 10.805 16.094 11.719 1 95.94 50 GLU B CA 1
ATOM 2434 C C . GLU B 1 50 ? 9.289 16.266 11.695 1 95.94 50 GLU B C 1
ATOM 2436 O O . GLU B 1 50 ? 8.547 15.281 11.711 1 95.94 50 GLU B O 1
ATOM 2441 N N . ARG B 1 51 ? 8.82 17.484 11.641 1 95.06 51 ARG B N 1
ATOM 2442 C CA . ARG B 1 51 ? 7.391 17.75 11.523 1 95.06 51 ARG B CA 1
ATOM 2443 C C . ARG B 1 51 ? 6.832 17.203 10.211 1 95.06 51 ARG B C 1
ATOM 2445 O O . ARG B 1 51 ? 5.738 16.641 10.188 1 95.06 51 ARG B O 1
ATOM 2452 N N . GLY B 1 52 ? 7.582 17.406 9.195 1 94.06 52 GLY B N 1
ATOM 2453 C CA . GLY B 1 52 ? 7.195 16.844 7.914 1 94.06 52 GLY B CA 1
ATOM 2454 C C . GLY B 1 52 ? 7.066 15.336 7.938 1 94.06 52 GLY B C 1
ATOM 2455 O O . GLY B 1 52 ? 6.102 14.789 7.41 1 94.06 52 GLY B O 1
ATOM 2456 N N . LEU B 1 53 ? 8.047 14.672 8.555 1 97 53 LEU B N 1
ATOM 2457 C CA . LEU B 1 53 ? 8.023 13.219 8.664 1 97 53 LEU B CA 1
ATOM 2458 C C . LEU B 1 53 ? 6.848 12.75 9.516 1 97 53 LEU B C 1
ATOM 2460 O O . LEU B 1 53 ? 6.219 11.734 9.203 1 97 53 LEU B O 1
ATOM 2464 N N . LEU B 1 54 ? 6.605 13.492 10.578 1 96.81 54 LEU B N 1
ATOM 2465 C CA . LEU B 1 54 ? 5.469 13.203 11.445 1 96.81 54 LEU B CA 1
ATOM 2466 C C . LEU B 1 54 ? 4.164 13.234 10.656 1 96.81 54 LEU B C 1
ATOM 2468 O O . LEU B 1 54 ? 3.381 12.281 10.703 1 96.81 54 LEU B O 1
ATOM 2472 N N . SER B 1 55 ? 3.969 14.266 9.953 1 95.31 55 SER B N 1
ATOM 2473 C CA . SER B 1 55 ? 2.76 14.43 9.156 1 95.31 55 SER B CA 1
ATOM 2474 C C . SER B 1 55 ? 2.639 13.336 8.102 1 95.31 55 SER B C 1
ATOM 2476 O O . SER B 1 55 ? 1.571 12.742 7.941 1 95.31 55 SER B O 1
ATOM 2478 N N . LEU B 1 56 ? 3.711 13.086 7.48 1 95.94 56 LEU B N 1
ATOM 2479 C CA . LEU B 1 56 ? 3.725 12.086 6.422 1 95.94 56 LEU B CA 1
ATOM 2480 C C . LEU B 1 56 ? 3.402 10.703 6.977 1 95.94 56 LEU B C 1
ATOM 2482 O O . LEU B 1 56 ? 2.617 9.953 6.387 1 95.94 56 LEU B O 1
ATOM 2486 N N . ALA B 1 57 ? 4 10.344 8.094 1 97.38 57 ALA B N 1
ATOM 2487 C CA . ALA B 1 57 ? 3.812 9.031 8.703 1 97.38 57 ALA B CA 1
ATOM 2488 C C . ALA B 1 57 ? 2.354 8.805 9.086 1 97.38 57 ALA B C 1
ATOM 2490 O O . ALA B 1 57 ? 1.753 7.801 8.703 1 97.38 57 ALA B O 1
ATOM 2491 N N . TYR B 1 58 ? 1.786 9.742 9.75 1 96.75 58 TYR B N 1
ATOM 2492 C CA . TYR B 1 58 ? 0.409 9.594 10.203 1 96.75 58 TYR B CA 1
ATOM 2493 C C . TYR B 1 58 ? -0.564 9.672 9.031 1 96.75 58 TYR B C 1
ATOM 2495 O O . TYR B 1 58 ? -1.565 8.953 9 1 96.75 58 TYR B O 1
ATOM 2503 N N . ASN B 1 59 ? -0.278 10.5 8.094 1 94.75 59 ASN B N 1
ATOM 2504 C CA . ASN B 1 59 ? -1.147 10.609 6.93 1 94.75 59 ASN B CA 1
ATOM 2505 C C . ASN B 1 59 ? -1.197 9.305 6.141 1 94.75 59 ASN B C 1
ATOM 2507 O O . ASN B 1 59 ? -2.264 8.898 5.68 1 94.75 59 ASN B O 1
ATOM 2511 N N . ASN B 1 60 ? -0.1 8.688 5.961 1 95.44 60 ASN B N 1
ATOM 2512 C CA . ASN B 1 60 ? -0.056 7.434 5.219 1 95.44 60 ASN B CA 1
ATOM 2513 C C . ASN B 1 60 ? -0.896 6.355 5.895 1 95.44 60 ASN B C 1
ATOM 2515 O O . ASN B 1 60 ? -1.663 5.652 5.23 1 95.44 60 ASN B O 1
ATOM 2519 N N . ILE B 1 61 ? -0.677 6.254 7.164 1 95.88 61 ILE B N 1
ATOM 2520 C CA . ILE B 1 61 ? -1.398 5.234 7.918 1 95.88 61 ILE B CA 1
ATOM 2521 C C . ILE B 1 61 ? -2.896 5.535 7.891 1 95.88 61 ILE B C 1
ATOM 2523 O O . ILE B 1 61 ? -3.713 4.633 7.684 1 95.88 61 ILE B O 1
ATOM 2527 N N . PHE B 1 62 ? -3.254 6.758 8.078 1 95.88 62 PHE B N 1
ATOM 2528 C CA . PHE B 1 62 ? -4.648 7.184 8.055 1 95.88 62 PHE B CA 1
ATOM 2529 C C . PHE B 1 62 ? -5.262 6.969 6.676 1 95.88 62 PHE B C 1
ATOM 2531 O O . PHE B 1 62 ? -6.355 6.414 6.555 1 95.88 62 PHE B O 1
ATOM 2538 N N . GLU B 1 63 ? -4.621 7.422 5.645 1 94.5 63 GLU B N 1
ATOM 2539 C CA . GLU B 1 63 ? -5.148 7.387 4.285 1 94.5 63 GLU B CA 1
ATOM 2540 C C . GLU B 1 63 ? -5.461 5.953 3.854 1 94.5 63 GLU B C 1
ATOM 2542 O O . GLU B 1 63 ? -6.465 5.707 3.182 1 94.5 63 GLU B O 1
ATOM 2547 N N . ALA B 1 64 ? -4.594 5.074 4.191 1 96 64 ALA B N 1
ATOM 2548 C CA . ALA B 1 64 ? -4.848 3.676 3.855 1 96 64 ALA B CA 1
ATOM 2549 C C . ALA B 1 64 ? -6.172 3.201 4.445 1 96 64 ALA B C 1
ATOM 2551 O O . ALA B 1 64 ? -6.957 2.535 3.766 1 96 64 ALA B O 1
ATOM 2552 N N . ARG B 1 65 ? -6.445 3.545 5.695 1 97.38 65 ARG B N 1
ATOM 2553 C CA . ARG B 1 65 ? -7.691 3.148 6.352 1 97.38 65 ARG B CA 1
ATOM 2554 C C . ARG B 1 65 ? -8.883 3.895 5.758 1 97.38 65 ARG B C 1
ATOM 2556 O O . ARG B 1 65 ? -9.969 3.326 5.609 1 97.38 65 ARG B O 1
ATOM 2563 N N . ARG B 1 66 ? -8.625 5.129 5.457 1 95.69 66 ARG B N 1
ATOM 2564 C CA . ARG B 1 66 ? -9.703 5.918 4.875 1 95.69 66 ARG B CA 1
ATOM 2565 C C . ARG B 1 66 ? -10.133 5.348 3.525 1 95.69 66 ARG B C 1
ATOM 2567 O O . ARG B 1 66 ? -11.328 5.258 3.236 1 95.69 66 ARG B O 1
ATOM 2574 N N . ILE B 1 67 ? -9.242 4.961 2.723 1 96.19 67 ILE B N 1
ATOM 2575 C CA . ILE B 1 67 ? -9.539 4.355 1.429 1 96.19 67 ILE B CA 1
ATOM 2576 C C . ILE B 1 67 ? -10.359 3.084 1.627 1 96.19 67 ILE B C 1
ATOM 2578 O O . ILE B 1 67 ? -11.383 2.887 0.965 1 96.19 67 ILE B O 1
ATOM 2582 N N . SER B 1 68 ? -9.875 2.281 2.523 1 97.62 68 SER B N 1
ATOM 2583 C CA . SER B 1 68 ? -10.617 1.068 2.842 1 97.62 68 SER B CA 1
ATOM 2584 C C . SER B 1 68 ? -12.047 1.395 3.271 1 97.62 68 SER B C 1
ATOM 2586 O O . SER B 1 68 ? -13 0.752 2.822 1 97.62 68 SER B O 1
ATOM 2588 N N . TRP B 1 69 ? -12.117 2.365 4.117 1 96.75 69 TRP B N 1
ATOM 2589 C CA . TRP B 1 69 ? -13.414 2.781 4.648 1 96.75 69 TRP B CA 1
ATOM 2590 C C . TRP B 1 69 ? -14.344 3.24 3.525 1 96.75 69 TRP B C 1
ATOM 2592 O O . TRP B 1 69 ? -15.516 2.857 3.482 1 96.75 69 TRP B O 1
ATOM 2602 N N . CYS B 1 70 ? -13.836 4.066 2.635 1 95 70 CYS B N 1
ATOM 2603 C CA . CYS B 1 70 ? -14.617 4.582 1.518 1 95 70 CYS B CA 1
ATOM 2604 C C . CYS B 1 70 ? -15.117 3.443 0.635 1 95 70 CYS B C 1
ATOM 2606 O O . CYS B 1 70 ? -16.297 3.42 0.253 1 95 70 CYS B O 1
ATOM 2608 N N . ILE B 1 71 ? -14.305 2.459 0.393 1 95.75 71 ILE B N 1
ATOM 2609 C CA . ILE B 1 71 ? -14.656 1.34 -0.476 1 95.75 71 ILE B CA 1
ATOM 2610 C C . ILE B 1 71 ? -15.727 0.481 0.191 1 95.75 71 ILE B C 1
ATOM 2612 O O . ILE B 1 71 ? -16.75 0.184 -0.414 1 95.75 71 ILE B O 1
ATOM 2616 N N . VAL B 1 72 ? -15.516 0.147 1.401 1 95.5 72 VAL B N 1
ATOM 2617 C CA . VAL B 1 72 ? -16.438 -0.737 2.104 1 95.5 72 VAL B CA 1
ATOM 2618 C C . VAL B 1 72 ? -17.781 -0.029 2.309 1 95.5 72 VAL B C 1
ATOM 2620 O O . VAL B 1 72 ? -18.828 -0.647 2.195 1 95.5 72 VAL B O 1
ATOM 2623 N N . SER B 1 73 ? -17.703 1.255 2.598 1 92.88 73 SER B N 1
ATOM 2624 C CA . SER B 1 73 ? -18.922 2.041 2.76 1 92.88 73 SER B CA 1
ATOM 2625 C C . SER B 1 73 ? -19.734 2.074 1.469 1 92.88 73 SER B C 1
ATOM 2627 O O . SER B 1 73 ? -20.953 1.98 1.498 1 92.88 73 SER B O 1
ATOM 2629 N N . SER B 1 74 ? -19.047 2.205 0.394 1 92.12 74 SER B N 1
ATOM 2630 C CA . SER B 1 74 ? -19.719 2.201 -0.898 1 92.12 74 SER B CA 1
ATOM 2631 C C . SER B 1 74 ? -20.375 0.851 -1.178 1 92.12 74 SER B C 1
ATOM 2633 O O . SER B 1 74 ? -21.453 0.786 -1.766 1 92.12 74 SER B O 1
ATOM 2635 N N . MET B 1 75 ? -19.75 -0.225 -0.76 1 90.19 75 MET B N 1
ATOM 2636 C CA . MET B 1 75 ? -20.297 -1.567 -0.941 1 90.19 75 MET B CA 1
ATOM 2637 C C . MET B 1 75 ? -21.531 -1.774 -0.074 1 90.19 75 MET B C 1
ATOM 2639 O O . MET B 1 75 ? -22.453 -2.49 -0.464 1 90.19 75 MET B O 1
ATOM 2643 N N . GLU B 1 76 ? -21.469 -1.257 1.031 1 89.06 76 GLU B N 1
ATOM 2644 C CA . GLU B 1 76 ? -22.594 -1.366 1.952 1 89.06 76 GLU B CA 1
ATOM 2645 C C . GLU B 1 76 ? -23.844 -0.717 1.372 1 89.06 76 GLU B C 1
ATOM 2647 O O . GLU B 1 76 ? -24.969 -1.172 1.628 1 89.06 76 GLU B O 1
ATOM 2652 N N . HIS B 1 77 ? -23.672 0.311 0.556 1 84 77 HIS B N 1
ATOM 2653 C CA . HIS B 1 77 ? -24.812 1.058 0.017 1 84 77 HIS B CA 1
ATOM 2654 C C . HIS B 1 77 ? -25.172 0.571 -1.382 1 84 77 HIS B C 1
ATOM 2656 O O . HIS B 1 77 ? -26.156 1.036 -1.97 1 84 77 HIS B O 1
ATOM 2662 N N . PHE B 1 78 ? -24.344 -0.334 -1.821 1 77.06 78 PHE B N 1
ATOM 2663 C CA . PHE B 1 78 ? -24.609 -0.868 -3.15 1 77.06 78 PHE B CA 1
ATOM 2664 C C . PHE B 1 78 ? -25.781 -1.835 -3.113 1 77.06 78 PHE B C 1
ATOM 2666 O O . PHE B 1 78 ? -25.859 -2.707 -2.244 1 77.06 78 PHE B O 1
ATOM 2673 N N . ASP B 1 79 ? -26.891 -1.615 -3.805 1 68.12 79 ASP B N 1
ATOM 2674 C CA . ASP B 1 79 ? -28.156 -2.34 -3.799 1 68.12 79 ASP B CA 1
ATOM 2675 C C . ASP B 1 79 ? -28.031 -3.658 -4.559 1 68.12 79 ASP B C 1
ATOM 2677 O O . ASP B 1 79 ? -29.047 -4.312 -4.84 1 68.12 79 ASP B O 1
ATOM 2681 N N . GLY B 1 80 ? -26.891 -4.078 -4.867 1 64.75 80 GLY B N 1
ATOM 2682 C CA . GLY B 1 80 ? -26.844 -5.359 -5.555 1 64.75 80 GLY B CA 1
ATOM 2683 C C . GLY B 1 80 ? -27.125 -6.539 -4.645 1 64.75 80 GLY B C 1
ATOM 2684 O O . GLY B 1 80 ? -26.891 -6.469 -3.438 1 64.75 80 GLY B O 1
ATOM 2685 N N . VAL B 1 81 ? -27.703 -7.609 -5.148 1 60.94 81 VAL B N 1
ATOM 2686 C CA . VAL B 1 81 ? -28.188 -8.805 -4.465 1 60.94 81 VAL B CA 1
ATOM 2687 C C . VAL B 1 81 ? -27.109 -9.352 -3.539 1 60.94 81 VAL B C 1
ATOM 2689 O O . VAL B 1 81 ? -27.359 -9.648 -2.371 1 60.94 81 VAL B O 1
ATOM 2692 N N . ALA B 1 82 ? -25.922 -9.508 -3.99 1 62.16 82 ALA B N 1
ATOM 2693 C CA . ALA B 1 82 ? -24.844 -10.094 -3.195 1 62.16 82 ALA B CA 1
ATOM 2694 C C . ALA B 1 82 ? -24.562 -9.25 -1.954 1 62.16 82 ALA B C 1
ATOM 2696 O O . ALA B 1 82 ? -24.312 -9.789 -0.873 1 62.16 82 ALA B O 1
ATOM 2697 N N . ALA B 1 83 ? -24.719 -8.055 -2.033 1 66.25 83 ALA B N 1
ATOM 2698 C CA . ALA B 1 83 ? -24.453 -7.141 -0.922 1 66.25 83 ALA B CA 1
ATOM 2699 C C . ALA B 1 83 ? -25.547 -7.234 0.134 1 66.25 83 ALA B C 1
ATOM 2701 O O . ALA B 1 83 ? -25.281 -7.164 1.334 1 66.25 83 ALA B O 1
ATOM 2702 N N . ILE B 1 84 ? -26.641 -7.594 -0.391 1 71.69 84 ILE B N 1
ATOM 2703 C CA . ILE B 1 84 ? -27.781 -7.633 0.531 1 71.69 84 ILE B CA 1
ATOM 2704 C C . ILE B 1 84 ? -27.641 -8.828 1.466 1 71.69 84 ILE B C 1
ATOM 2706 O O . ILE B 1 84 ? -27.875 -8.719 2.672 1 71.69 84 ILE B O 1
ATOM 2710 N N . ASP B 1 85 ? -27.078 -9.945 0.988 1 83.25 85 ASP B N 1
ATOM 2711 C CA . ASP B 1 85 ? -26.953 -11.164 1.779 1 83.25 85 ASP B CA 1
ATOM 2712 C C . ASP B 1 85 ? -25.812 -11.055 2.785 1 83.25 85 ASP B C 1
ATOM 2714 O O . ASP B 1 85 ? -25.797 -11.758 3.801 1 83.25 85 ASP B O 1
ATOM 2718 N N . HIS B 1 86 ? -24.906 -10.102 2.512 1 88.38 86 HIS B N 1
ATOM 2719 C CA . HIS B 1 86 ? -23.734 -10 3.373 1 88.38 86 HIS B CA 1
ATOM 2720 C C . HIS B 1 86 ? -23.688 -8.648 4.078 1 88.38 86 HIS B C 1
ATOM 2722 O O . HIS B 1 86 ? -22.641 -8.258 4.609 1 88.38 86 HIS B O 1
ATOM 2728 N N . LEU B 1 87 ? -24.812 -8 4.074 1 90.88 87 LEU B N 1
ATOM 2729 C CA . LEU B 1 87 ? -24.875 -6.633 4.582 1 90.88 87 LEU B CA 1
ATOM 2730 C C . LEU B 1 87 ? -24.391 -6.566 6.027 1 90.88 87 LEU B C 1
ATOM 2732 O O . LEU B 1 87 ? -23.609 -5.68 6.383 1 90.88 87 LEU B O 1
ATOM 2736 N N . PRO B 1 88 ? -24.781 -7.543 6.871 1 91.19 88 PRO B N 1
ATOM 2737 C CA . PRO B 1 88 ? -24.297 -7.473 8.25 1 91.19 88 PRO B CA 1
ATOM 2738 C C . PRO B 1 88 ? -22.781 -7.617 8.336 1 91.19 88 PRO B C 1
ATOM 2740 O O . PRO B 1 88 ? -22.141 -6.949 9.156 1 91.19 88 PRO B O 1
ATOM 2743 N N . THR B 1 89 ? -22.234 -8.414 7.508 1 92.38 89 THR B N 1
ATOM 2744 C CA . THR B 1 89 ? -20.797 -8.641 7.48 1 92.38 89 THR B CA 1
ATOM 2745 C C . THR B 1 89 ? -20.062 -7.398 6.988 1 92.38 89 THR B C 1
ATOM 2747 O O . THR B 1 89 ? -19.047 -7 7.562 1 92.38 89 THR B O 1
ATOM 2750 N N . ILE B 1 90 ? -20.594 -6.828 5.996 1 94.19 90 ILE B N 1
ATOM 2751 C CA . ILE B 1 90 ? -20 -5.621 5.43 1 94.19 90 ILE B CA 1
ATOM 2752 C C . ILE B 1 90 ? -20.062 -4.488 6.453 1 94.19 90 ILE B C 1
ATOM 2754 O O . ILE B 1 90 ? -19.078 -3.779 6.656 1 94.19 90 ILE B O 1
ATOM 2758 N N . SER B 1 91 ? -21.172 -4.359 7.117 1 94.25 91 SER B N 1
ATOM 2759 C CA . SER B 1 91 ? -21.359 -3.314 8.117 1 94.25 91 SER B CA 1
ATOM 2760 C C . SER B 1 91 ? -20.406 -3.498 9.289 1 94.25 91 SER B C 1
ATOM 2762 O O . SER B 1 91 ? -19.828 -2.525 9.789 1 94.25 91 SER B O 1
ATOM 2764 N N . ALA B 1 92 ? -20.234 -4.711 9.688 1 95.31 92 ALA B N 1
ATOM 2765 C CA . ALA B 1 92 ? -19.312 -5 10.773 1 95.31 92 ALA B CA 1
ATOM 2766 C C . ALA B 1 92 ? -17.875 -4.664 10.383 1 95.31 92 ALA B C 1
ATOM 2768 O O . ALA B 1 92 ? -17.109 -4.141 11.195 1 95.31 92 ALA B O 1
ATOM 2769 N N . TYR B 1 93 ? -17.547 -5.016 9.18 1 96.25 93 TYR B N 1
ATOM 2770 C CA . TYR B 1 93 ? -16.219 -4.719 8.672 1 96.25 93 TYR B CA 1
ATOM 2771 C C . TYR B 1 93 ? -15.984 -3.215 8.586 1 96.25 93 TYR B C 1
ATOM 2773 O O . TYR B 1 93 ? -14.914 -2.725 8.961 1 96.25 93 TYR B O 1
ATOM 2781 N N . ARG B 1 94 ? -16.953 -2.459 8.133 1 96.12 94 ARG B N 1
ATOM 2782 C CA . ARG B 1 94 ? -16.906 -1.002 8.078 1 96.12 94 ARG B CA 1
ATOM 2783 C C . ARG B 1 94 ? -16.672 -0.409 9.461 1 96.12 94 ARG B C 1
ATOM 2785 O O . ARG B 1 94 ? -15.812 0.467 9.633 1 96.12 94 ARG B O 1
ATOM 2792 N N . THR B 1 95 ? -17.359 -0.923 10.398 1 96.5 95 THR B N 1
ATOM 2793 C CA . THR B 1 95 ? -17.25 -0.447 11.773 1 96.5 95 THR B CA 1
ATOM 2794 C C . THR B 1 95 ? -15.859 -0.712 12.328 1 96.5 95 THR B C 1
ATOM 2796 O O . THR B 1 95 ? -15.305 0.116 13.055 1 96.5 95 THR B O 1
ATOM 2799 N N . ARG B 1 96 ? -15.336 -1.833 11.992 1 97.31 96 ARG B N 1
ATOM 2800 C CA . ARG B 1 96 ? -13.984 -2.16 12.422 1 97.31 96 ARG B CA 1
ATOM 2801 C C . ARG B 1 96 ? -12.977 -1.161 11.859 1 97.31 96 ARG B C 1
ATOM 2803 O O . ARG B 1 96 ? -12.094 -0.689 12.586 1 97.31 96 ARG B O 1
ATOM 2810 N N . ILE B 1 97 ? -13.109 -0.845 10.609 1 97.44 97 ILE B N 1
ATOM 2811 C CA . ILE B 1 97 ? -12.211 0.104 9.961 1 97.44 97 ILE B CA 1
ATOM 2812 C C . ILE B 1 97 ? -12.359 1.479 10.609 1 97.44 97 ILE B C 1
ATOM 2814 O O . ILE B 1 97 ? -11.367 2.168 10.859 1 97.44 97 ILE B O 1
ATOM 2818 N N . GLU B 1 98 ? -13.578 1.887 10.93 1 97.06 98 GLU B N 1
ATOM 2819 C CA . GLU B 1 98 ? -13.836 3.158 11.594 1 97.06 98 GLU B CA 1
ATOM 2820 C C . GLU B 1 98 ? -13.141 3.219 12.953 1 97.06 98 GLU B C 1
ATOM 2822 O O . GLU B 1 98 ? -12.578 4.25 13.32 1 97.06 98 GLU B O 1
ATOM 2827 N N . SER B 1 99 ? -13.188 2.127 13.602 1 97.19 99 SER B N 1
ATOM 2828 C CA . SER B 1 99 ? -12.523 2.066 14.898 1 97.19 99 SER B CA 1
ATOM 2829 C C . SER B 1 99 ? -11.016 2.23 14.766 1 97.19 99 SER B C 1
ATOM 2831 O O . SER B 1 99 ? -10.367 2.826 15.625 1 97.19 99 SER B O 1
ATOM 2833 N N . GLU B 1 100 ? -10.5 1.641 13.734 1 97.12 100 GLU B N 1
ATOM 2834 C CA . GLU B 1 100 ? -9.07 1.806 13.469 1 97.12 100 GLU B CA 1
ATOM 2835 C C . GLU B 1 100 ? -8.727 3.266 13.18 1 97.12 100 GLU B C 1
ATOM 2837 O O . GLU B 1 100 ? -7.719 3.777 13.672 1 97.12 100 GLU B O 1
ATOM 2842 N N . ILE B 1 101 ? -9.531 3.947 12.383 1 96.88 101 ILE B N 1
ATOM 2843 C CA . ILE B 1 101 ? -9.352 5.359 12.062 1 96.88 101 ILE B CA 1
ATOM 2844 C C . ILE B 1 101 ? -9.391 6.188 13.344 1 96.88 101 ILE B C 1
ATOM 2846 O O . ILE B 1 101 ? -8.523 7.027 13.578 1 96.88 101 ILE B O 1
ATOM 2850 N N . GLU B 1 102 ? -10.312 5.922 14.141 1 95.75 102 GLU B N 1
ATOM 2851 C CA . GLU B 1 102 ? -10.469 6.641 15.406 1 95.75 102 GLU B CA 1
ATOM 2852 C C . GLU B 1 102 ? -9.258 6.449 16.312 1 95.75 102 GLU B C 1
ATOM 2854 O O . GLU B 1 102 ? -8.789 7.398 16.938 1 95.75 102 GLU B O 1
ATOM 2859 N N . ALA B 1 103 ? -8.812 5.23 16.344 1 96.06 103 ALA B N 1
ATOM 2860 C CA . ALA B 1 103 ? -7.66 4.922 17.188 1 96.06 103 ALA B CA 1
ATOM 2861 C C . ALA B 1 103 ? -6.434 5.719 16.75 1 96.06 103 ALA B C 1
ATOM 2863 O O . ALA B 1 103 ? -5.664 6.191 17.594 1 96.06 103 ALA B O 1
ATOM 2864 N N . ILE B 1 104 ? -6.258 5.891 15.438 1 95.62 104 ILE B N 1
ATOM 2865 C CA . ILE B 1 104 ? -5.145 6.668 14.906 1 95.62 104 ILE B CA 1
ATOM 2866 C C . ILE B 1 104 ? -5.281 8.125 15.328 1 95.62 104 ILE B C 1
ATOM 2868 O O . ILE B 1 104 ? -4.332 8.719 15.844 1 95.62 104 ILE B O 1
ATOM 2872 N N . CYS B 1 105 ? -6.434 8.68 15.172 1 95.25 105 CYS B N 1
ATOM 2873 C CA . CYS B 1 105 ? -6.68 10.07 15.508 1 95.25 105 CYS B CA 1
ATOM 2874 C C . CYS B 1 105 ? -6.523 10.305 17 1 95.25 105 CYS B C 1
ATOM 2876 O O . CYS B 1 105 ? -5.934 11.305 17.422 1 95.25 105 CYS B O 1
ATOM 2878 N N . GLU B 1 106 ? -6.996 9.352 17.75 1 92.94 106 GLU B N 1
ATOM 2879 C CA . GLU B 1 106 ? -6.934 9.469 19.203 1 92.94 106 GLU B CA 1
ATOM 2880 C C . GLU B 1 106 ? -5.496 9.344 19.703 1 92.94 106 GLU B C 1
ATOM 2882 O O . GLU B 1 106 ? -5.184 9.766 20.828 1 92.94 106 GLU B O 1
ATOM 2887 N N . SER B 1 107 ? -4.688 8.734 19.016 1 93.81 107 SER B N 1
ATOM 2888 C CA . SER B 1 107 ? -3.299 8.57 19.438 1 93.81 107 SER B CA 1
ATOM 2889 C C . SER B 1 107 ? -2.506 9.852 19.219 1 93.81 107 SER B C 1
ATOM 2891 O O . SER B 1 107 ? -1.574 10.148 19.969 1 93.81 107 SER B O 1
ATOM 2893 N N . ILE B 1 108 ? -2.883 10.641 18.203 1 94.62 108 ILE B N 1
ATOM 2894 C CA . ILE B 1 108 ? -2.025 11.773 17.859 1 94.62 108 ILE B CA 1
ATOM 2895 C C . ILE B 1 108 ? -2.621 13.062 18.422 1 94.62 108 ILE B C 1
ATOM 2897 O O . ILE B 1 108 ? -1.888 13.992 18.766 1 94.62 108 ILE B O 1
ATOM 2901 N N . LEU B 1 109 ? -3.939 13.172 18.594 1 95.94 109 LEU B N 1
ATOM 2902 C CA . LEU B 1 109 ? -4.605 14.414 18.953 1 95.94 109 LEU B CA 1
ATOM 2903 C C . LEU B 1 109 ? -4.176 14.875 20.344 1 95.94 109 LEU B C 1
ATOM 2905 O O . LEU B 1 109 ? -3.822 16.047 20.531 1 95.94 109 LEU B O 1
ATOM 2909 N N . PRO B 1 110 ? -4.109 13.984 21.297 1 93.56 110 PRO B N 1
ATOM 2910 C CA . PRO B 1 110 ? -3.658 14.43 22.625 1 93.56 110 PRO B CA 1
ATOM 2911 C C . PRO B 1 110 ? -2.215 14.93 22.609 1 93.56 110 PRO B C 1
ATOM 2913 O O . PRO B 1 110 ? -1.879 15.875 23.344 1 93.56 110 PRO B O 1
ATOM 2916 N N . LEU B 1 111 ? -1.395 14.312 21.828 1 91.62 111 LEU B N 1
ATOM 2917 C CA . LEU B 1 111 ? -0.006 14.75 21.719 1 91.62 111 LEU B CA 1
ATOM 2918 C C . LEU B 1 111 ? 0.08 16.141 21.109 1 91.62 111 LEU B C 1
ATOM 2920 O O . LEU B 1 111 ? 0.861 16.984 21.578 1 91.62 111 LEU B O 1
ATOM 2924 N N . ILE B 1 112 ? -0.717 16.375 20.109 1 94.38 112 ILE B N 1
ATOM 2925 C CA . ILE B 1 112 ? -0.759 17.688 19.469 1 94.38 112 ILE B CA 1
ATOM 2926 C C . ILE B 1 112 ? -1.208 18.75 20.469 1 94.38 112 ILE B C 1
ATOM 2928 O O . ILE B 1 112 ? -0.553 19.781 20.625 1 94.38 112 ILE B O 1
ATOM 2932 N N . ASP B 1 113 ? -2.184 18.469 21.203 1 90.75 113 ASP B N 1
ATOM 2933 C CA . ASP B 1 113 ? -2.826 19.438 22.094 1 90.75 113 ASP B CA 1
ATOM 2934 C C . ASP B 1 113 ? -1.971 19.703 23.344 1 90.75 113 ASP B C 1
ATOM 2936 O O . ASP B 1 113 ? -1.798 20.844 23.75 1 90.75 113 ASP B O 1
ATOM 2940 N N . SER B 1 114 ? -1.459 18.672 23.844 1 85.69 114 SER B N 1
ATOM 2941 C CA . SER B 1 114 ? -0.844 18.812 25.156 1 85.69 114 SER B CA 1
ATOM 2942 C C . SER B 1 114 ? 0.635 19.156 25.047 1 85.69 114 SER B C 1
ATOM 2944 O O . SER B 1 114 ? 1.198 19.797 25.938 1 85.69 114 SER B O 1
ATOM 2946 N N . ARG B 1 115 ? 1.177 18.906 23.922 1 86.56 115 ARG B N 1
ATOM 2947 C CA . ARG B 1 115 ? 2.631 19.016 23.938 1 86.56 115 ARG B CA 1
ATOM 2948 C C . ARG B 1 115 ? 3.143 19.797 22.734 1 86.56 115 ARG B C 1
ATOM 2950 O O . ARG B 1 115 ? 3.885 20.766 22.875 1 86.56 115 ARG B O 1
ATOM 2957 N N . LEU B 1 116 ? 2.697 19.484 21.609 1 92.5 116 LEU B N 1
ATOM 2958 C CA . LEU B 1 116 ? 3.34 19.969 20.391 1 92.5 116 LEU B CA 1
ATOM 2959 C C . LEU B 1 116 ? 2.988 21.422 20.125 1 92.5 116 LEU B C 1
ATOM 2961 O O . LEU B 1 116 ? 3.865 22.234 19.828 1 92.5 116 LEU B O 1
ATOM 2965 N N . ILE B 1 117 ? 1.761 21.812 20.391 1 93.25 117 ILE B N 1
ATOM 2966 C CA . ILE B 1 117 ? 1.353 23.188 20.172 1 93.25 117 ILE B CA 1
ATOM 2967 C C . ILE B 1 117 ? 2.02 24.094 21.203 1 93.25 117 ILE B C 1
ATOM 2969 O O . ILE B 1 117 ? 2.557 25.156 20.875 1 93.25 117 ILE B O 1
ATOM 2973 N N . SER B 1 118 ? 2.068 23.625 22.422 1 89.44 118 SER B N 1
ATOM 2974 C CA . SER B 1 118 ? 2.598 24.438 23.5 1 89.44 118 SER B CA 1
ATOM 2975 C C . SER B 1 118 ? 4.113 24.562 23.422 1 89.44 118 SER B C 1
ATOM 2977 O O . SER B 1 118 ? 4.688 25.562 23.859 1 89.44 118 SER B O 1
ATOM 2979 N N . SER B 1 119 ? 4.75 23.578 22.859 1 87.62 119 SER B N 1
ATOM 2980 C CA . SER B 1 119 ? 6.207 23.578 22.781 1 87.62 119 SER B CA 1
ATOM 2981 C C . SER B 1 119 ? 6.691 24.312 21.547 1 87.62 119 SER B C 1
ATOM 2983 O O . SER B 1 119 ? 7.891 24.562 21.391 1 87.62 119 SER B O 1
ATOM 2985 N N . ALA B 1 120 ? 5.727 24.672 20.688 1 91.5 120 ALA B N 1
ATOM 2986 C CA . ALA B 1 120 ? 6.125 25.359 19.453 1 91.5 120 ALA B CA 1
ATOM 2987 C C . ALA B 1 120 ? 6.66 26.75 19.75 1 91.5 120 ALA B C 1
ATOM 2989 O O . ALA B 1 120 ? 5.984 27.562 20.391 1 91.5 120 ALA B O 1
ATOM 2990 N N . THR B 1 121 ? 7.883 26.984 19.297 1 89.25 121 THR B N 1
ATOM 2991 C CA . THR B 1 121 ? 8.5 28.281 19.547 1 89.25 121 THR B CA 1
ATOM 2992 C C . THR B 1 121 ? 8.266 29.219 18.359 1 89.25 121 THR B C 1
ATOM 2994 O O . THR B 1 121 ? 8.227 30.438 18.531 1 89.25 121 THR B O 1
ATOM 2997 N N . SER B 1 122 ? 8.18 28.703 17.219 1 89.12 122 SER B N 1
ATOM 2998 C CA . SER B 1 122 ? 7.926 29.531 16.031 1 89.12 122 SER B CA 1
ATOM 2999 C C . SER B 1 122 ? 6.441 29.531 15.68 1 89.12 122 SER B C 1
ATOM 3001 O O . SER B 1 122 ? 5.734 28.547 15.914 1 89.12 122 SER B O 1
ATOM 3003 N N . ARG B 1 123 ? 5.973 30.578 15.141 1 90.56 123 ARG B N 1
ATOM 3004 C CA . ARG B 1 123 ? 4.59 30.734 14.703 1 90.56 123 ARG B CA 1
ATOM 3005 C C . ARG B 1 123 ? 4.254 29.734 13.586 1 90.56 123 ARG B C 1
ATOM 3007 O O . ARG B 1 123 ? 3.145 29.203 13.539 1 90.56 123 ARG B O 1
ATOM 3014 N N . GLU B 1 124 ? 5.164 29.453 12.773 1 89.5 124 GLU B N 1
ATOM 3015 C CA . GLU B 1 124 ? 4.977 28.5 11.68 1 89.5 124 GLU B CA 1
ATOM 3016 C C . GLU B 1 124 ? 4.762 27.094 12.219 1 89.5 124 GLU B C 1
ATOM 3018 O O . GLU B 1 124 ? 3.912 26.344 11.719 1 89.5 124 GLU B O 1
ATOM 3023 N N . ALA B 1 125 ? 5.52 26.781 13.227 1 92.69 125 ALA B N 1
ATOM 3024 C CA . ALA B 1 125 ? 5.355 25.469 13.859 1 92.69 125 ALA B CA 1
ATOM 3025 C C . ALA B 1 125 ? 3.984 25.344 14.516 1 92.69 125 ALA B C 1
ATOM 3027 O O . ALA B 1 125 ? 3.324 24.312 14.398 1 92.69 125 ALA B O 1
ATOM 3028 N N . LYS B 1 126 ? 3.615 26.406 15.148 1 94.44 126 LYS B N 1
ATOM 3029 C CA . LYS B 1 126 ? 2.305 26.406 15.789 1 94.44 126 LYS B CA 1
ATOM 3030 C C . LYS B 1 126 ? 1.19 26.219 14.766 1 94.44 126 LYS B C 1
ATOM 3032 O O . LYS B 1 126 ? 0.267 25.422 14.977 1 94.44 126 LYS B O 1
ATOM 3037 N N . ALA B 1 127 ? 1.289 26.922 13.664 1 95.12 127 ALA B N 1
ATOM 3038 C CA . ALA B 1 127 ? 0.298 26.797 12.602 1 95.12 127 ALA B CA 1
ATOM 3039 C C . ALA B 1 127 ? 0.265 25.391 12.047 1 95.12 127 ALA B C 1
ATOM 3041 O O . ALA B 1 127 ? -0.806 24.859 11.734 1 95.12 127 ALA B O 1
ATOM 3042 N N . PHE B 1 128 ? 1.432 24.812 11.984 1 94.81 128 PHE B N 1
ATOM 3043 C CA . PHE B 1 128 ? 1.552 23.453 11.492 1 94.81 128 PHE B CA 1
ATOM 3044 C C . PHE B 1 128 ? 0.779 22.484 12.383 1 94.81 128 PHE B C 1
ATOM 3046 O O . PHE B 1 128 ? -0.009 21.672 11.891 1 94.81 128 PHE B O 1
ATOM 3053 N N . TYR B 1 129 ? 0.923 22.547 13.617 1 96.62 129 TYR B N 1
ATOM 3054 C CA . TYR B 1 129 ? 0.275 21.641 14.547 1 96.62 129 TYR B CA 1
ATOM 3055 C C . TYR B 1 129 ? -1.225 21.906 14.617 1 96.62 129 TYR B C 1
ATOM 3057 O O . TYR B 1 129 ? -2.018 20.969 14.773 1 96.62 129 TYR B O 1
ATOM 3065 N N . LEU B 1 130 ? -1.572 23.141 14.508 1 97.19 130 LEU B N 1
ATOM 3066 C CA . LEU B 1 130 ? -2.99 23.484 14.5 1 97.19 130 LEU B CA 1
ATOM 3067 C C . LEU B 1 130 ? -3.678 22.922 13.266 1 97.19 130 LEU B C 1
ATOM 3069 O O . LEU B 1 130 ? -4.809 22.438 13.352 1 97.19 130 LEU B O 1
ATOM 3073 N N . GLN B 1 131 ? -3.004 23.016 12.141 1 97.31 131 GLN B N 1
ATOM 3074 C CA . GLN B 1 131 ? -3.545 22.375 10.945 1 97.31 131 GLN B CA 1
ATOM 3075 C C . GLN B 1 131 ? -3.729 20.875 11.156 1 97.31 131 GLN B C 1
ATOM 3077 O O . GLN B 1 131 ? -4.766 20.312 10.805 1 97.31 131 GLN B O 1
ATOM 3082 N N . MET B 1 132 ? -2.738 20.234 11.711 1 96.88 132 MET B N 1
ATOM 3083 C CA . MET B 1 132 ? -2.818 18.812 11.992 1 96.88 132 MET B CA 1
ATOM 3084 C C . MET B 1 132 ? -4.012 18.5 12.891 1 96.88 132 MET B C 1
ATOM 3086 O O . MET B 1 132 ? -4.734 17.531 12.648 1 96.88 132 MET B O 1
ATOM 3090 N N . LYS B 1 133 ? -4.148 19.328 13.961 1 97.06 133 LYS B N 1
ATOM 3091 C CA . LYS B 1 133 ? -5.281 19.172 14.867 1 97.06 133 LYS B CA 1
ATOM 3092 C C . LYS B 1 133 ? -6.605 19.25 14.117 1 97.06 133 LYS B C 1
ATOM 3094 O O . LYS B 1 133 ? -7.5 18.438 14.328 1 97.06 133 LYS B O 1
ATOM 3099 N N . GLY B 1 134 ? -6.723 20.234 13.25 1 97.75 134 GLY B N 1
ATOM 3100 C CA . GLY B 1 134 ? -7.906 20.359 12.422 1 97.75 134 GLY B CA 1
ATOM 3101 C C . GLY B 1 134 ? -8.133 19.156 11.523 1 97.75 134 GLY B C 1
ATOM 3102 O O . GLY B 1 134 ? -9.25 18.625 11.445 1 97.75 134 GLY B O 1
ATOM 3103 N N . ASP B 1 135 ? -7.086 18.688 10.891 1 96.94 135 ASP B N 1
ATOM 3104 C CA . ASP B 1 135 ? -7.168 17.578 9.961 1 96.94 135 ASP B CA 1
ATOM 3105 C C . ASP B 1 135 ? -7.691 16.312 10.648 1 96.94 135 ASP B C 1
ATOM 3107 O O . ASP B 1 135 ? -8.633 15.688 10.172 1 96.94 135 ASP B O 1
ATOM 3111 N N . TYR B 1 136 ? -7.109 15.961 11.711 1 97 136 TYR B N 1
ATOM 3112 C CA . TYR B 1 136 ? -7.449 14.695 12.352 1 97 136 TYR B CA 1
ATOM 3113 C C . TYR B 1 136 ? -8.812 14.766 13.023 1 97 136 TYR B C 1
ATOM 3115 O O . TYR B 1 136 ? -9.539 13.773 13.086 1 97 136 TYR B O 1
ATOM 3123 N N . ASN B 1 137 ? -9.211 15.961 13.516 1 96.5 137 ASN B N 1
ATOM 3124 C CA . ASN B 1 137 ? -10.586 16.125 13.969 1 96.5 137 ASN B CA 1
ATOM 3125 C C . ASN B 1 137 ? -11.57 16.016 12.805 1 96.5 137 ASN B C 1
ATOM 3127 O O . ASN B 1 137 ? -12.656 15.461 12.961 1 96.5 137 ASN B O 1
ATOM 3131 N N . ARG B 1 138 ? -11.195 16.578 11.711 1 96.44 138 ARG B N 1
ATOM 3132 C CA . ARG B 1 138 ? -12.023 16.484 10.516 1 96.44 138 ARG B CA 1
ATOM 3133 C C . ARG B 1 138 ? -12.242 15.016 10.125 1 96.44 138 ARG B C 1
ATOM 3135 O O . ARG B 1 138 ? -13.352 14.633 9.75 1 96.44 138 ARG B O 1
ATOM 3142 N N . TYR B 1 139 ? -11.203 14.219 10.234 1 95 139 TYR B N 1
ATOM 3143 C CA . TYR B 1 139 ? -11.305 12.805 9.891 1 95 139 TYR B CA 1
ATOM 3144 C C . TYR B 1 139 ? -12.266 12.086 10.828 1 95 139 TYR B C 1
ATOM 3146 O O . TYR B 1 139 ? -13.055 11.242 10.391 1 95 139 TYR B O 1
ATOM 3154 N N . ILE B 1 140 ? -12.211 12.469 12.086 1 95.56 140 ILE B N 1
ATOM 3155 C CA . ILE B 1 140 ? -13.141 11.898 13.055 1 95.56 140 ILE B CA 1
ATOM 3156 C C . ILE B 1 140 ? -14.562 12.328 12.719 1 95.56 140 ILE B C 1
ATOM 3158 O O . ILE B 1 140 ? -15.5 11.531 12.82 1 95.56 140 ILE B O 1
ATOM 3162 N N . ALA B 1 141 ? -14.781 13.5 12.273 1 95.69 141 ALA B N 1
ATOM 3163 C CA . ALA B 1 141 ? -16.094 14.055 11.969 1 95.69 141 ALA B CA 1
ATOM 3164 C C . ALA B 1 141 ? -16.734 13.312 10.797 1 95.69 141 ALA B C 1
ATOM 3166 O O . ALA B 1 141 ? -17.969 13.273 10.688 1 95.69 141 ALA B O 1
ATOM 3167 N N . GLU B 1 142 ? -15.961 12.758 9.938 1 92.5 142 GLU B N 1
ATOM 3168 C CA . GLU B 1 142 ? -16.469 12.031 8.773 1 92.5 142 GLU B CA 1
ATOM 3169 C C . GLU B 1 142 ? -17.219 10.773 9.195 1 92.5 142 GLU B C 1
ATOM 3171 O O . GLU B 1 142 ? -18.078 10.281 8.469 1 92.5 142 GLU B O 1
ATOM 3176 N N . ILE B 1 143 ? -16.859 10.266 10.383 1 93.19 143 ILE B N 1
ATOM 3177 C CA . ILE B 1 143 ? -17.406 8.961 10.719 1 93.19 143 ILE B CA 1
ATOM 3178 C C . ILE B 1 143 ? -18.344 9.086 11.922 1 93.19 143 ILE B C 1
ATOM 3180 O O . ILE B 1 143 ? -19.125 8.172 12.203 1 93.19 143 ILE B O 1
ATOM 3184 N N . LYS B 1 144 ? -18.203 10.227 12.625 1 93.44 144 LYS B N 1
ATOM 3185 C CA . LYS B 1 144 ? -19.031 10.398 13.82 1 93.44 144 LYS B CA 1
ATOM 3186 C C . LYS B 1 144 ? -20.344 11.086 13.477 1 93.44 144 LYS B C 1
ATOM 3188 O O . LYS B 1 144 ? -20.469 11.719 12.422 1 93.44 144 LYS B O 1
ATOM 3193 N N . THR B 1 145 ? -21.297 10.867 14.367 1 92.44 145 THR B N 1
ATOM 3194 C CA . THR B 1 145 ? -22.609 11.492 14.219 1 92.44 145 THR B CA 1
ATOM 3195 C C . THR B 1 145 ? -23.078 12.07 15.547 1 92.44 145 THR B C 1
ATOM 3197 O O . THR B 1 145 ? -22.453 11.867 16.578 1 92.44 145 THR B O 1
ATOM 3200 N N . GLY B 1 146 ? -24.062 12.922 15.508 1 94.25 146 GLY B N 1
ATOM 3201 C CA . GLY B 1 146 ? -24.719 13.43 16.703 1 94.25 146 GLY B CA 1
ATOM 3202 C C . GLY B 1 146 ? -23.875 14.422 17.469 1 94.25 146 GLY B C 1
ATOM 3203 O O . GLY B 1 146 ? -23.266 15.32 16.875 1 94.25 146 GLY B O 1
ATOM 3204 N N . GLU B 1 147 ? -23.812 14.281 18.734 1 95.31 147 GLU B N 1
ATOM 3205 C CA . GLU B 1 147 ? -23.141 15.234 19.625 1 95.31 147 GLU B CA 1
ATOM 3206 C C . GLU B 1 147 ? -21.625 15.203 19.406 1 95.31 147 GLU B C 1
ATOM 3208 O O . GLU B 1 147 ? -20.984 16.25 19.422 1 95.31 147 GLU B O 1
ATOM 3213 N N . GLN B 1 148 ? -21.141 14.055 19.25 1 94.12 148 GLN B N 1
ATOM 3214 C CA . GLN B 1 148 ? -19.703 13.93 19.016 1 94.12 148 GLN B CA 1
ATOM 3215 C C . GLN B 1 148 ? -19.281 14.625 17.734 1 94.12 148 GLN B C 1
ATOM 3217 O O . GLN B 1 148 ? -18.219 15.266 17.672 1 94.12 148 GLN B O 1
ATOM 3222 N N . TRP B 1 149 ? -20.109 14.484 16.703 1 95.88 149 TRP B N 1
ATOM 3223 C CA . TRP B 1 149 ? -19.859 15.156 15.445 1 95.88 149 TRP B CA 1
ATOM 3224 C C . TRP B 1 149 ? -19.781 16.672 15.641 1 95.88 149 TRP B C 1
ATOM 3226 O O . TRP B 1 149 ? -18.875 17.328 15.133 1 95.88 149 TRP B O 1
ATOM 3236 N N . LEU B 1 150 ? -20.688 17.25 16.391 1 96.31 150 LEU B N 1
ATOM 3237 C CA . LEU B 1 150 ? -20.734 18.672 16.641 1 96.31 150 LEU B CA 1
ATOM 3238 C C . LEU B 1 150 ? -19.484 19.156 17.359 1 96.31 150 LEU B C 1
ATOM 3240 O O . LEU B 1 150 ? -18.891 20.172 16.984 1 96.31 150 LEU B O 1
ATOM 3244 N N . GLU B 1 151 ? -19.109 18.391 18.328 1 96.25 151 GLU B N 1
ATOM 3245 C CA . GLU B 1 151 ? -17.938 18.766 19.125 1 96.25 151 GLU B CA 1
ATOM 3246 C C . GLU B 1 151 ? -16.672 18.766 18.281 1 96.25 151 GLU B C 1
ATOM 3248 O O . GLU B 1 151 ? -15.891 19.719 18.328 1 96.25 151 GLU B O 1
ATOM 3253 N N . VAL B 1 152 ? -16.531 17.719 17.547 1 96.19 152 VAL B N 1
ATOM 3254 C CA . VAL B 1 152 ? -15.305 17.594 16.75 1 96.19 152 VAL B CA 1
ATOM 3255 C C . VAL B 1 152 ? -15.312 18.594 15.609 1 96.19 152 VAL B C 1
ATOM 3257 O O . VAL B 1 152 ? -14.266 19.109 15.211 1 96.19 152 VAL B O 1
ATOM 3260 N N . THR B 1 153 ? -16.484 18.859 15.055 1 97.12 153 THR B N 1
ATOM 3261 C CA . THR B 1 153 ? -16.625 19.844 13.992 1 97.12 153 THR B CA 1
ATOM 3262 C C . THR B 1 153 ? -16.219 21.234 14.477 1 97.12 153 THR B C 1
ATOM 3264 O O . THR B 1 153 ? -15.516 21.953 13.781 1 97.12 153 THR B O 1
ATOM 3267 N N . GLU B 1 154 ? -16.641 21.531 15.625 1 97.25 154 GLU B N 1
ATOM 3268 C CA . GLU B 1 154 ? -16.281 22.828 16.203 1 97.25 154 GLU B CA 1
ATOM 3269 C C . GLU B 1 154 ? -14.781 22.906 16.484 1 97.25 154 GLU B C 1
ATOM 3271 O O . GLU B 1 154 ? -14.156 23.938 16.25 1 97.25 154 GLU B O 1
ATOM 3276 N N . ALA B 1 155 ? -14.266 21.828 17.016 1 96.44 155 ALA B N 1
ATOM 3277 C CA . ALA B 1 155 ? -12.828 21.781 17.266 1 96.44 155 ALA B CA 1
ATOM 3278 C C . ALA B 1 155 ? -12.039 21.953 15.969 1 96.44 155 ALA B C 1
ATOM 3280 O O . ALA B 1 155 ? -11 22.625 15.953 1 96.44 155 ALA B O 1
ATOM 3281 N N . THR B 1 156 ? -12.516 21.328 14.922 1 97.75 156 THR B N 1
ATOM 3282 C CA . THR B 1 156 ? -11.891 21.438 13.609 1 97.75 156 THR B CA 1
ATOM 3283 C C . THR B 1 156 ? -11.891 22.891 13.125 1 97.75 156 THR B C 1
ATOM 3285 O O . THR B 1 156 ? -10.844 23.422 12.758 1 97.75 156 THR B O 1
ATOM 3288 N N . ASN B 1 157 ? -13.062 23.5 13.211 1 97.62 157 ASN B N 1
ATOM 3289 C CA . ASN B 1 157 ? -13.219 24.875 12.766 1 97.62 157 ASN B CA 1
ATOM 3290 C C . ASN B 1 157 ? -12.305 25.828 13.539 1 97.62 157 ASN B C 1
ATOM 3292 O O . ASN B 1 157 ? -11.641 26.672 12.945 1 97.62 157 ASN B O 1
ATOM 3296 N N . SER B 1 158 ? -12.297 25.641 14.773 1 97.88 158 SER B N 1
ATOM 3297 C CA . SER B 1 158 ? -11.492 26.5 15.641 1 97.88 158 SER B CA 1
ATOM 3298 C C . SER B 1 158 ? -10.008 26.359 15.328 1 97.88 158 SER B C 1
ATOM 3300 O O . SER B 1 158 ? -9.281 27.344 15.25 1 97.88 158 SER B O 1
ATOM 3302 N N . ALA B 1 159 ? -9.562 25.141 15.141 1 97.88 159 ALA B N 1
ATOM 3303 C CA . ALA B 1 159 ? -8.156 24.875 14.867 1 97.88 159 ALA B CA 1
ATOM 3304 C C . ALA B 1 159 ? -7.734 25.5 13.531 1 97.88 159 ALA B C 1
ATOM 3306 O O . ALA B 1 159 ? -6.707 26.172 13.453 1 97.88 159 ALA B O 1
ATOM 3307 N N . TYR B 1 160 ? -8.547 25.281 12.5 1 98.12 160 TYR B N 1
ATOM 3308 C CA . TYR B 1 160 ? -8.234 25.828 11.188 1 98.12 160 TYR B CA 1
ATOM 3309 C C . TYR B 1 160 ? -8.25 27.359 11.219 1 98.12 160 TYR B C 1
ATOM 3311 O O . TYR B 1 160 ? -7.406 28 10.594 1 98.12 160 TYR B O 1
ATOM 3319 N N . LYS B 1 161 ? -9.203 27.953 11.93 1 97.62 161 LYS B N 1
ATOM 3320 C CA . LYS B 1 161 ? -9.305 29.406 12.031 1 97.62 161 LYS B CA 1
ATOM 3321 C C . LYS B 1 161 ? -8.062 30 12.688 1 97.62 161 LYS B C 1
ATOM 3323 O O . LYS B 1 161 ? -7.496 30.969 12.18 1 97.62 161 LYS B O 1
ATOM 3328 N N . GLU B 1 162 ? -7.711 29.438 13.789 1 97.25 162 GLU B N 1
ATOM 3329 C CA . GLU B 1 162 ? -6.523 29.906 14.492 1 97.25 162 GLU B CA 1
ATOM 3330 C C . GLU B 1 162 ? -5.273 29.766 13.625 1 97.25 162 GLU B C 1
ATOM 3332 O O . GLU B 1 162 ? -4.449 30.688 13.555 1 97.25 162 GLU B O 1
ATOM 3337 N N . ALA B 1 163 ? -5.098 28.641 13 1 97.81 163 ALA B N 1
ATOM 3338 C CA . ALA B 1 163 ? -3.967 28.438 12.102 1 97.81 163 ALA B CA 1
ATOM 3339 C C . ALA B 1 163 ? -3.965 29.453 10.977 1 97.81 163 ALA B C 1
ATOM 3341 O O . ALA B 1 163 ? -2.914 29.984 10.609 1 97.81 163 ALA B O 1
ATOM 3342 N N . THR B 1 164 ? -5.133 29.703 10.422 1 97.44 164 THR B N 1
ATOM 3343 C CA . THR B 1 164 ? -5.277 30.656 9.32 1 97.44 164 THR B CA 1
ATOM 3344 C C . THR B 1 164 ? -4.836 32.062 9.75 1 97.44 164 THR B C 1
ATOM 3346 O O . THR B 1 164 ? -4.148 32.75 9 1 97.44 164 THR B O 1
ATOM 3349 N N . GLU B 1 165 ? -5.211 32.438 10.906 1 97.12 165 GLU B N 1
ATOM 3350 C CA . GLU B 1 165 ? -4.816 33.75 11.422 1 97.12 165 GLU B CA 1
ATOM 3351 C C . GLU B 1 165 ? -3.299 33.875 11.516 1 97.12 165 GLU B C 1
ATOM 3353 O O . GLU B 1 165 ? -2.729 34.906 11.164 1 97.12 165 GLU B O 1
ATOM 3358 N N . ILE B 1 166 ? -2.67 32.844 11.938 1 96.38 166 ILE B N 1
ATOM 3359 C CA . ILE B 1 166 ? -1.222 32.844 12.102 1 96.38 166 ILE B CA 1
ATOM 3360 C C . ILE B 1 166 ? -0.544 32.938 10.742 1 96.38 166 ILE B C 1
ATOM 3362 O O . ILE B 1 166 ? 0.318 33.781 10.531 1 96.38 166 ILE B O 1
ATOM 3366 N N . VAL B 1 167 ? -0.952 32.156 9.805 1 95.62 167 VAL B N 1
ATOM 3367 C CA . VAL B 1 167 ? -0.247 32.062 8.531 1 95.62 167 VAL B CA 1
ATOM 3368 C C . VAL B 1 167 ? -0.533 33.312 7.707 1 95.62 167 VAL B C 1
ATOM 3370 O O . VAL B 1 167 ? 0.32 33.781 6.941 1 95.62 167 VAL B O 1
ATOM 3373 N N . GLU B 1 168 ? -1.693 33.844 7.824 1 94.88 168 GLU B N 1
ATOM 3374 C CA . GLU B 1 168 ? -2.025 35.062 7.078 1 94.88 168 GLU B CA 1
ATOM 3375 C C . GLU B 1 168 ? -1.203 36.25 7.562 1 94.88 168 GLU B C 1
ATOM 3377 O O . GLU B 1 168 ? -0.914 37.188 6.793 1 94.88 168 GLU B O 1
ATOM 3382 N N . ALA B 1 169 ? -0.804 36.188 8.781 1 94.62 169 ALA B N 1
ATOM 3383 C CA . ALA B 1 169 ? -0.019 37.281 9.359 1 94.62 169 ALA B CA 1
ATOM 3384 C C . ALA B 1 169 ? 1.459 37.125 9.008 1 94.62 169 ALA B C 1
ATOM 3386 O O . ALA B 1 169 ? 2.156 38.125 8.812 1 94.62 169 ALA B O 1
ATOM 3387 N N . ASP B 1 170 ? 1.939 35.938 8.789 1 91.5 170 ASP B N 1
ATOM 3388 C CA . ASP B 1 170 ? 3.387 35.75 8.797 1 91.5 170 ASP B CA 1
ATOM 3389 C C . ASP B 1 170 ? 3.881 35.25 7.438 1 91.5 170 ASP B C 1
ATOM 3391 O O . ASP B 1 170 ? 5.062 35.406 7.117 1 91.5 170 ASP B O 1
ATOM 3395 N N . LEU B 1 171 ? 2.986 34.656 6.723 1 90.69 171 LEU B N 1
ATOM 3396 C CA . LEU B 1 171 ? 3.459 34 5.512 1 90.69 171 LEU B CA 1
ATOM 3397 C C . LEU B 1 171 ? 2.848 34.656 4.27 1 90.69 171 LEU B C 1
ATOM 3399 O O . LEU B 1 171 ? 1.735 35.188 4.324 1 90.69 171 LEU B O 1
ATOM 3403 N N . SER B 1 172 ? 3.607 34.562 3.18 1 92.44 172 SER B N 1
ATOM 3404 C CA . SER B 1 172 ? 3.105 35 1.879 1 92.44 172 SER B CA 1
ATOM 3405 C C . SER B 1 172 ? 1.88 34.188 1.462 1 92.44 172 SER B C 1
ATOM 3407 O O . SER B 1 172 ? 1.783 33 1.763 1 92.44 172 SER B O 1
ATOM 3409 N N . PRO B 1 173 ? 0.974 34.812 0.714 1 94.5 173 PRO B N 1
ATOM 3410 C CA . PRO B 1 173 ? -0.211 34.094 0.245 1 94.5 173 PRO B CA 1
ATOM 3411 C C . PRO B 1 173 ? 0.135 32.906 -0.661 1 94.5 173 PRO B C 1
ATOM 3413 O O . PRO B 1 173 ? -0.66 31.969 -0.798 1 94.5 173 PRO B O 1
ATOM 3416 N N . ALA B 1 174 ? 1.267 32.938 -1.199 1 94.62 174 ALA B N 1
ATOM 3417 C CA . ALA B 1 174 ? 1.661 31.859 -2.113 1 94.62 174 ALA B CA 1
ATOM 3418 C C . ALA B 1 174 ? 2.453 30.781 -1.384 1 94.62 174 ALA B C 1
ATOM 3420 O O . ALA B 1 174 ? 2.797 29.75 -1.971 1 94.62 174 ALA B O 1
ATOM 3421 N N . HIS B 1 175 ? 2.721 31.031 -0.137 1 91.75 175 HIS B N 1
ATOM 3422 C CA . HIS B 1 175 ? 3.51 30.062 0.606 1 91.75 175 HIS B CA 1
ATOM 3423 C C . HIS B 1 175 ? 2.797 28.719 0.676 1 91.75 175 HIS B C 1
ATOM 3425 O O . HIS B 1 175 ? 1.604 28.656 0.979 1 91.75 175 HIS B O 1
ATOM 3431 N N . PRO B 1 176 ? 3.523 27.625 0.495 1 90.62 176 PRO B N 1
ATOM 3432 C CA . PRO B 1 176 ? 2.896 26.297 0.444 1 90.62 176 PRO B CA 1
ATOM 3433 C C . PRO B 1 176 ? 2.133 25.969 1.722 1 90.62 176 PRO B C 1
ATOM 3435 O O . PRO B 1 176 ? 1.067 25.344 1.662 1 90.62 176 PRO B O 1
ATOM 3438 N N . THR B 1 177 ? 2.594 26.312 2.838 1 90.44 177 THR B N 1
ATOM 3439 C CA . THR B 1 177 ? 1.941 26.031 4.109 1 90.44 177 THR B CA 1
ATOM 3440 C C . THR B 1 177 ? 0.587 26.719 4.195 1 90.44 177 THR B C 1
ATOM 3442 O O . THR B 1 177 ? -0.39 26.141 4.664 1 90.44 177 THR B O 1
ATOM 3445 N N . ARG B 1 178 ? 0.572 27.969 3.775 1 94.19 178 ARG B N 1
ATOM 3446 C CA . ARG B 1 178 ? -0.671 28.734 3.762 1 94.19 178 ARG B CA 1
ATOM 3447 C C . ARG B 1 178 ? -1.671 28.125 2.777 1 94.19 178 ARG B C 1
ATOM 3449 O O . ARG B 1 178 ? -2.855 28 3.094 1 94.19 178 ARG B O 1
ATOM 3456 N N . LEU B 1 179 ? -1.169 27.719 1.639 1 95.75 179 LEU B N 1
ATOM 3457 C CA . LEU B 1 179 ? -2.023 27.109 0.623 1 95.75 179 LEU B CA 1
ATOM 3458 C C . LEU B 1 179 ? -2.553 25.766 1.093 1 95.75 179 LEU B C 1
ATOM 3460 O O . LEU B 1 179 ? -3.725 25.438 0.88 1 95.75 179 LEU B O 1
ATOM 3464 N N . ALA B 1 180 ? -1.723 25 1.729 1 94.56 180 ALA B N 1
ATOM 3465 C CA . ALA B 1 180 ? -2.129 23.688 2.24 1 94.56 180 ALA B CA 1
ATOM 3466 C C . ALA B 1 180 ? -3.25 23.828 3.266 1 94.56 180 ALA B C 1
ATOM 3468 O O . ALA B 1 180 ? -4.203 23.047 3.264 1 94.56 180 ALA B O 1
ATOM 3469 N N . LEU B 1 181 ? -3.135 24.766 4.109 1 97 181 LEU B N 1
ATOM 3470 C CA . LEU B 1 181 ? -4.16 25.031 5.113 1 97 181 LEU B CA 1
ATOM 3471 C C . LEU B 1 181 ? -5.473 25.438 4.453 1 97 181 LEU B C 1
ATOM 3473 O O . LEU B 1 181 ? -6.543 24.969 4.844 1 97 181 LEU B O 1
ATOM 3477 N N . ALA B 1 182 ? -5.387 26.312 3.451 1 97.62 182 ALA B N 1
ATOM 3478 C CA . ALA B 1 182 ? -6.582 26.75 2.736 1 97.62 182 ALA B CA 1
ATOM 3479 C C . ALA B 1 182 ? -7.289 25.562 2.076 1 97.62 182 ALA B C 1
ATOM 3481 O O . ALA B 1 182 ? -8.523 25.484 2.088 1 97.62 182 ALA B O 1
ATOM 3482 N N . ILE B 1 183 ? -6.512 24.672 1.544 1 97.56 183 ILE B N 1
ATOM 3483 C CA . ILE B 1 183 ? -7.07 23.484 0.917 1 97.56 183 ILE B CA 1
ATOM 3484 C C . ILE B 1 183 ? -7.824 22.656 1.957 1 97.56 183 ILE B C 1
ATOM 3486 O O . ILE B 1 183 ? -8.992 22.328 1.767 1 97.56 183 ILE B O 1
ATOM 3490 N N . SER B 1 184 ? -7.223 22.406 3.045 1 97 184 SER B N 1
ATOM 3491 C CA . SER B 1 184 ? -7.816 21.578 4.09 1 97 184 SER B CA 1
ATOM 3492 C C . SER B 1 184 ? -9.062 22.234 4.672 1 97 184 SER B C 1
ATOM 3494 O O . SER B 1 184 ? -10.086 21.578 4.871 1 97 184 SER B O 1
ATOM 3496 N N . PHE B 1 185 ? -8.945 23.5 4.898 1 97.94 185 PHE B N 1
ATOM 3497 C CA . PHE B 1 185 ? -10.055 24.234 5.5 1 97.94 185 PHE B CA 1
ATOM 3498 C C . PHE B 1 185 ? -11.25 24.281 4.555 1 97.94 185 PHE B C 1
ATOM 3500 O O . PHE B 1 185 ? -12.383 24.062 4.969 1 97.94 185 PHE B O 1
ATOM 3507 N N . SER B 1 186 ? -10.984 24.531 3.303 1 97.88 186 SER B N 1
ATOM 3508 C CA . SER B 1 186 ? -12.07 24.594 2.324 1 97.88 186 SER B CA 1
ATOM 3509 C C . SER B 1 186 ? -12.734 23.219 2.16 1 97.88 186 SER B C 1
ATOM 3511 O O . SER B 1 186 ? -13.953 23.141 2.035 1 97.88 186 SER B O 1
ATOM 3513 N N . VAL B 1 187 ? -12 22.188 2.141 1 96.62 187 VAL B N 1
ATOM 3514 C CA . VAL B 1 187 ? -12.547 20.844 2.043 1 96.62 187 VAL B CA 1
ATOM 3515 C C . VAL B 1 187 ? -13.422 20.562 3.262 1 96.62 187 VAL B C 1
ATOM 3517 O O . VAL B 1 187 ? -14.508 19.984 3.133 1 96.62 187 VAL B O 1
ATOM 3520 N N . PHE B 1 188 ? -12.945 20.938 4.402 1 97.44 188 PHE B N 1
ATOM 3521 C CA . PHE B 1 188 ? -13.719 20.766 5.625 1 97.44 188 PHE B CA 1
ATOM 3522 C C . PHE B 1 188 ? -15.078 21.453 5.5 1 97.44 188 PHE B C 1
ATOM 3524 O O . PHE B 1 188 ? -16.109 20.844 5.762 1 97.44 188 PHE B O 1
ATOM 3531 N N . LEU B 1 189 ? -15.07 22.672 5.062 1 97 189 LEU B N 1
ATOM 3532 C CA . LEU B 1 189 ? -16.297 23.469 4.957 1 97 189 LEU B CA 1
ATOM 3533 C C . LEU B 1 189 ? -17.266 22.844 3.961 1 97 189 LEU B C 1
ATOM 3535 O O . LEU B 1 189 ? -18.469 22.875 4.168 1 97 189 LEU B O 1
ATOM 3539 N N . TYR B 1 190 ? -16.75 22.25 2.982 1 95.62 190 TYR B N 1
ATOM 3540 C CA . TYR B 1 190 ? -17.594 21.656 1.946 1 95.62 190 TYR B CA 1
ATOM 3541 C C . TYR B 1 190 ? -18.156 20.312 2.406 1 95.62 190 TYR B C 1
ATOM 3543 O O . TYR B 1 190 ? -19.344 20.047 2.209 1 95.62 190 TYR B O 1
ATOM 3551 N N . GLU B 1 191 ? -17.375 19.5 3.012 1 92.81 191 GLU B N 1
ATOM 3552 C CA . GLU B 1 191 ? -17.703 18.094 3.199 1 92.81 191 GLU B CA 1
ATOM 3553 C C . GLU B 1 191 ? -18.422 17.859 4.527 1 92.81 191 GLU B C 1
ATOM 3555 O O . GLU B 1 191 ? -19.219 16.938 4.656 1 92.81 191 GLU B O 1
ATOM 3560 N N . ILE B 1 192 ? -18.094 18.688 5.504 1 94.19 192 ILE B N 1
ATOM 3561 C CA . ILE B 1 192 ? -18.547 18.312 6.844 1 94.19 192 ILE B CA 1
ATOM 3562 C C . ILE B 1 192 ? -19.766 19.141 7.227 1 94.19 192 ILE B C 1
ATOM 3564 O O . ILE B 1 192 ? -20.891 18.625 7.27 1 94.19 192 ILE B O 1
ATOM 3568 N N . PRO B 1 193 ? -19.641 20.5 7.414 1 89.44 193 PRO B N 1
ATOM 3569 C CA . PRO B 1 193 ? -20.844 21.281 7.742 1 89.44 193 PRO B CA 1
ATOM 3570 C C . PRO B 1 193 ? -21.719 21.562 6.523 1 89.44 193 PRO B C 1
ATOM 3572 O O . PRO B 1 193 ? -22.812 22.109 6.66 1 89.44 193 PRO B O 1
ATOM 3575 N N . ASP B 1 194 ? -21.281 21.219 5.324 1 87.38 194 ASP B N 1
ATOM 3576 C CA . ASP B 1 194 ? -22.016 21.375 4.07 1 87.38 194 ASP B CA 1
ATOM 3577 C C . ASP B 1 194 ? -22.281 22.844 3.768 1 87.38 194 ASP B C 1
ATOM 3579 O O . ASP B 1 194 ? -23.438 23.234 3.547 1 87.38 194 ASP B O 1
ATOM 3583 N N . CYS B 1 195 ? -21.234 23.578 3.814 1 91 195 CYS B N 1
ATOM 3584 C CA . CYS B 1 195 ? -21.234 24.984 3.428 1 91 195 CYS B CA 1
ATOM 3585 C C . CYS B 1 195 ? -20.469 25.188 2.129 1 91 195 CYS B C 1
ATOM 3587 O O . CYS B 1 195 ? -19.406 25.828 2.127 1 91 195 CYS B O 1
ATOM 3589 N N . PRO B 1 196 ? -21.016 24.766 1.026 1 94 196 PRO B N 1
ATOM 3590 C CA . PRO B 1 196 ? -20.281 24.781 -0.242 1 94 196 PRO B CA 1
ATOM 3591 C C . PRO B 1 196 ? -19.922 26.203 -0.688 1 94 196 PRO B C 1
ATOM 3593 O O . PRO B 1 196 ? -18.859 26.422 -1.267 1 94 196 PRO B O 1
ATOM 3596 N N . HIS B 1 197 ? -20.781 27.172 -0.385 1 94.62 197 HIS B N 1
ATOM 3597 C CA . HIS B 1 197 ? -20.516 28.547 -0.806 1 94.62 197 HIS B CA 1
ATOM 3598 C C . HIS B 1 197 ? -19.312 29.125 -0.066 1 94.62 197 HIS B C 1
ATOM 3600 O O . HIS B 1 197 ? -18.422 29.734 -0.681 1 94.62 197 HIS B O 1
ATOM 3606 N N . ARG B 1 198 ? -19.312 28.922 1.186 1 95.75 198 ARG B N 1
ATOM 3607 C CA . ARG B 1 198 ? -18.188 29.391 1.975 1 95.75 198 ARG B CA 1
ATOM 3608 C C . ARG B 1 198 ? -16.906 28.656 1.568 1 95.75 198 ARG B C 1
ATOM 3610 O O . ARG B 1 198 ? -15.828 29.266 1.538 1 95.75 198 ARG B O 1
ATOM 3617 N N . ALA B 1 199 ? -17 27.391 1.322 1 97.06 199 ALA B N 1
ATOM 3618 C CA . ALA B 1 199 ? -15.852 26.594 0.875 1 97.06 199 ALA B CA 1
ATOM 3619 C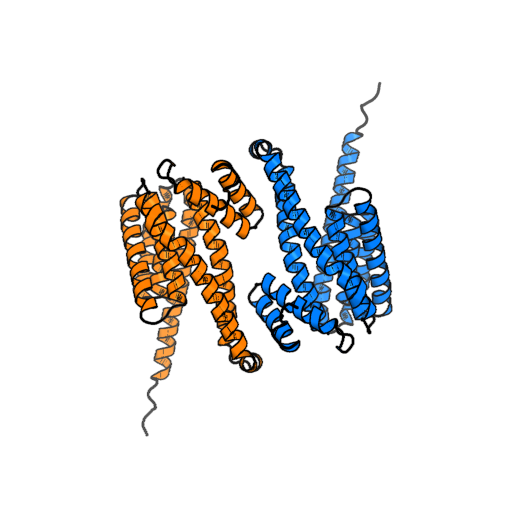 C . ALA B 1 199 ? -15.273 27.156 -0.421 1 97.06 199 ALA B C 1
ATOM 3621 O O . ALA B 1 199 ? -14.062 27.375 -0.525 1 97.06 199 ALA B O 1
ATOM 3622 N N . CYS B 1 200 ? -16.156 27.422 -1.342 1 96.62 200 CYS B N 1
ATOM 3623 C CA . CYS B 1 200 ? -15.727 27.938 -2.639 1 96.62 200 CYS B CA 1
ATOM 3624 C C . CYS B 1 200 ? -15.109 29.312 -2.496 1 96.62 200 CYS B C 1
ATOM 3626 O O . CYS B 1 200 ? -14.109 29.625 -3.15 1 96.62 200 CYS B O 1
ATOM 3628 N N . LYS B 1 201 ? -15.734 30.125 -1.677 1 97.12 201 LYS B N 1
ATOM 3629 C CA . LYS B 1 201 ? -15.203 31.453 -1.446 1 97.12 201 LYS B CA 1
ATOM 3630 C C . LYS B 1 201 ? -13.789 31.406 -0.884 1 97.12 201 LYS B C 1
ATOM 3632 O O . LY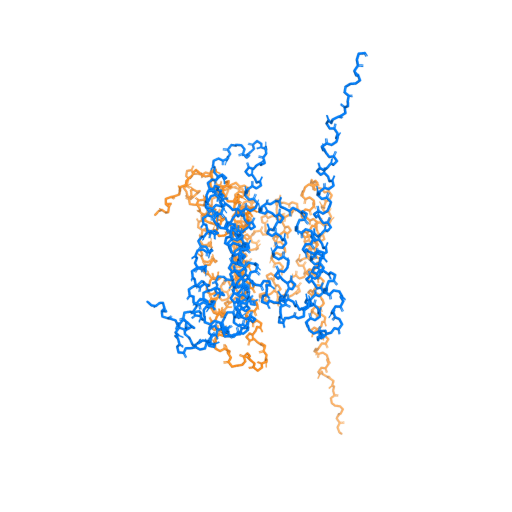S B 1 201 ? -12.891 32.094 -1.361 1 97.12 201 LYS B O 1
ATOM 3637 N N . LEU B 1 202 ? -13.594 30.609 0.093 1 97.06 202 LEU B N 1
ATOM 3638 C CA . LEU B 1 202 ? -12.289 30.453 0.722 1 97.06 202 LEU B CA 1
ATOM 3639 C C . LEU B 1 202 ? -11.258 29.938 -0.279 1 97.06 202 LEU B C 1
ATOM 3641 O O . LEU B 1 202 ? -10.156 30.484 -0.375 1 97.06 202 LEU B O 1
ATOM 3645 N N . ALA B 1 203 ? -11.586 28.922 -1.024 1 97.5 203 ALA B N 1
ATOM 3646 C CA . ALA B 1 203 ? -10.688 28.328 -2.006 1 97.5 203 ALA B CA 1
ATOM 3647 C C . ALA B 1 203 ? -10.32 29.328 -3.094 1 97.5 203 ALA B C 1
ATOM 3649 O O . ALA B 1 203 ? -9.148 29.453 -3.477 1 97.5 203 ALA B O 1
ATOM 3650 N N . LYS B 1 204 ? -11.289 30.047 -3.561 1 97.5 204 LYS B N 1
ATOM 3651 C CA . LYS B 1 204 ? -11.062 31.031 -4.613 1 97.5 204 LYS B CA 1
ATOM 3652 C C . LYS B 1 204 ? -10.164 32.156 -4.121 1 97.5 204 LYS B C 1
ATOM 3654 O O . LYS B 1 204 ? -9.25 32.594 -4.828 1 97.5 204 LYS B O 1
ATOM 3659 N N . GLN B 1 205 ? -10.5 32.656 -2.977 1 97.44 205 GLN B N 1
ATOM 3660 C CA . GLN B 1 205 ? -9.688 33.719 -2.4 1 97.44 205 GLN B CA 1
ATOM 3661 C C . GLN B 1 205 ? -8.234 33.281 -2.229 1 97.44 205 GLN B C 1
ATOM 3663 O O . GLN B 1 205 ? -7.312 34.031 -2.539 1 97.44 205 GLN B O 1
ATOM 3668 N N . ALA B 1 206 ? -8.055 32.125 -1.709 1 97.5 206 ALA B N 1
ATOM 3669 C CA . ALA B 1 206 ? -6.703 31.594 -1.527 1 97.5 206 ALA B CA 1
ATOM 3670 C C . ALA B 1 206 ? -5.973 31.484 -2.863 1 97.5 206 ALA B C 1
ATOM 3672 O O . ALA B 1 206 ? -4.801 31.859 -2.965 1 97.5 206 ALA B O 1
ATOM 3673 N N . PHE B 1 207 ? -6.66 31 -3.875 1 97.38 207 PHE B N 1
ATOM 3674 C CA . PHE B 1 207 ? -6.086 30.875 -5.211 1 97.38 207 PHE B CA 1
ATOM 3675 C C . PHE B 1 207 ? -5.691 32.219 -5.77 1 97.38 207 PHE B C 1
ATOM 3677 O O . PHE B 1 207 ? -4.566 32.406 -6.242 1 97.38 207 PHE B O 1
ATOM 3684 N N . ASP B 1 208 ? -6.578 33.188 -5.699 1 96.94 208 ASP B N 1
ATOM 3685 C CA . ASP B 1 208 ? -6.359 34.531 -6.258 1 96.94 208 ASP B CA 1
ATOM 3686 C C . ASP B 1 208 ? -5.211 35.219 -5.547 1 96.94 208 ASP B C 1
ATOM 3688 O O . ASP B 1 208 ? -4.359 35.844 -6.195 1 96.94 208 ASP B O 1
ATOM 3692 N N . ASP B 1 209 ? -5.219 35.125 -4.27 1 96.38 209 ASP B N 1
ATOM 3693 C CA . ASP B 1 209 ? -4.152 35.75 -3.502 1 96.38 209 ASP B CA 1
ATOM 3694 C C . ASP B 1 209 ? -2.795 35.125 -3.844 1 96.38 209 ASP B C 1
ATOM 3696 O O . ASP B 1 209 ? -1.799 35.844 -3.967 1 96.38 209 ASP B O 1
ATOM 3700 N N . ALA B 1 210 ? -2.797 33.875 -3.955 1 96.31 210 ALA B N 1
ATOM 3701 C CA . ALA B 1 210 ? -1.545 33.188 -4.266 1 96.31 210 ALA B CA 1
ATOM 3702 C C . ALA B 1 210 ? -1.059 33.531 -5.668 1 96.31 210 ALA B C 1
ATOM 3704 O O . ALA B 1 210 ? 0.145 33.688 -5.898 1 96.31 210 ALA B O 1
ATOM 3705 N N . ALA B 1 211 ? -1.973 33.656 -6.586 1 94.44 211 ALA B N 1
ATOM 3706 C CA . ALA B 1 211 ? -1.645 34 -7.973 1 94.44 211 ALA B CA 1
ATOM 3707 C C . ALA B 1 211 ? -0.903 35.312 -8.07 1 94.44 211 ALA B C 1
ATOM 3709 O O . ALA B 1 211 ? -0.012 35.469 -8.906 1 94.44 211 ALA B O 1
ATOM 3710 N N . THR B 1 212 ? -1.202 36.219 -7.215 1 93 212 THR B N 1
ATOM 3711 C CA . THR B 1 212 ? -0.601 37.562 -7.25 1 93 212 THR B CA 1
ATOM 3712 C C . THR B 1 212 ? 0.764 37.562 -6.566 1 93 212 THR B C 1
ATOM 3714 O O . THR B 1 212 ? 1.572 38.469 -6.773 1 93 212 THR B O 1
ATOM 3717 N N . ALA B 1 213 ? 1.001 36.469 -5.832 1 92.5 213 ALA B N 1
ATOM 3718 C CA . ALA B 1 213 ? 2.205 36.469 -5.008 1 92.5 213 ALA B CA 1
ATOM 3719 C C . ALA B 1 213 ? 3.184 35.375 -5.461 1 92.5 213 ALA B C 1
ATOM 3721 O O . ALA B 1 213 ? 4.273 35.25 -4.902 1 92.5 213 ALA B O 1
ATOM 3722 N N . LEU B 1 214 ? 2.902 34.625 -6.484 1 89 214 LEU B N 1
ATOM 3723 C CA . LEU B 1 214 ? 3.668 33.469 -6.895 1 89 214 LEU B CA 1
ATOM 3724 C C . LEU B 1 214 ? 5.074 33.844 -7.336 1 89 214 LEU B C 1
ATOM 3726 O O . LEU B 1 214 ? 6.039 33.125 -7.07 1 89 214 LEU B O 1
ATOM 3730 N N . ASP B 1 215 ? 5.195 35.062 -7.906 1 84.06 215 ASP B N 1
ATOM 3731 C CA . ASP B 1 215 ? 6.465 35.5 -8.477 1 84.06 215 ASP B CA 1
ATOM 3732 C C . ASP B 1 215 ? 7.445 35.906 -7.383 1 84.06 215 ASP B C 1
ATOM 3734 O O . ASP B 1 215 ? 8.648 36.031 -7.633 1 84.06 215 ASP B O 1
ATOM 3738 N N . THR B 1 216 ? 6.938 36 -6.16 1 83.06 216 THR B N 1
ATOM 3739 C CA . THR B 1 216 ? 7.793 36.438 -5.066 1 83.06 216 THR B CA 1
ATOM 3740 C C . THR B 1 216 ? 8.469 35.25 -4.387 1 83.06 216 THR B C 1
ATOM 3742 O O . THR B 1 216 ? 9.367 35.438 -3.559 1 83.06 216 THR B O 1
ATOM 3745 N N . LEU B 1 217 ? 8.188 34.062 -4.742 1 82.94 217 LEU B N 1
ATOM 3746 C CA . LEU B 1 217 ? 8.68 32.875 -4.059 1 82.94 217 LEU B CA 1
ATOM 3747 C C . LEU B 1 217 ? 9.938 32.344 -4.742 1 82.94 217 LEU B C 1
ATOM 3749 O O . LEU B 1 217 ? 10.156 32.594 -5.93 1 82.94 217 LEU B O 1
ATOM 3753 N N . GLY B 1 218 ? 10.789 31.719 -3.93 1 78.31 218 GLY B N 1
ATOM 3754 C CA . GLY B 1 218 ? 11.914 31 -4.5 1 78.31 218 GLY B CA 1
ATOM 3755 C C . GLY B 1 218 ? 11.484 29.844 -5.395 1 78.31 218 GLY B C 1
ATOM 3756 O O . GLY B 1 218 ? 10.328 29.422 -5.355 1 78.31 218 GLY B O 1
ATOM 3757 N N . LYS B 1 219 ? 12.336 29.391 -6.258 1 73.56 219 LYS B N 1
ATOM 3758 C CA . LYS B 1 219 ? 12.047 28.406 -7.301 1 73.56 219 LYS B CA 1
ATOM 3759 C C . LYS B 1 219 ? 11.445 27.141 -6.707 1 73.56 219 LYS B C 1
ATOM 3761 O O . LYS B 1 219 ? 10.469 26.609 -7.234 1 73.56 219 LYS B O 1
ATOM 3766 N N . GLY B 1 220 ? 12.102 26.562 -5.551 1 78.12 220 GLY B N 1
ATOM 3767 C CA . GLY B 1 220 ? 11.633 25.328 -4.934 1 78.12 220 GLY B CA 1
ATOM 3768 C C . GLY B 1 220 ? 10.234 25.453 -4.348 1 78.12 220 GLY B C 1
ATOM 3769 O O . GLY B 1 220 ? 9.398 24.578 -4.535 1 78.12 220 GLY B O 1
ATOM 3770 N N . GLN B 1 221 ? 9.969 26.484 -3.717 1 81.38 221 GLN B N 1
ATOM 3771 C CA . GLN B 1 221 ? 8.664 26.734 -3.113 1 81.38 221 GLN B CA 1
ATOM 3772 C C . GLN B 1 221 ? 7.605 27 -4.18 1 81.38 221 GLN B C 1
ATOM 3774 O O . GLN B 1 221 ? 6.438 26.656 -4.008 1 81.38 221 GLN B O 1
ATOM 3779 N N . CYS B 1 222 ? 8.102 27.391 -5.246 1 86.44 222 CYS B N 1
ATOM 3780 C CA . CYS B 1 222 ? 7.191 27.75 -6.328 1 86.44 222 CYS B CA 1
ATOM 3781 C C . CYS B 1 222 ? 6.523 26.516 -6.918 1 86.44 222 CYS B C 1
ATOM 3783 O O . CYS B 1 222 ? 5.324 26.531 -7.199 1 86.44 222 CYS B O 1
ATOM 3785 N N . LYS B 1 223 ? 7.281 25.5 -7.129 1 90.44 223 LYS B N 1
ATOM 3786 C CA . LYS B 1 223 ? 6.707 24.281 -7.676 1 90.44 223 LYS B CA 1
ATOM 3787 C C . LYS B 1 223 ? 5.641 23.703 -6.746 1 90.44 223 LYS B C 1
ATOM 3789 O O . LYS B 1 223 ? 4.555 23.328 -7.191 1 90.44 223 LYS B O 1
ATOM 3794 N N . LYS B 1 224 ? 5.867 23.609 -5.539 1 90.31 224 LYS B N 1
ATOM 3795 C CA . LYS B 1 224 ? 4.922 23.094 -4.547 1 90.31 224 LYS B CA 1
ATOM 3796 C C . LYS B 1 224 ? 3.662 23.953 -4.492 1 90.31 224 LYS B C 1
ATOM 3798 O O . LYS B 1 224 ? 2.547 23.438 -4.457 1 90.31 224 LYS B O 1
ATOM 3803 N N . SER B 1 225 ? 3.891 25.234 -4.504 1 94.31 225 SER B N 1
ATOM 3804 C CA . SER B 1 225 ? 2.77 26.156 -4.469 1 94.31 225 SER B CA 1
ATOM 3805 C C . SER B 1 225 ? 1.883 26.016 -5.699 1 94.31 225 SER B C 1
ATOM 3807 O O . SER B 1 225 ? 0.655 26 -5.59 1 94.31 225 SER B O 1
ATOM 3809 N N . ARG B 1 226 ? 2.521 25.844 -6.832 1 94 226 ARG B N 1
ATOM 3810 C CA . ARG B 1 226 ? 1.759 25.672 -8.062 1 94 226 ARG B CA 1
ATOM 3811 C C . ARG B 1 226 ? 0.909 24.406 -7.996 1 94 226 ARG B C 1
ATOM 3813 O O . ARG B 1 226 ? -0.241 24.391 -8.438 1 94 226 ARG B O 1
ATOM 3820 N N . ASN B 1 227 ? 1.487 23.406 -7.469 1 94.88 227 ASN B N 1
ATOM 3821 C CA . ASN B 1 227 ? 0.743 22.172 -7.312 1 94.88 227 ASN B CA 1
ATOM 3822 C C . ASN B 1 227 ? -0.457 22.344 -6.387 1 94.88 227 ASN B C 1
ATOM 3824 O O . ASN B 1 227 ? -1.543 21.828 -6.668 1 94.88 227 ASN B O 1
ATOM 3828 N N . MET B 1 228 ? -0.281 23 -5.324 1 95.44 228 MET B N 1
ATOM 3829 C CA . MET B 1 228 ? -1.358 23.25 -4.367 1 95.44 228 MET B CA 1
ATOM 3830 C C . MET B 1 228 ? -2.447 24.125 -4.98 1 95.44 228 MET B C 1
ATOM 3832 O O . MET B 1 228 ? -3.635 23.906 -4.738 1 95.44 228 MET B O 1
ATOM 3836 N N . MET B 1 229 ? -1.983 25.078 -5.758 1 96.19 229 MET B N 1
ATOM 3837 C CA . MET B 1 229 ? -2.938 25.953 -6.449 1 96.19 229 MET B CA 1
ATOM 3838 C C . MET B 1 229 ? -3.781 25.141 -7.434 1 96.19 229 MET B C 1
ATOM 3840 O O . MET B 1 229 ? -4.984 25.391 -7.566 1 96.19 229 MET B O 1
ATOM 3844 N N . LYS B 1 230 ? -3.143 24.234 -8.07 1 96.69 230 LYS B N 1
ATOM 3845 C CA . LYS B 1 230 ? -3.869 23.359 -8.992 1 96.69 230 LYS B CA 1
ATOM 3846 C C . LYS B 1 230 ? -4.922 22.547 -8.25 1 96.69 230 LYS B C 1
ATOM 3848 O O . LYS B 1 230 ? -6.02 22.328 -8.758 1 96.69 230 LYS B O 1
ATOM 3853 N N . LEU B 1 231 ? -4.543 22.125 -7.125 1 96.56 231 LEU B N 1
ATOM 3854 C CA . LEU B 1 231 ? -5.484 21.359 -6.312 1 96.56 231 LEU B CA 1
ATOM 3855 C C . LEU B 1 231 ? -6.684 22.219 -5.926 1 96.56 231 LEU B C 1
ATOM 3857 O O . LEU B 1 231 ? -7.828 21.766 -5.984 1 96.56 231 LEU B O 1
ATOM 3861 N N . LEU B 1 232 ? -6.434 23.453 -5.527 1 97.06 232 LEU B N 1
ATOM 3862 C CA . LEU B 1 232 ? -7.504 24.375 -5.199 1 97.06 232 LEU B CA 1
ATOM 3863 C C . LEU B 1 232 ? -8.43 24.594 -6.391 1 97.06 232 LEU B C 1
ATOM 3865 O O . LEU B 1 232 ? -9.656 24.531 -6.246 1 97.06 232 LEU B O 1
ATOM 3869 N N . GLU B 1 233 ? -7.816 24.781 -7.492 1 96.44 233 GLU B N 1
ATOM 3870 C CA . GLU B 1 233 ? -8.578 24.984 -8.719 1 96.44 233 GLU B CA 1
ATOM 3871 C C . GLU B 1 233 ? -9.414 23.75 -9.055 1 96.44 233 GLU B C 1
ATOM 3873 O O . GLU B 1 233 ? -10.578 23.875 -9.453 1 96.44 233 GLU B O 1
ATOM 3878 N N . GLY B 1 234 ? -8.812 22.656 -8.969 1 96.44 234 GLY B N 1
ATOM 3879 C CA . GLY B 1 234 ? -9.531 21.422 -9.211 1 96.44 234 GLY B CA 1
ATOM 3880 C C . GLY B 1 234 ? -10.734 21.25 -8.305 1 96.44 234 GLY B C 1
ATOM 3881 O O . GLY B 1 234 ? -11.812 20.859 -8.766 1 96.44 234 GLY B O 1
ATOM 3882 N N . ASN B 1 235 ? -10.578 21.484 -7.051 1 95.62 235 ASN B N 1
ATOM 3883 C CA . ASN B 1 235 ? -11.68 21.406 -6.105 1 95.62 235 ASN B CA 1
ATOM 3884 C C . ASN B 1 235 ? -12.797 22.375 -6.461 1 95.62 235 ASN B C 1
ATOM 3886 O O . ASN B 1 235 ? -13.977 22.016 -6.445 1 95.62 235 ASN B O 1
ATOM 3890 N N . LEU B 1 236 ? -12.391 23.578 -6.781 1 95.62 236 LEU B N 1
ATOM 3891 C CA . LEU B 1 236 ? -13.352 24.609 -7.137 1 95.62 236 LEU B CA 1
ATOM 3892 C C . LEU B 1 236 ? -14.195 24.172 -8.336 1 95.62 236 LEU B C 1
ATOM 3894 O O . LEU B 1 236 ? -15.414 24.328 -8.328 1 95.62 236 LEU B O 1
ATOM 3898 N N . SER B 1 237 ? -13.547 23.609 -9.281 1 95.56 237 SER B N 1
ATOM 3899 C CA . SER B 1 237 ? -14.242 23.156 -10.477 1 95.56 237 SER B CA 1
ATOM 3900 C C . SER B 1 237 ? -15.234 22.047 -10.148 1 95.56 237 SER B C 1
ATOM 3902 O O . SER B 1 237 ? -16.391 22.094 -10.594 1 95.56 237 SER B O 1
ATOM 3904 N N . LYS B 1 238 ? -14.797 21.172 -9.398 1 95 238 LYS B N 1
ATOM 3905 C CA . LYS B 1 238 ? -15.656 20.047 -9 1 95 238 LYS B CA 1
ATOM 3906 C C . LYS B 1 238 ? -16.859 20.547 -8.188 1 95 238 LYS B C 1
ATOM 3908 O O . LYS B 1 238 ? -17.984 20.141 -8.445 1 95 238 LYS B O 1
ATOM 3913 N N . TRP B 1 239 ? -16.625 21.375 -7.227 1 94.5 239 TRP B N 1
ATOM 3914 C CA . TRP B 1 239 ? -17.672 21.844 -6.316 1 94.5 239 TRP B CA 1
ATOM 3915 C C . TRP B 1 239 ? -18.688 22.703 -7.051 1 94.5 239 TRP B C 1
ATOM 3917 O O . TRP B 1 239 ? -19.891 22.609 -6.793 1 94.5 239 TRP B O 1
ATOM 3927 N N . THR B 1 240 ? -18.203 23.5 -7.922 1 92.44 240 THR B N 1
ATOM 3928 C CA . THR B 1 240 ? -19.094 24.328 -8.703 1 92.44 240 THR B CA 1
ATOM 3929 C C . THR B 1 240 ? -19.984 23.484 -9.617 1 92.44 240 THR B C 1
ATOM 3931 O O . THR B 1 240 ? -21.156 23.781 -9.797 1 92.44 240 THR B O 1
ATOM 3934 N N . SER B 1 241 ? -19.422 22.469 -10.172 1 91.56 241 SER B N 1
ATOM 3935 C CA . SER B 1 241 ? -20.188 21.547 -10.984 1 91.56 241 SER B CA 1
ATOM 3936 C C . SER B 1 241 ? -21.234 20.812 -10.156 1 91.56 241 SER B C 1
ATOM 3938 O O . SER B 1 241 ? -22.375 20.656 -10.594 1 91.56 241 SER B O 1
ATOM 3940 N N . ASP B 1 242 ? -20.922 20.422 -9.016 1 90.19 242 ASP B N 1
ATOM 3941 C CA . ASP B 1 242 ? -21.828 19.734 -8.109 1 90.19 242 ASP B CA 1
ATOM 3942 C C . ASP B 1 242 ? -23 20.625 -7.715 1 90.19 242 ASP B C 1
ATOM 3944 O O . ASP B 1 242 ? -24.141 20.156 -7.613 1 90.19 242 ASP B O 1
ATOM 3948 N N . MET B 1 243 ? -22.656 21.828 -7.461 1 88.31 243 MET B N 1
ATOM 3949 C CA . MET B 1 243 ? -23.688 22.781 -7.039 1 88.31 243 MET B CA 1
ATOM 3950 C C . MET B 1 243 ? -24.656 23.078 -8.18 1 88.31 243 MET B C 1
ATOM 3952 O O . MET B 1 243 ? -25.844 23.328 -7.941 1 88.31 243 MET B O 1
ATOM 3956 N N . LYS B 1 244 ? -24.172 22.984 -9.398 1 83.25 244 LYS B N 1
ATOM 3957 C CA . LYS B 1 244 ? -25.016 23.188 -10.562 1 83.25 244 LYS B CA 1
ATOM 3958 C C . LYS B 1 244 ? -25.922 21.984 -10.805 1 83.25 244 LYS B C 1
ATOM 3960 O O . LYS B 1 244 ? -27.094 22.141 -11.172 1 83.25 244 LYS B O 1
ATOM 3965 N N . GLU B 1 245 ? -25.453 20.859 -10.617 1 76.94 245 GLU B N 1
ATOM 3966 C CA . GLU B 1 245 ? -26.234 19.641 -10.805 1 76.94 245 GLU B CA 1
ATOM 3967 C C . GLU B 1 245 ? -27.312 19.516 -9.734 1 76.94 245 GLU B C 1
ATOM 3969 O O . GLU B 1 245 ? -28.438 19.094 -10.016 1 76.94 245 GLU B O 1
ATOM 3974 N N . ASP B 1 246 ? -27.031 19.859 -8.633 1 72.94 246 ASP B N 1
ATOM 3975 C CA . ASP B 1 246 ? -28.016 19.797 -7.559 1 72.94 246 ASP B CA 1
ATOM 3976 C C . ASP B 1 246 ? -29.125 20.812 -7.789 1 72.94 246 ASP B C 1
ATOM 3978 O O . ASP B 1 246 ? -30.297 20.547 -7.496 1 72.94 246 ASP B O 1
ATOM 3982 N N . ARG B 1 247 ? -28.766 21.984 -8.336 1 63.53 247 ARG B N 1
ATOM 3983 C CA . ARG B 1 247 ? -29.766 23 -8.656 1 63.53 247 ARG B CA 1
ATOM 3984 C C . ARG B 1 247 ? -30.609 22.578 -9.852 1 63.53 247 ARG B C 1
ATOM 3986 O O . ARG B 1 247 ? -31.812 22.844 -9.891 1 63.53 247 ARG B O 1
ATOM 3993 N N . SER B 1 248 ? -29.953 21.859 -10.883 1 59 248 SER B N 1
ATOM 3994 C CA . SER B 1 248 ? -30.688 21.391 -12.055 1 59 248 SER B CA 1
ATOM 3995 C C . SER B 1 248 ? -31.562 20.188 -11.719 1 59 248 SER B C 1
ATOM 3997 O O . SER B 1 248 ? -32.625 20 -12.32 1 59 248 SER B O 1
ATOM 3999 N N . GLY B 1 249 ? -31.281 19.391 -10.922 1 52.19 249 GLY B N 1
ATOM 4000 C CA . GLY B 1 249 ? -32.125 18.281 -10.492 1 52.19 249 GLY B CA 1
ATOM 4001 C C . GLY B 1 249 ? -33.312 18.719 -9.664 1 52.19 249 GLY B C 1
ATOM 4002 O O . GLY B 1 249 ? -34.344 18.031 -9.633 1 52.19 249 GLY B O 1
ATOM 4003 N N . GLN B 1 250 ? -33.312 19.75 -8.938 1 50.28 250 GLN B N 1
ATOM 4004 C CA . GLN B 1 250 ? -34.438 20.312 -8.203 1 50.28 250 GLN B CA 1
ATOM 4005 C C . GLN B 1 250 ? -35.406 21.031 -9.133 1 50.28 250 GLN B C 1
ATOM 4007 O O . GLN B 1 250 ? -36.594 21.078 -8.867 1 50.28 250 GLN B O 1
ATOM 4012 N N . VAL B 1 251 ? -35.125 21.641 -10.148 1 42.75 251 VAL B N 1
ATOM 4013 C CA . VAL B 1 251 ? -36.031 22.312 -11.062 1 42.75 251 VAL B CA 1
ATOM 4014 C C . VAL B 1 251 ? -36.781 21.266 -11.883 1 42.75 251 VAL B C 1
ATOM 4016 O O . VAL B 1 251 ? -37.906 21.547 -12.352 1 42.75 251 VAL B O 1
ATOM 4019 N N . LYS B 1 252 ? -36.312 20.094 -12.031 1 43 252 LYS B N 1
ATOM 4020 C CA . LYS B 1 252 ? -37.062 19.172 -12.859 1 43 252 LYS B CA 1
ATOM 4021 C C . LYS B 1 252 ? -38.312 18.656 -12.102 1 43 252 LYS B C 1
ATOM 4023 O O . LYS B 1 252 ? -39.188 18.016 -12.695 1 43 252 LYS B O 1
ATOM 4028 N N . GLU B 1 253 ? -38.406 18.719 -10.812 1 42.16 253 GLU B N 1
ATOM 4029 C CA . GLU B 1 253 ? -39.562 18.172 -10.109 1 42.16 253 GLU B CA 1
ATOM 4030 C C . GLU B 1 253 ? -40.688 19.172 -10.07 1 42.16 253 GLU B C 1
ATOM 4032 O O . GLU B 1 253 ? -41.812 18.844 -9.68 1 42.16 253 GLU B O 1
ATOM 4037 N N . SER B 1 254 ? -40.406 20.422 -10.188 1 35.94 254 SER B N 1
ATOM 4038 C CA . SER B 1 254 ? -41.562 21.281 -10.023 1 35.94 254 SER B CA 1
ATOM 4039 C C . SER B 1 254 ? -42.281 21.5 -11.344 1 35.94 254 SER B C 1
ATOM 4041 O O . SER B 1 254 ? -42.719 22.609 -11.641 1 35.94 254 SER B O 1
ATOM 4043 N N . ALA B 1 255 ? -42.062 20.562 -12.305 1 42.12 255 ALA B N 1
ATOM 4044 C CA . ALA B 1 255 ? -42.938 20.828 -13.461 1 42.12 255 ALA B CA 1
ATOM 4045 C C . ALA B 1 255 ? -44.406 20.734 -13.086 1 42.12 255 ALA B C 1
ATOM 4047 O O . ALA B 1 255 ? -44.844 19.734 -12.516 1 42.12 255 ALA B O 1
ATOM 4048 N N . PRO B 1 256 ? -45.156 21.859 -13.164 1 35.31 256 PRO B N 1
ATOM 4049 C CA . PRO B 1 256 ? -46.562 21.953 -12.812 1 35.31 256 PRO B CA 1
ATOM 4050 C C . PRO B 1 256 ? -47.438 20.969 -13.586 1 35.31 256 PRO B C 1
ATOM 4052 O O . PRO B 1 256 ? -47.188 20.703 -14.766 1 35.31 256 PRO B O 1
ATOM 4055 N N . ILE B 1 257 ? -47.938 19.875 -12.938 1 37.81 257 ILE B N 1
ATOM 4056 C CA . ILE B 1 257 ? -48.969 19.031 -13.516 1 37.81 257 ILE B CA 1
ATOM 4057 C C . ILE B 1 257 ? -50.062 19.891 -14.102 1 37.81 257 ILE B C 1
ATOM 4059 O O . ILE B 1 257 ? -50.562 20.812 -13.438 1 37.81 257 ILE B O 1
ATOM 4063 N N . PRO B 1 258 ? -50.125 20.125 -15.484 1 39.91 258 PRO B N 1
ATOM 4064 C CA . PRO B 1 258 ? -51.25 20.828 -16.094 1 39.91 258 PRO B CA 1
ATOM 4065 C C . PRO B 1 258 ? -52.594 20.406 -15.531 1 39.91 258 PRO B C 1
ATOM 4067 O O . PRO B 1 258 ? -52.844 19.219 -15.297 1 39.91 258 PRO B O 1
ATOM 4070 N N . GLY B 1 259 ? -53.25 21.203 -14.617 1 27.62 259 GLY B N 1
ATOM 4071 C CA . GLY B 1 259 ? -54.562 20.984 -14.055 1 27.62 259 GLY B CA 1
ATOM 4072 C C . GLY B 1 259 ? -55.594 20.594 -15.102 1 27.62 259 GLY B C 1
ATOM 4073 O O . GLY B 1 259 ? -55.531 21.062 -16.234 1 27.62 259 GLY B O 1
ATOM 4074 N N . ARG B 1 260 ? -56.562 19.547 -14.844 1 24 260 ARG B N 1
ATOM 4075 C CA . ARG B 1 260 ? -57.812 19.156 -15.516 1 24 260 ARG B CA 1
ATOM 4076 C C . ARG B 1 260 ? -58.781 20.328 -15.633 1 24 260 ARG B C 1
ATOM 4078 O O . ARG B 1 260 ? -58.938 21.109 -14.695 1 24 260 ARG B O 1
#

Secondary structure (DSSP, 8-state):
-----S-HHHHHHHHHHHHHTT-HHHHHHHHHHHHHHHTSTTSPPPPHHHHHHHHHHHHHHHHHHHHHHHHHHHHHT---HHHHHTHHHHHHHHHHHHHHHHHHHHHHHHHIIIIIHHH--SHHHHHHHHHHHHHHHHHHHTT--HHHHHHHHHHHHHHHHHHHHHHHHHS-TT-HHHHHHHHHHHHHHHHSS--HHHHHHHHHHHHHHHHHHGGGS-HHHHHHHHHHHHHHHHHHHHHHHHHHHHHHHHHTT-------/-----S-HHHHHHHHHHHHHTT-HHHHHHHHHHHHHHHTSTTSPPPPHHHHHHHHHHHHHHHHHHHHHHHHHHHHHT---HHHHHTHHHHHHHHHHHHHHHHHHHHHHHHHIIIIIHHH--SHHHHHHHHHHHHHHHHHHHTT--HHHHHHHHHHHHHHHHHHHHHHHHHS-TT-HHHHHHHHHHHHHHHHSS--HHHHHHHHHHHHHHHHHHGGGS-HHHHHHHHHHHHHHHHHHHHHHHHHHHHHHHHHGGG------

Sequence (520 aa):
MIDPEGSREENVYMAKLAEEAERYDDMLTYINKVLAIAADPQQPELSTEERGLLSLAYNNIFEARRISWCIVSSMEHFDGVAAIDHLPTISAYRTRIESEIEAICESILPLIDSRLISSATSREAKAFYLQMKGDYNRYIAEIKTGEQWLEVTEATNSAYKEATEIVEADLSPAHPTRLALAISFSVFLYEIPDCPHRACKLAKQAFDDAATALDTLGKGQCKKSRNMMKLLEGNLSKWTSDMKEDRSGQVKESAPIPGRMIDPEGSREENVYMAKLAEEAERYDDMLTYINKVLAIAADPQQPELSTEERGLLSLAYNNIFEARRISWCIVSSMEHFDGVAAIDHLPTISAYRTRIESEIEAICESILPLIDSRLISSATSREAKAFYLQMKGDYNRYIAEIKTGEQWLEVTEATNSAYKEATEIVEADLSPAHPTRLALAISFSVFLYEIPDCPHRACKLAKQAFDDAATALDTLGKGQCKKSRNMMKLLEGNLSKWTSDMKEDRSGQVKESAPIPGR